Protein AF-A0A9D6H8L6-F1 (afdb_monomer_lite)

Structure (mmCIF, N/CA/C/O backbone):
data_AF-A0A9D6H8L6-F1
#
_entry.id   AF-A0A9D6H8L6-F1
#
loop_
_atom_site.group_PDB
_atom_site.id
_atom_site.type_symbol
_atom_site.label_atom_id
_atom_site.label_alt_id
_atom_site.label_comp_id
_atom_site.label_asym_id
_atom_site.label_entity_id
_atom_site.label_seq_id
_atom_site.pdbx_PDB_ins_code
_atom_site.Cartn_x
_atom_site.Cartn_y
_atom_site.Cartn_z
_atom_site.occupancy
_atom_site.B_iso_or_equiv
_atom_site.auth_seq_id
_atom_site.auth_comp_id
_atom_site.auth_asym_id
_atom_site.auth_atom_id
_atom_site.pdbx_PDB_model_num
ATOM 1 N N . MET A 1 1 ? 3.797 -43.162 -35.240 1.00 41.97 1 MET A N 1
ATOM 2 C CA . MET A 1 1 ? 2.919 -43.764 -34.212 1.00 41.97 1 MET A CA 1
ATOM 3 C C . MET A 1 1 ? 3.756 -44.063 -32.980 1.00 41.97 1 MET A C 1
ATOM 5 O O . MET A 1 1 ? 4.453 -45.064 -32.959 1.00 41.97 1 MET A O 1
ATOM 9 N N . ALA A 1 2 ? 3.733 -43.176 -31.989 1.00 33.72 2 ALA A N 1
ATOM 10 C CA . ALA A 1 2 ? 4.328 -43.404 -30.677 1.00 33.72 2 ALA A CA 1
ATOM 11 C C . ALA A 1 2 ? 3.378 -42.769 -29.656 1.00 33.72 2 ALA A C 1
ATOM 13 O O . ALA A 1 2 ? 3.064 -41.585 -29.758 1.00 33.72 2 ALA A O 1
ATOM 14 N N . ARG A 1 3 ? 2.822 -43.591 -28.762 1.00 32.91 3 ARG A N 1
ATOM 15 C CA . ARG A 1 3 ? 1.877 -43.162 -27.727 1.00 32.91 3 ARG A CA 1
ATOM 16 C C . ARG A 1 3 ? 2.671 -42.500 -26.601 1.00 32.91 3 ARG A C 1
ATOM 18 O O . ARG A 1 3 ? 3.432 -43.181 -25.924 1.00 32.91 3 ARG A O 1
ATOM 25 N N . LEU A 1 4 ? 2.484 -41.197 -26.409 1.00 27.09 4 LEU A N 1
ATOM 26 C CA . LEU A 1 4 ? 2.928 -40.488 -25.209 1.00 27.09 4 LEU A CA 1
ATOM 27 C C . LEU A 1 4 ? 1.827 -40.600 -24.152 1.00 27.09 4 LEU A C 1
ATOM 29 O O . LEU A 1 4 ? 0.695 -40.168 -24.360 1.00 27.09 4 LEU A O 1
ATOM 33 N N . SER A 1 5 ? 2.170 -41.253 -23.048 1.00 26.67 5 SER A N 1
ATOM 34 C CA . SER A 1 5 ? 1.346 -41.440 -21.861 1.00 26.67 5 SER A CA 1
ATOM 35 C C . SER A 1 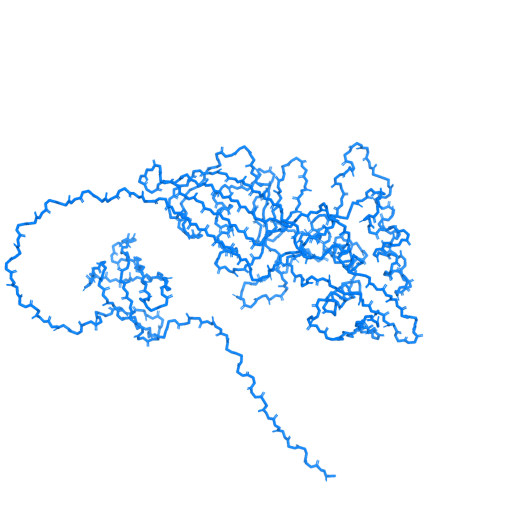5 ? 1.095 -40.107 -21.157 1.00 26.67 5 SER A C 1
ATOM 37 O O . SER A 1 5 ? 2.035 -39.431 -20.739 1.00 26.67 5 SER A O 1
ATOM 39 N N . SER A 1 6 ? -0.176 -39.750 -20.998 1.00 26.78 6 SER A N 1
ATOM 40 C CA . SER A 1 6 ? -0.624 -38.623 -20.186 1.00 26.78 6 SER A CA 1
ATOM 41 C C . SER A 1 6 ? -0.463 -38.947 -18.698 1.00 26.78 6 SER A C 1
ATOM 43 O O . SER A 1 6 ? -1.297 -39.633 -18.112 1.00 26.78 6 SER A O 1
ATOM 45 N N . SER A 1 7 ? 0.603 -38.443 -18.079 1.00 26.14 7 SER A N 1
ATOM 46 C CA . SER A 1 7 ? 0.721 -38.381 -16.621 1.00 26.14 7 SER A CA 1
ATOM 47 C C . SER A 1 7 ? -0.007 -37.133 -16.128 1.00 26.14 7 SER A C 1
ATOM 49 O O . SER A 1 7 ? 0.495 -36.016 -16.235 1.00 26.14 7 SER A O 1
ATOM 51 N N . LEU A 1 8 ? -1.225 -37.333 -15.630 1.00 23.91 8 LEU A N 1
ATOM 52 C CA . LEU A 1 8 ? -2.033 -36.317 -14.967 1.00 23.91 8 LEU A CA 1
ATOM 53 C C . LEU A 1 8 ? -1.442 -36.069 -13.567 1.00 23.91 8 LEU A C 1
ATOM 55 O O . LEU A 1 8 ? -1.693 -36.824 -12.631 1.00 23.91 8 LEU A O 1
ATOM 59 N N . LEU A 1 9 ? -0.609 -35.037 -13.435 1.00 22.80 9 LEU A N 1
ATOM 60 C CA . LEU A 1 9 ? -0.089 -34.582 -12.148 1.00 22.80 9 LEU A CA 1
ATOM 61 C C . LEU A 1 9 ? -1.145 -33.677 -11.495 1.00 22.80 9 LEU A C 1
ATOM 63 O O . LEU A 1 9 ? -1.268 -32.499 -11.822 1.00 22.80 9 LEU A O 1
ATOM 67 N N . VAL A 1 10 ? -1.953 -34.250 -10.602 1.00 23.59 10 VAL A N 1
ATOM 68 C CA . VAL A 1 10 ? -2.912 -33.503 -9.780 1.00 23.59 10 VAL A CA 1
ATOM 69 C C . VAL A 1 10 ? -2.133 -32.755 -8.699 1.00 23.59 10 VAL A C 1
ATOM 71 O O . VAL A 1 10 ? -1.741 -33.336 -7.689 1.00 23.59 10 VAL A O 1
ATOM 74 N N . PHE A 1 11 ? -1.902 -31.458 -8.902 1.00 25.47 11 PHE A N 1
ATOM 75 C CA . PHE A 1 11 ? -1.519 -30.561 -7.816 1.00 25.47 11 PHE A CA 1
ATOM 76 C C . PHE A 1 11 ? -2.735 -30.356 -6.909 1.00 25.47 11 PHE A C 1
ATOM 78 O O . PHE A 1 11 ? -3.663 -29.615 -7.232 1.00 25.47 11 PHE A O 1
ATOM 85 N N . ALA A 1 12 ? -2.729 -31.031 -5.761 1.00 24.94 12 ALA A N 1
ATOM 86 C CA . ALA A 1 12 ? -3.589 -30.699 -4.637 1.00 24.94 12 ALA A CA 1
ATOM 87 C C . ALA A 1 12 ? -3.125 -29.356 -4.050 1.00 24.94 12 ALA A C 1
ATOM 89 O O . ALA A 1 12 ? -2.296 -29.304 -3.143 1.00 24.94 12 ALA A O 1
ATOM 90 N N . LEU A 1 13 ? -3.635 -28.254 -4.602 1.00 25.36 13 LEU A N 1
ATOM 91 C CA . LEU A 1 13 ? -3.523 -26.939 -3.987 1.00 25.36 13 LEU A CA 1
ATOM 92 C C . LEU A 1 13 ? -4.527 -26.902 -2.829 1.00 25.36 13 LEU A C 1
ATOM 94 O O . LEU A 1 13 ? -5.724 -26.692 -3.023 1.00 25.36 13 LEU A O 1
ATOM 98 N N . ALA A 1 14 ? -4.041 -27.187 -1.623 1.00 27.81 14 ALA A N 1
ATOM 99 C CA . ALA A 1 14 ? -4.799 -27.019 -0.395 1.00 27.81 14 ALA A CA 1
ATOM 100 C C . ALA A 1 14 ? -5.072 -25.522 -0.188 1.00 27.81 14 ALA A C 1
ATOM 102 O O . ALA A 1 14 ? -4.278 -24.805 0.416 1.00 27.81 14 ALA A O 1
ATOM 103 N N . ALA A 1 15 ? -6.198 -25.042 -0.714 1.00 31.27 15 ALA A N 1
ATOM 104 C CA . ALA A 1 15 ? -6.785 -23.794 -0.269 1.00 31.27 15 ALA A CA 1
ATOM 105 C C . ALA A 1 15 ? -7.091 -23.960 1.222 1.00 31.27 15 ALA A C 1
ATOM 107 O O . ALA A 1 15 ? -7.987 -24.714 1.604 1.00 31.27 15 ALA A O 1
ATOM 108 N N . MET A 1 16 ? -6.309 -23.287 2.062 1.00 32.69 16 MET A N 1
ATOM 109 C CA . MET A 1 16 ? -6.483 -23.226 3.509 1.00 32.69 16 MET A CA 1
ATOM 110 C C . MET A 1 16 ? -7.705 -22.346 3.843 1.00 32.69 16 MET A C 1
ATOM 112 O O . MET A 1 16 ? -7.625 -21.373 4.583 1.00 32.69 16 MET A O 1
ATOM 116 N N . LEU A 1 17 ? -8.872 -22.681 3.285 1.00 38.78 17 LEU A N 1
ATOM 117 C CA . LEU A 1 17 ? -10.130 -22.384 3.945 1.00 38.78 17 LEU A CA 1
ATOM 118 C C . LEU A 1 17 ? -10.132 -23.260 5.197 1.00 38.78 17 LEU A C 1
ATOM 120 O O . LEU A 1 17 ? -10.387 -24.461 5.116 1.00 38.78 17 LEU A O 1
ATOM 124 N N . CYS A 1 18 ? -9.821 -22.666 6.348 1.00 40.69 18 CYS A N 1
ATOM 125 C CA . CYS A 1 18 ? -10.099 -23.246 7.658 1.00 40.69 18 CYS A CA 1
ATOM 126 C C . CYS A 1 18 ? -11.621 -23.359 7.836 1.00 40.69 18 CYS A C 1
ATOM 128 O O . CYS A 1 18 ? -12.241 -22.636 8.613 1.00 40.69 18 CYS A O 1
ATOM 130 N N . LEU A 1 19 ? -12.243 -24.246 7.061 1.00 48.47 19 LEU A N 1
ATOM 131 C CA . LEU A 1 19 ? -13.574 -24.752 7.310 1.00 48.47 19 LEU A CA 1
ATOM 132 C C . LEU A 1 19 ? -13.471 -25.472 8.648 1.00 48.47 19 LEU A C 1
ATOM 134 O O . LEU A 1 19 ? -12.801 -26.500 8.740 1.00 48.47 19 LEU A O 1
ATOM 138 N N . ALA A 1 20 ? -14.113 -24.922 9.679 1.00 54.50 20 ALA A N 1
ATOM 139 C CA . ALA A 1 20 ? -14.519 -25.723 10.824 1.00 54.50 20 ALA A CA 1
ATOM 140 C C . ALA A 1 20 ? -15.093 -27.033 10.269 1.00 54.50 20 ALA A C 1
ATOM 142 O O . ALA A 1 20 ? -16.041 -27.007 9.472 1.00 54.50 20 ALA A O 1
ATOM 143 N N . GLN A 1 21 ? -14.463 -28.162 10.589 1.00 60.53 21 GLN A N 1
ATOM 144 C CA . GLN A 1 21 ? -14.955 -29.439 10.099 1.00 60.53 21 GLN A CA 1
ATOM 145 C C . GLN A 1 21 ? -16.289 -29.681 10.803 1.00 60.53 21 GLN A C 1
ATOM 147 O O . GLN A 1 21 ? -16.409 -29.475 12.012 1.00 60.53 21 GLN A O 1
ATOM 152 N N . ALA A 1 22 ? -17.323 -30.054 10.046 1.00 63.03 22 ALA A N 1
ATOM 153 C CA . ALA A 1 22 ? -18.616 -30.382 10.634 1.00 63.03 22 ALA A CA 1
ATOM 154 C C . ALA A 1 22 ? -18.404 -31.419 11.751 1.00 63.03 22 ALA A C 1
ATOM 156 O O . ALA A 1 22 ? -17.839 -32.485 11.509 1.00 63.03 22 ALA A O 1
ATOM 157 N N . GLY A 1 23 ? -18.822 -31.086 12.975 1.00 72.81 23 GLY A N 1
ATOM 158 C CA . GLY A 1 23 ? -18.555 -31.901 14.156 1.00 72.81 23 GLY A CA 1
ATOM 159 C C . GLY A 1 23 ? -17.417 -31.410 15.056 1.00 72.81 23 GLY A C 1
ATOM 160 O O . GLY A 1 23 ? -17.170 -32.062 16.069 1.00 72.81 23 GLY A O 1
ATOM 161 N N . ASP A 1 24 ? -16.764 -30.285 14.775 1.00 88.38 24 ASP A N 1
ATOM 162 C CA . ASP A 1 24 ? -15.845 -29.665 15.733 1.00 88.38 24 ASP A CA 1
ATOM 163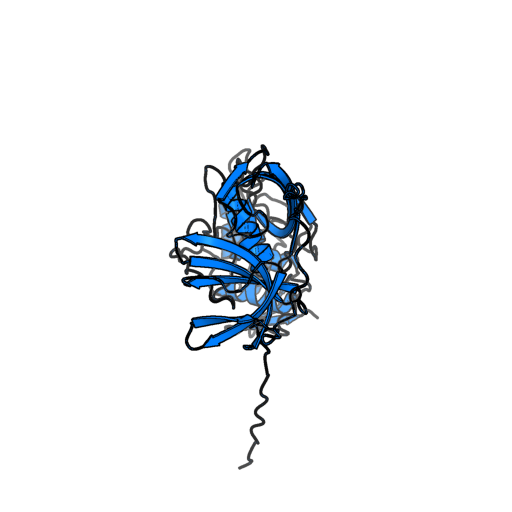 C C . ASP A 1 24 ? -16.562 -29.254 17.033 1.00 88.38 24 ASP A C 1
ATOM 165 O O . ASP A 1 24 ? -17.756 -28.933 17.057 1.00 88.38 24 ASP A O 1
ATOM 169 N N . VAL A 1 25 ? -15.813 -29.302 18.139 1.00 93.94 25 VAL A N 1
ATOM 170 C CA . VAL A 1 25 ? -16.281 -28.903 19.471 1.00 93.94 25 VAL A CA 1
ATOM 171 C C . VAL A 1 25 ? -15.689 -27.546 19.822 1.00 93.94 25 VAL A C 1
ATOM 173 O O . VAL A 1 25 ? -14.482 -27.339 19.714 1.00 93.94 25 VAL A O 1
ATOM 176 N N . PHE A 1 26 ? -16.540 -26.650 20.299 1.00 95.62 26 PHE A N 1
ATOM 177 C CA . PHE A 1 26 ? -16.224 -25.272 20.629 1.00 95.62 26 PHE A CA 1
ATOM 178 C C . PHE A 1 26 ? -16.607 -24.967 22.071 1.00 95.62 26 PHE A C 1
ATOM 180 O O . PHE A 1 26 ? -17.575 -25.514 22.590 1.00 95.62 26 PHE A O 1
ATOM 187 N N . SER A 1 27 ? -15.870 -24.059 22.702 1.00 95.69 27 SER A N 1
ATOM 188 C CA . SER A 1 27 ? -16.271 -23.437 23.961 1.00 95.69 27 SER A CA 1
ATOM 189 C C . SER A 1 27 ? -17.061 -22.162 23.670 1.00 95.69 27 SER A C 1
ATOM 191 O O . SER A 1 27 ? -16.602 -21.316 22.893 1.00 95.69 27 SER A O 1
ATOM 193 N N . VAL A 1 28 ? -18.227 -22.006 24.297 1.00 95.94 28 VAL A N 1
ATOM 194 C CA . VAL A 1 28 ? -19.056 -20.798 24.183 1.00 95.94 28 VAL A CA 1
ATOM 195 C C . VAL A 1 28 ? -18.382 -19.641 24.921 1.00 95.94 28 VAL A C 1
ATOM 197 O O . VAL A 1 28 ? -18.288 -19.659 26.146 1.00 95.94 28 VAL A O 1
ATOM 200 N N . GLN A 1 29 ? -17.930 -18.627 24.184 1.00 95.25 29 GLN A N 1
ATOM 201 C CA . GLN A 1 29 ? -17.214 -17.472 24.740 1.00 95.25 29 GLN A CA 1
ATOM 202 C C . GLN A 1 29 ? -18.157 -16.356 25.179 1.00 95.25 29 GLN A C 1
ATOM 204 O O . GLN A 1 29 ? -17.974 -15.759 26.236 1.00 95.25 29 GLN A O 1
ATOM 209 N N . SER A 1 30 ? -19.177 -16.067 24.373 1.00 90.81 30 SER A N 1
ATOM 210 C CA . SER A 1 30 ? -20.174 -15.050 24.696 1.00 90.81 30 SER A CA 1
ATOM 211 C C . SER A 1 30 ? -21.502 -15.356 24.024 1.00 90.81 30 SER A C 1
ATOM 213 O O . SER A 1 30 ? -21.548 -15.971 22.959 1.00 90.81 30 SER A O 1
ATOM 215 N N . ILE A 1 31 ? -22.579 -14.887 24.649 1.00 93.94 31 ILE A N 1
ATOM 216 C CA . ILE A 1 31 ? -23.939 -14.946 24.120 1.00 93.94 31 ILE A CA 1
ATOM 217 C C . ILE A 1 31 ? -24.502 -13.529 24.196 1.00 93.94 31 ILE A C 1
ATOM 219 O O . ILE A 1 31 ? -24.668 -12.983 25.287 1.00 93.94 31 ILE A O 1
ATOM 223 N N . THR A 1 32 ? -24.806 -12.939 23.047 1.00 90.31 32 THR A N 1
ATOM 224 C CA . THR A 1 32 ? -25.377 -11.595 22.952 1.00 90.31 32 THR A CA 1
ATOM 225 C C . THR A 1 32 ? -26.764 -11.691 22.340 1.00 90.31 32 THR A C 1
ATOM 227 O O . THR A 1 32 ? -26.923 -12.112 21.196 1.00 90.31 32 THR A O 1
ATOM 230 N N . LYS A 1 33 ? -27.797 -11.306 23.094 1.00 92.62 33 LYS A N 1
ATOM 231 C CA . LYS A 1 33 ? -29.161 -11.231 22.560 1.00 92.62 33 LYS A CA 1
ATOM 232 C C . LYS A 1 33 ? -29.244 -10.066 21.568 1.00 92.62 33 LYS A C 1
ATOM 234 O O . LYS A 1 33 ? -28.973 -8.930 21.942 1.00 92.62 33 LYS A O 1
ATOM 239 N N . ILE A 1 34 ? -29.620 -10.356 20.323 1.00 87.00 34 ILE A N 1
ATOM 240 C CA . ILE A 1 34 ? -29.828 -9.354 19.265 1.00 87.00 34 ILE A CA 1
ATOM 241 C C . ILE A 1 34 ? -31.278 -8.860 19.302 1.00 87.00 34 ILE A C 1
ATOM 243 O O . ILE A 1 34 ? -31.543 -7.666 19.236 1.00 87.00 34 ILE A O 1
ATOM 247 N N . SER A 1 35 ? -32.227 -9.793 19.389 1.00 89.31 35 SER A N 1
ATOM 248 C CA . SER A 1 35 ? -33.672 -9.541 19.490 1.00 89.31 35 SER A CA 1
ATOM 249 C C . SER A 1 35 ? -34.359 -10.753 20.128 1.00 89.31 35 SER A C 1
ATOM 251 O O . SER A 1 35 ? -33.690 -11.724 20.497 1.00 89.31 35 SER A O 1
ATOM 253 N N . ASP A 1 36 ? -35.677 -10.707 20.317 1.00 91.25 36 ASP A N 1
ATOM 254 C CA . ASP A 1 36 ? -36.418 -11.845 20.860 1.00 91.25 36 ASP A CA 1
ATOM 255 C C . ASP A 1 36 ? -36.246 -13.087 19.980 1.00 91.25 36 ASP A C 1
ATOM 257 O O . ASP A 1 36 ? -36.547 -13.092 18.789 1.00 91.25 36 ASP A O 1
ATOM 261 N N . GLY A 1 37 ? -35.680 -14.131 20.587 1.00 89.50 37 GLY A N 1
ATOM 262 C CA . GLY A 1 37 ? -35.361 -15.391 19.930 1.00 89.50 37 GLY A CA 1
ATOM 263 C C . GLY A 1 37 ? -34.151 -15.368 18.991 1.00 89.50 37 GLY A C 1
ATOM 264 O O . GLY A 1 37 ? -33.926 -16.355 18.295 1.00 89.50 37 GLY A O 1
ATOM 265 N N . ARG A 1 38 ? -33.353 -14.289 18.945 1.00 93.38 38 ARG A N 1
ATOM 266 C CA . ARG A 1 38 ? -32.157 -14.199 18.088 1.00 93.38 38 ARG A CA 1
ATOM 267 C C . ARG A 1 38 ? -30.914 -13.804 18.879 1.00 93.38 38 ARG A C 1
ATOM 269 O O . ARG A 1 38 ? -30.891 -12.758 19.527 1.00 93.38 38 ARG A O 1
ATOM 276 N N . TYR A 1 39 ? -29.862 -14.607 18.768 1.00 93.25 39 TYR A N 1
ATOM 277 C CA . TYR A 1 39 ? -28.627 -14.467 19.543 1.00 93.25 39 TYR A CA 1
ATOM 278 C C . TYR A 1 39 ? -27.404 -14.507 18.630 1.00 93.25 39 TYR A C 1
ATOM 280 O O . TYR A 1 39 ? -27.376 -15.308 17.700 1.00 93.25 39 TYR A O 1
ATOM 288 N N . ASP A 1 40 ? -26.395 -13.685 18.910 1.00 92.31 40 ASP A N 1
ATOM 289 C CA . ASP A 1 40 ? -25.035 -13.903 18.417 1.00 92.31 40 ASP A CA 1
ATOM 290 C C . ASP A 1 40 ? -24.258 -14.712 19.454 1.00 92.31 40 ASP A C 1
ATOM 292 O O . ASP A 1 40 ? -24.228 -14.355 20.636 1.00 92.31 40 ASP A O 1
ATOM 296 N N . VAL A 1 41 ? -23.658 -15.818 19.028 1.00 93.62 41 VAL A N 1
ATOM 297 C CA . VAL A 1 41 ? -22.874 -16.700 19.892 1.00 93.62 41 VAL A CA 1
ATOM 298 C C . VAL A 1 41 ? -21.448 -16.753 19.367 1.00 93.62 41 VAL A C 1
ATOM 300 O O . VAL A 1 41 ? -21.214 -17.258 18.268 1.00 93.62 41 VAL A O 1
ATOM 303 N N . LYS A 1 42 ? -20.488 -16.259 20.160 1.00 92.19 42 LYS A N 1
ATOM 304 C CA . LYS A 1 42 ? -19.058 -16.407 19.857 1.00 92.19 42 LYS A CA 1
ATOM 305 C C . LYS A 1 42 ? -18.584 -17.770 20.344 1.00 92.19 42 LYS A C 1
ATOM 307 O O . LYS A 1 42 ? -18.707 -18.098 21.526 1.00 92.19 42 LYS A O 1
ATOM 312 N N . LEU A 1 43 ? -18.020 -18.551 19.438 1.00 95.00 43 LEU A N 1
ATOM 313 C CA . LEU A 1 43 ? -17.507 -19.894 19.674 1.00 95.00 43 LEU A CA 1
ATOM 314 C C . LEU A 1 43 ? -15.994 -19.896 19.479 1.00 95.00 43 LEU A C 1
ATOM 316 O O . LEU A 1 43 ? -15.505 -19.333 18.503 1.00 95.00 43 LEU A O 1
ATOM 320 N N . GLN A 1 44 ? -15.251 -20.534 20.387 1.00 92.62 44 GLN A N 1
ATOM 321 C CA . GLN A 1 44 ? -13.809 -20.738 20.238 1.00 92.62 44 GLN A CA 1
ATOM 322 C C . GLN A 1 44 ? -13.482 -22.222 20.135 1.00 92.62 44 GLN A C 1
ATOM 324 O O . GLN A 1 44 ? -13.837 -23.008 21.016 1.00 92.62 44 GLN A O 1
ATOM 329 N N . ASN A 1 45 ? -12.749 -22.610 19.096 1.00 93.69 45 ASN A N 1
ATOM 330 C CA . ASN A 1 45 ? -12.195 -23.952 19.017 1.00 93.69 45 ASN A CA 1
ATOM 331 C C . ASN A 1 45 ? -11.030 -24.055 20.024 1.00 93.69 45 ASN A C 1
ATOM 333 O O . ASN A 1 45 ? -10.037 -23.331 19.892 1.00 93.69 45 ASN A O 1
ATOM 337 N N . PRO A 1 46 ? -11.097 -24.937 21.037 1.00 86.62 46 PRO A N 1
ATOM 338 C CA . PRO A 1 46 ? -10.094 -24.991 22.098 1.00 86.62 46 PRO A CA 1
ATOM 339 C C . PRO A 1 46 ? -8.715 -25.436 21.595 1.00 86.62 46 PRO A C 1
ATOM 341 O O . PRO A 1 46 ? -7.712 -25.074 22.221 1.00 86.62 46 PRO A O 1
ATOM 344 N N . LYS A 1 47 ? -8.663 -26.189 20.481 1.00 84.81 47 LYS A N 1
ATOM 345 C CA . LYS A 1 47 ? -7.429 -26.703 19.872 1.00 84.81 47 LYS A CA 1
ATOM 346 C C . LYS A 1 47 ? -6.725 -25.634 19.044 1.00 84.81 47 LYS A C 1
ATOM 348 O O . LYS A 1 47 ? -5.533 -25.426 19.220 1.00 84.81 47 LYS A O 1
ATOM 353 N N . THR A 1 48 ? -7.456 -24.953 18.163 1.00 83.81 48 THR A N 1
ATOM 354 C CA . THR A 1 48 ? -6.865 -23.997 17.208 1.00 83.81 48 THR A CA 1
ATOM 355 C C . THR A 1 48 ? -6.890 -22.553 17.699 1.00 83.81 48 THR A C 1
ATOM 357 O O . THR A 1 48 ? -6.292 -21.689 17.070 1.00 83.81 48 THR A O 1
ATOM 360 N N . LYS A 1 49 ? -7.602 -22.272 18.799 1.00 84.81 49 LYS A N 1
ATOM 361 C CA . LYS A 1 49 ? -7.899 -20.924 19.319 1.00 84.81 49 LYS A CA 1
ATOM 362 C C . LYS A 1 49 ? -8.704 -20.030 18.375 1.00 84.81 49 LYS A C 1
ATOM 364 O O . LYS A 1 49 ? -9.025 -18.909 18.762 1.00 84.81 49 LYS A O 1
ATOM 369 N N . TYR A 1 50 ? -9.090 -20.535 17.203 1.00 81.50 50 TYR A N 1
ATOM 370 C CA . TYR A 1 50 ? -9.975 -19.868 16.256 1.00 81.50 50 TYR A CA 1
ATOM 371 C C . TYR A 1 50 ? -11.294 -19.480 16.925 1.00 81.50 50 TYR A C 1
ATOM 373 O O . TYR A 1 50 ? -11.904 -20.313 17.601 1.00 81.50 50 TYR A O 1
ATOM 381 N N . VAL A 1 51 ? -11.722 -18.235 16.716 1.00 84.12 51 VAL A N 1
ATOM 382 C CA . VAL A 1 51 ? -12.989 -17.693 17.213 1.00 84.12 51 VAL A CA 1
ATOM 383 C C . VAL A 1 51 ? -13.852 -17.304 16.021 1.00 84.12 51 VAL A C 1
ATOM 385 O O . VAL A 1 51 ? -13.369 -16.667 15.088 1.00 84.12 51 VAL A O 1
ATOM 388 N N . HIS A 1 52 ? -15.134 -17.647 16.066 1.00 87.62 52 HIS A N 1
ATOM 389 C CA . HIS A 1 52 ? -16.122 -17.176 15.098 1.00 87.62 52 HIS A CA 1
ATOM 390 C C . HIS A 1 52 ? -17.474 -16.916 15.757 1.00 87.62 52 HIS A C 1
ATOM 392 O O . HIS A 1 52 ? -17.738 -17.392 16.861 1.00 87.62 52 HIS A O 1
ATOM 398 N N . SER A 1 53 ? -18.314 -16.144 15.070 1.00 90.81 53 SER A N 1
ATOM 399 C CA . SER A 1 53 ? -19.675 -15.824 15.497 1.00 90.81 53 SER A CA 1
ATOM 400 C C . SER A 1 53 ? -20.694 -16.642 14.714 1.00 90.81 53 SER A C 1
ATOM 402 O O . SER A 1 53 ? -20.571 -16.825 13.499 1.00 90.81 53 SER A O 1
ATOM 404 N N . VAL A 1 54 ? -21.731 -17.093 15.413 1.00 92.19 54 VAL A N 1
ATOM 405 C CA . VAL A 1 54 ? -22.888 -17.763 14.826 1.00 92.19 54 VAL A CA 1
ATOM 406 C C . VAL A 1 54 ? -24.155 -17.067 15.297 1.00 92.19 54 VAL A C 1
ATOM 408 O O . VAL A 1 54 ? -24.406 -16.956 16.496 1.00 92.19 54 VAL A O 1
ATOM 411 N N . THR A 1 55 ? -24.995 -16.645 14.354 1.00 93.50 55 THR A N 1
ATOM 412 C CA . THR A 1 55 ? -26.324 -16.132 14.684 1.00 93.50 55 THR A CA 1
ATOM 413 C C . THR A 1 55 ? -27.321 -17.281 14.790 1.00 93.50 55 THR A C 1
ATOM 415 O O . THR A 1 55 ? -27.591 -17.973 13.808 1.00 93.50 55 THR A O 1
ATOM 418 N N . LEU A 1 56 ? -27.896 -17.465 15.975 1.00 92.94 56 LEU A N 1
ATOM 419 C CA . LEU A 1 56 ? -28.899 -18.485 16.258 1.00 92.94 56 LEU A CA 1
ATOM 420 C C . LEU A 1 56 ? -30.289 -17.863 16.343 1.00 92.94 56 LEU A C 1
ATOM 422 O O . LEU A 1 56 ? -30.457 -16.786 16.915 1.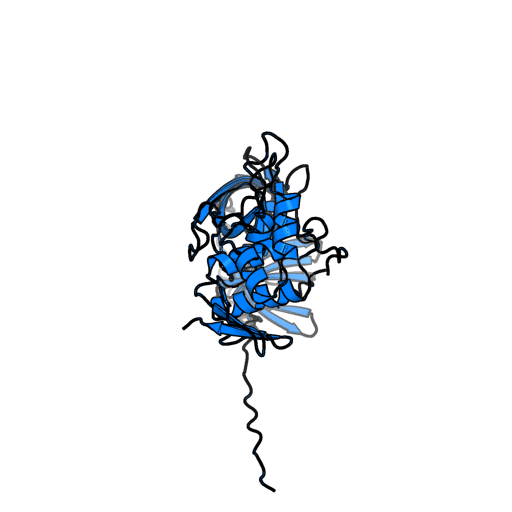00 92.94 56 LEU A O 1
ATOM 426 N N . VAL A 1 57 ? -31.281 -18.573 15.806 1.00 91.94 57 VAL A N 1
ATOM 427 C CA . VAL A 1 57 ? -32.706 -18.265 15.977 1.00 91.94 57 VAL A CA 1
ATOM 428 C C . VAL A 1 57 ? -33.340 -19.412 16.761 1.00 91.94 57 VAL A C 1
ATOM 430 O O . VAL A 1 57 ? -33.513 -20.505 16.221 1.00 91.94 57 VAL A O 1
ATOM 433 N N . VAL A 1 58 ? -33.617 -19.192 18.045 1.00 90.38 58 VAL A N 1
ATOM 434 C CA . VAL A 1 58 ? -34.106 -20.207 18.992 1.00 90.38 58 VAL A CA 1
ATOM 435 C C . VAL A 1 58 ? -35.083 -19.594 19.991 1.00 90.38 58 VAL A C 1
ATOM 437 O O . VAL A 1 58 ? -34.988 -18.413 20.303 1.00 90.38 58 VAL A O 1
ATOM 440 N N . VAL A 1 59 ? -35.996 -20.404 20.529 1.00 82.94 59 VAL A N 1
ATOM 441 C CA . VAL A 1 59 ? -36.888 -19.973 21.621 1.00 82.94 59 VAL A CA 1
ATOM 442 C C . VAL A 1 59 ? -36.111 -19.845 22.935 1.00 82.94 59 VAL A C 1
ATOM 444 O O . VAL A 1 59 ? -36.319 -18.899 23.687 1.00 82.94 59 VAL A O 1
ATOM 447 N N . GLU A 1 60 ? -35.172 -20.762 23.177 1.00 88.12 60 GLU A N 1
ATOM 448 C CA . GLU A 1 60 ? -34.343 -20.812 24.380 1.00 88.12 60 GLU A CA 1
ATOM 449 C C . GLU A 1 60 ? -32.973 -21.427 24.051 1.00 88.12 60 GLU A C 1
ATOM 451 O O . GLU A 1 60 ? -32.864 -22.301 23.185 1.00 88.12 60 GLU A O 1
ATOM 456 N N . LEU A 1 61 ? -31.916 -20.963 24.724 1.00 90.12 61 LEU A N 1
ATOM 457 C CA . LEU A 1 61 ? -30.575 -21.542 24.629 1.00 90.12 61 LEU A CA 1
ATOM 458 C C . LEU A 1 61 ? -30.392 -22.582 25.738 1.00 90.12 61 LEU A C 1
ATOM 460 O O . LEU A 1 61 ? -30.511 -22.261 26.914 1.00 90.12 61 LEU A O 1
ATOM 464 N N . LEU A 1 62 ? -30.047 -23.815 25.364 1.00 91.81 62 LEU A N 1
ATOM 465 C CA . LEU A 1 62 ? -29.835 -24.929 26.303 1.00 91.81 62 LEU A CA 1
ATOM 466 C C . LEU A 1 62 ? -28.384 -25.039 26.808 1.00 91.81 62 LEU A C 1
ATOM 468 O O . LEU A 1 62 ? -27.964 -26.089 27.288 1.00 91.81 62 LEU A O 1
ATOM 472 N N . PHE A 1 63 ? -27.598 -23.980 26.645 1.00 92.81 63 PHE A N 1
ATOM 473 C CA . PHE A 1 63 ? -26.199 -23.899 27.054 1.00 92.81 63 PHE A CA 1
ATOM 474 C C . PHE A 1 63 ? -25.877 -22.475 27.514 1.00 92.81 63 PHE A C 1
ATOM 476 O O . PHE A 1 63 ? -26.558 -21.514 27.149 1.00 92.81 63 PHE A O 1
ATOM 483 N N . LYS A 1 64 ? -24.818 -22.333 28.306 1.00 94.25 64 LYS A N 1
ATOM 484 C CA . LYS A 1 64 ? -24.315 -21.064 28.850 1.00 94.25 64 LYS A CA 1
ATOM 485 C C . LYS A 1 64 ? -22.874 -20.801 28.413 1.00 94.25 64 LYS A C 1
ATOM 487 O O . LYS A 1 64 ? -22.197 -21.667 27.865 1.00 94.25 64 LYS A O 1
ATOM 492 N N . VAL A 1 65 ? -22.396 -19.584 28.671 1.00 92.00 65 VAL A N 1
ATOM 493 C CA . VAL A 1 65 ? -20.976 -19.237 28.499 1.00 92.00 65 VAL A CA 1
ATOM 494 C C . VAL A 1 65 ? -20.107 -20.210 29.303 1.00 92.00 65 VAL A C 1
ATOM 496 O O . VAL A 1 65 ? -20.397 -20.491 30.466 1.00 92.00 65 VAL A O 1
ATOM 499 N N . GLY A 1 66 ? -19.057 -20.726 28.668 1.00 90.88 66 GLY A N 1
ATOM 500 C CA . GLY A 1 66 ? -18.166 -21.755 29.200 1.00 90.88 66 GLY A CA 1
ATOM 501 C C . GLY A 1 66 ? -18.531 -23.186 28.796 1.00 90.88 66 GLY A C 1
ATOM 502 O O . GLY A 1 66 ? -17.652 -24.047 28.821 1.00 90.88 66 GLY A O 1
ATOM 503 N N . ASP A 1 67 ? -19.771 -23.451 28.371 1.00 94.44 67 ASP A N 1
ATOM 504 C CA . ASP A 1 67 ? -20.163 -24.793 27.936 1.00 94.44 67 ASP A CA 1
ATOM 505 C C . ASP A 1 67 ? -19.442 -25.199 26.643 1.00 94.44 67 ASP A C 1
ATOM 507 O O . ASP A 1 67 ? -19.087 -24.368 25.800 1.00 94.44 67 ASP A O 1
ATOM 511 N N . MET A 1 68 ? -19.252 -26.509 26.481 1.00 95.44 68 MET A N 1
ATOM 512 C CA . MET A 1 68 ? -18.717 -27.100 25.259 1.00 95.44 68 MET A CA 1
ATOM 513 C C . MET A 1 68 ? -19.867 -27.531 24.353 1.00 95.44 68 MET A C 1
ATOM 515 O O . MET A 1 68 ? -20.706 -28.344 24.746 1.00 95.44 68 MET A O 1
ATOM 519 N N . VAL A 1 69 ? -19.884 -27.025 23.127 1.00 95.62 69 VAL A N 1
ATOM 520 C CA . VAL A 1 69 ? -20.910 -27.306 22.122 1.00 95.62 69 VAL A CA 1
ATOM 521 C C . VAL A 1 69 ? -20.277 -27.875 20.862 1.00 95.62 69 VAL A C 1
ATOM 523 O O . VAL A 1 69 ? -19.176 -27.501 20.475 1.00 95.62 69 VAL A O 1
ATOM 526 N N . ARG A 1 70 ? -20.972 -28.797 20.209 1.00 95.56 70 ARG A N 1
ATOM 527 C CA . ARG A 1 70 ? -20.634 -29.289 18.879 1.00 95.56 70 ARG A CA 1
ATOM 528 C C . ARG A 1 70 ? -21.436 -28.509 17.853 1.00 95.56 70 ARG A C 1
ATOM 530 O O . ARG A 1 70 ? -22.661 -28.443 17.964 1.00 95.56 70 ARG A O 1
ATOM 537 N N . GLU A 1 71 ? -20.752 -27.958 16.860 1.00 93.44 71 GLU A N 1
ATOM 538 C CA . GLU A 1 71 ? -21.400 -27.278 15.743 1.00 93.44 71 GLU A CA 1
ATOM 539 C C . GLU A 1 71 ? -21.652 -28.254 14.591 1.00 93.44 71 GLU A C 1
ATOM 541 O O . GLU A 1 71 ? -20.737 -28.917 14.096 1.00 93.44 71 GLU A O 1
ATOM 546 N N . THR A 1 72 ? -22.904 -28.328 14.138 1.00 92.56 72 THR A N 1
ATOM 547 C CA . THR A 1 72 ? -23.297 -29.100 12.953 1.00 92.56 72 THR A CA 1
ATOM 548 C C . THR A 1 72 ? -23.957 -28.181 11.933 1.00 92.56 72 THR A C 1
ATOM 550 O O . THR A 1 72 ? -24.868 -27.424 12.271 1.00 92.56 72 THR A O 1
ATOM 553 N N . ARG A 1 73 ? -23.519 -28.258 10.670 1.00 90.12 73 ARG A N 1
ATOM 554 C CA . ARG A 1 73 ? -24.087 -27.491 9.551 1.00 90.12 73 ARG A CA 1
ATOM 555 C C . ARG A 1 73 ? -24.776 -28.431 8.570 1.00 90.12 73 ARG A C 1
ATOM 557 O O . ARG A 1 73 ? -24.126 -29.306 8.013 1.00 90.12 73 ARG A O 1
ATOM 564 N N . THR A 1 74 ? -26.080 -28.268 8.354 1.00 84.44 74 THR A N 1
ATOM 565 C CA . THR A 1 74 ? -26.849 -29.061 7.374 1.00 84.44 74 THR A CA 1
ATOM 566 C C . THR A 1 74 ? -27.771 -28.137 6.586 1.00 84.44 74 THR A C 1
ATOM 568 O O . THR A 1 74 ? -28.607 -27.458 7.175 1.00 84.44 74 THR A O 1
ATOM 571 N N . GLY A 1 75 ? -27.603 -28.073 5.261 1.00 82.94 75 GLY A N 1
ATOM 572 C CA . GLY A 1 75 ? -28.458 -27.253 4.389 1.00 82.94 75 GLY A CA 1
ATOM 573 C C . GLY A 1 75 ? -28.461 -25.756 4.733 1.00 82.94 75 GLY A C 1
ATOM 574 O O . GLY A 1 75 ? -29.513 -25.129 4.720 1.00 82.94 75 GLY A O 1
ATOM 575 N N . GLY A 1 76 ? -27.310 -25.192 5.121 1.00 81.62 76 GLY A N 1
ATOM 576 C CA . GLY A 1 76 ? -27.189 -23.781 5.525 1.00 81.62 76 GLY A CA 1
ATOM 577 C C . GLY A 1 76 ? -27.689 -23.461 6.942 1.00 81.62 76 GLY A C 1
ATOM 578 O O . GLY A 1 76 ? -27.494 -22.345 7.415 1.00 81.62 76 GLY A O 1
ATOM 579 N N . LYS A 1 77 ? -28.279 -24.430 7.653 1.00 83.75 77 LYS A N 1
ATOM 580 C CA . LYS A 1 77 ? -28.674 -24.290 9.059 1.00 83.75 77 LYS A CA 1
ATOM 581 C C . LYS A 1 77 ? -27.527 -24.697 9.979 1.00 83.75 77 LYS A C 1
ATOM 583 O O . LYS A 1 77 ? -26.921 -25.749 9.771 1.00 83.75 77 LYS A O 1
ATOM 588 N N . VAL A 1 78 ? -27.273 -23.893 11.010 1.00 90.38 78 VAL A N 1
ATOM 589 C CA . VAL A 1 78 ? -26.325 -24.212 12.086 1.00 90.38 78 VAL A CA 1
ATOM 590 C C . VAL A 1 78 ? -27.090 -24.711 13.311 1.00 90.38 78 VAL A C 1
ATOM 592 O O . VAL A 1 78 ? -28.085 -24.109 13.713 1.00 90.38 78 VAL A O 1
ATOM 595 N N . VAL A 1 79 ? -26.638 -25.821 13.892 1.00 92.38 79 VAL A N 1
ATOM 596 C CA . VAL A 1 79 ? -27.177 -26.404 15.126 1.00 92.38 79 VAL A CA 1
ATOM 597 C C . VAL A 1 79 ? -26.033 -26.593 16.113 1.00 92.38 79 VAL A C 1
ATOM 599 O O . VAL A 1 79 ? -25.009 -27.180 15.760 1.00 92.38 79 VAL A O 1
ATOM 602 N N . LEU A 1 80 ? -26.219 -26.108 17.342 1.00 93.69 80 LEU A N 1
ATOM 603 C CA . LEU A 1 80 ? -25.290 -26.317 18.449 1.00 93.69 80 LEU A CA 1
ATOM 604 C C . LEU A 1 80 ? -25.889 -27.328 19.427 1.00 93.69 80 LEU A C 1
ATOM 606 O O . LEU A 1 80 ? -26.989 -27.123 19.936 1.00 93.69 80 LEU A O 1
ATOM 610 N N . THR A 1 81 ? -25.165 -28.410 19.694 1.00 93.94 81 THR A N 1
ATOM 611 C CA . THR A 1 81 ? -25.559 -29.437 20.673 1.00 93.94 81 THR A CA 1
ATOM 612 C C . THR A 1 81 ? -24.510 -29.536 21.776 1.00 93.94 81 THR A C 1
ATOM 614 O O . THR A 1 81 ? -23.326 -29.508 21.441 1.00 93.94 81 THR A O 1
ATOM 617 N N . PRO A 1 82 ? -24.873 -29.706 23.060 1.00 93.88 82 PRO A N 1
ATOM 618 C CA . PRO A 1 82 ? -23.895 -29.948 24.121 1.00 93.88 82 PRO A CA 1
ATOM 619 C C . PRO A 1 82 ? -22.954 -31.109 23.768 1.00 93.88 82 PRO A C 1
ATOM 621 O O . PRO A 1 82 ? -23.398 -32.169 23.327 1.00 93.88 82 PRO A O 1
ATOM 624 N N . ALA A 1 83 ? -21.646 -30.910 23.923 1.00 91.75 83 ALA A N 1
ATOM 625 C CA . ALA A 1 83 ? -20.640 -31.897 23.527 1.00 91.75 83 ALA A CA 1
ATOM 626 C C . ALA A 1 83 ? -20.532 -33.073 24.512 1.00 91.75 83 ALA A C 1
ATOM 628 O O . ALA A 1 83 ? -20.140 -34.172 24.119 1.00 91.75 83 ALA A O 1
ATOM 629 N N . ASN A 1 84 ? -20.915 -32.850 25.770 1.00 82.56 84 ASN A N 1
ATOM 630 C CA . ASN A 1 84 ? -20.963 -33.875 26.802 1.00 82.56 84 ASN A CA 1
ATOM 631 C C . ASN A 1 84 ? -22.389 -34.432 26.836 1.00 82.56 84 ASN A C 1
ATOM 633 O O . ASN A 1 84 ? -23.287 -33.783 27.370 1.00 82.56 84 ASN A O 1
ATOM 637 N N . GLY A 1 85 ? -22.607 -35.596 26.215 1.00 61.09 85 GLY A N 1
ATOM 638 C CA . GLY A 1 85 ? -23.896 -36.291 26.250 1.00 61.09 85 GLY A CA 1
ATOM 639 C C . GLY A 1 85 ? -24.420 -36.363 27.685 1.00 61.09 85 GLY A C 1
ATOM 640 O O . GLY A 1 85 ? -23.663 -36.710 28.587 1.00 61.09 85 GLY A O 1
ATOM 641 N N . GLY A 1 86 ? -25.674 -35.953 27.887 1.00 48.72 86 GLY A N 1
ATOM 642 C CA . GLY A 1 86 ? -26.275 -35.642 29.185 1.00 48.72 86 GLY A CA 1
ATOM 643 C C . GLY A 1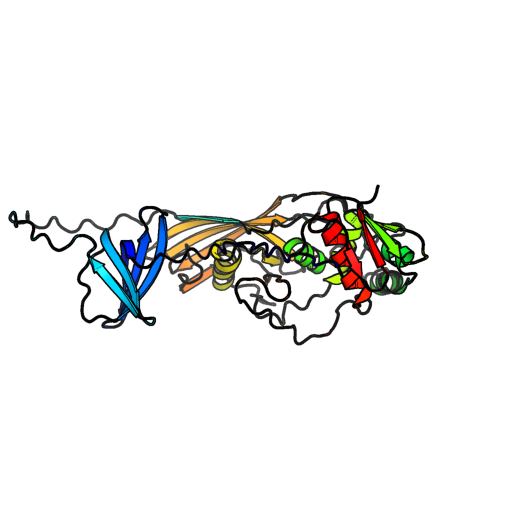 86 ? -26.128 -36.733 30.246 1.00 48.72 86 GLY A C 1
ATOM 644 O O . GLY A 1 86 ? -27.024 -37.548 30.445 1.00 48.72 86 GLY A O 1
ATOM 645 N N . GLY A 1 87 ? -25.019 -36.699 30.979 1.00 44.66 87 GLY A N 1
ATOM 646 C CA . GLY A 1 87 ? -24.878 -37.346 32.270 1.00 44.66 87 GLY A CA 1
ATOM 647 C C . GLY A 1 87 ? -25.502 -36.439 33.317 1.00 44.66 87 GLY A C 1
ATOM 648 O O . GLY A 1 87 ? -24.920 -35.420 33.679 1.00 44.66 87 GLY A O 1
ATOM 649 N N . SER A 1 88 ? -26.699 -36.805 33.769 1.00 47.34 88 SER A N 1
ATOM 650 C CA . SER A 1 88 ? -27.376 -36.231 34.931 1.00 47.34 88 SER A CA 1
ATOM 651 C C . SER A 1 88 ? -26.466 -36.341 36.160 1.00 47.34 88 SER A C 1
ATOM 653 O O . SER A 1 88 ? -26.484 -37.349 36.864 1.00 47.34 88 SER A O 1
ATOM 655 N N . SER A 1 89 ? -25.629 -35.332 36.409 1.00 47.31 89 SER A N 1
ATOM 656 C CA . SER A 1 89 ? -24.795 -35.272 37.606 1.00 47.31 89 SER A CA 1
ATOM 657 C C . SER A 1 89 ? -25.663 -34.905 38.806 1.00 47.31 89 SER A C 1
ATOM 659 O O . SER A 1 89 ? -26.279 -33.839 38.836 1.00 47.31 89 SER A O 1
ATOM 661 N N . SER A 1 90 ? -25.699 -35.817 39.774 1.00 41.81 90 SER A N 1
ATOM 662 C CA . SER A 1 90 ? -26.379 -35.728 41.064 1.00 41.81 90 SER A CA 1
ATOM 663 C C . SER A 1 90 ? -26.188 -34.378 41.758 1.00 41.81 90 SER A C 1
ATOM 665 O O . SER A 1 90 ? -25.063 -33.918 41.962 1.00 41.81 90 SER A O 1
ATOM 667 N N . SER A 1 91 ? -27.309 -33.780 42.151 1.00 39.19 91 SER A N 1
ATOM 668 C CA . SER A 1 91 ? -27.417 -32.491 42.824 1.00 39.19 91 SER A CA 1
ATOM 669 C C . SER A 1 91 ? -26.974 -32.569 44.287 1.00 39.19 91 SER A C 1
ATOM 671 O O . SER A 1 91 ? -27.745 -32.966 45.163 1.00 39.19 91 SER A O 1
ATOM 673 N N . THR A 1 92 ? -25.755 -32.123 44.567 1.00 42.00 92 THR A N 1
ATOM 674 C CA . THR A 1 92 ? -25.412 -31.587 45.889 1.00 42.00 92 THR A CA 1
ATOM 675 C C . THR A 1 92 ? -26.176 -30.267 46.068 1.00 42.00 92 THR A C 1
ATOM 677 O O . THR A 1 92 ? -26.178 -29.463 45.130 1.00 42.00 92 THR A O 1
ATOM 680 N N . PRO A 1 93 ? -26.842 -30.016 47.212 1.00 42.53 93 PRO A N 1
ATOM 681 C CA . PRO A 1 93 ? -27.576 -28.775 47.439 1.00 42.53 93 PRO A CA 1
ATOM 682 C C . PRO A 1 93 ? -26.653 -27.569 47.220 1.00 42.53 93 PRO A C 1
ATOM 684 O O . PRO A 1 93 ? -25.579 -27.521 47.827 1.00 42.53 93 PRO A O 1
ATOM 687 N N . PRO A 1 94 ? -27.020 -26.623 46.339 1.00 49.91 94 PRO A N 1
ATOM 688 C CA . PRO A 1 94 ? -26.164 -25.498 46.022 1.00 49.91 94 PRO A CA 1
ATOM 689 C C . PRO A 1 94 ? -25.995 -24.636 47.268 1.00 49.91 94 PRO A C 1
ATOM 691 O O . PRO A 1 94 ? -26.967 -24.204 47.890 1.00 49.91 94 PRO A O 1
ATOM 694 N N . SER A 1 95 ? -24.739 -24.395 47.629 1.00 56.16 95 SER A N 1
ATOM 695 C CA . SER A 1 95 ? -24.348 -23.375 48.592 1.00 56.16 95 SER A CA 1
ATOM 696 C C . SER A 1 95 ? -25.062 -22.068 48.246 1.00 56.16 95 SER A C 1
ATOM 698 O O . SER A 1 95 ? -25.180 -21.729 47.065 1.00 56.16 95 SER A O 1
ATOM 700 N N . ALA A 1 96 ? -25.539 -21.352 49.270 1.00 65.75 96 ALA A N 1
ATOM 701 C CA . ALA A 1 96 ? -26.238 -20.081 49.110 1.00 65.75 96 ALA A CA 1
ATOM 702 C C . ALA A 1 96 ? -25.525 -19.203 48.059 1.00 65.75 96 ALA A C 1
ATOM 704 O O . ALA A 1 96 ? -24.299 -19.060 48.147 1.00 65.75 96 ALA A O 1
ATOM 705 N N . PRO A 1 97 ? -26.248 -18.660 47.056 1.00 63.34 97 PRO A N 1
ATOM 706 C CA . PRO A 1 97 ? -25.637 -17.919 45.965 1.00 63.34 97 PRO A CA 1
ATOM 707 C C . PRO A 1 97 ? -24.780 -16.799 46.542 1.00 63.34 97 PRO A C 1
ATOM 709 O O . PRO A 1 97 ? -25.283 -15.871 47.178 1.00 63.34 97 PRO A O 1
ATOM 712 N N . LYS A 1 98 ? -23.465 -16.904 46.351 1.00 70.50 98 LYS A N 1
ATOM 713 C CA . LYS A 1 98 ? -22.551 -15.814 46.671 1.00 70.50 98 LYS A CA 1
ATOM 714 C C . LYS A 1 98 ? -23.033 -14.609 45.866 1.00 70.50 98 LYS A C 1
ATOM 716 O O . LYS A 1 98 ? -23.256 -14.751 44.663 1.00 70.50 98 LYS A O 1
ATOM 721 N N . ALA A 1 99 ? -23.244 -13.471 46.534 1.00 80.25 99 ALA A N 1
ATOM 722 C CA . ALA A 1 99 ? -23.666 -12.243 45.868 1.00 80.25 99 ALA A CA 1
ATOM 723 C C . ALA A 1 99 ? -22.816 -12.049 44.598 1.00 80.25 99 ALA A C 1
ATOM 725 O O . ALA A 1 99 ? -21.593 -12.230 44.690 1.00 80.25 99 ALA A O 1
ATOM 726 N N . PRO A 1 100 ? -23.427 -11.764 43.429 1.00 78.00 100 PRO A N 1
ATOM 727 C CA . PRO A 1 100 ? -22.689 -11.646 42.181 1.00 78.00 100 PRO A CA 1
ATOM 728 C C . PRO A 1 100 ? -21.538 -10.670 42.383 1.00 78.00 100 PRO A C 1
ATOM 730 O O . PRO A 1 100 ? -21.761 -9.506 42.720 1.00 78.00 100 PRO A O 1
ATOM 733 N N . GLN A 1 101 ? -20.300 -11.150 42.250 1.00 78.94 101 GLN A N 1
ATOM 734 C CA . GLN A 1 101 ? -19.171 -10.234 42.268 1.00 78.94 101 GLN A CA 1
ATOM 735 C C . GLN A 1 101 ? -19.324 -9.300 41.064 1.00 78.94 101 GLN A C 1
ATOM 737 O O . GLN A 1 101 ? -19.687 -9.777 39.982 1.00 78.94 101 GLN A O 1
ATOM 742 N N . PRO A 1 102 ? -19.086 -7.987 41.231 1.00 83.62 102 PRO A N 1
ATOM 743 C CA . PRO A 1 102 ? -19.070 -7.085 40.095 1.00 83.62 102 PRO A CA 1
ATOM 744 C C . PRO A 1 102 ? -18.078 -7.629 39.058 1.00 83.62 102 PRO A C 1
ATOM 746 O O . PRO A 1 102 ? -17.028 -8.159 39.445 1.00 83.62 102 PRO A O 1
ATOM 749 N N . PRO A 1 103 ? -18.412 -7.557 37.759 1.00 80.31 103 PRO A N 1
ATOM 750 C CA . PRO A 1 103 ? -17.515 -8.035 36.724 1.00 80.31 103 PRO A CA 1
ATOM 751 C C . PRO A 1 103 ? -16.162 -7.327 36.870 1.00 80.31 103 PRO A C 1
ATOM 753 O O . PRO A 1 103 ? -16.131 -6.138 37.213 1.00 80.31 103 PRO A O 1
ATOM 756 N N . PRO A 1 104 ? -15.043 -8.037 36.648 1.00 83.56 104 PRO A N 1
ATOM 757 C CA . PRO A 1 104 ? -13.734 -7.409 36.693 1.00 83.56 104 PRO A CA 1
ATOM 758 C C . PRO A 1 104 ? -13.700 -6.230 35.711 1.00 83.56 104 PRO A C 1
ATOM 760 O O . PRO A 1 104 ? -14.352 -6.290 34.661 1.00 83.56 104 PRO A O 1
ATOM 763 N N . PRO A 1 105 ? -12.959 -5.155 36.032 1.00 86.75 105 PRO A N 1
ATOM 764 C CA . PRO A 1 105 ? -12.817 -4.039 35.113 1.00 86.75 105 PRO A CA 1
ATOM 765 C C . PRO A 1 105 ? -12.274 -4.554 33.771 1.00 86.75 105 PRO A C 1
ATOM 767 O O . PRO A 1 105 ? -11.412 -5.448 33.771 1.00 86.75 105 PRO A O 1
ATOM 770 N N . PRO A 1 106 ? -12.755 -4.012 32.634 1.00 90.00 106 PRO A N 1
ATOM 771 C CA . PRO A 1 106 ? -12.207 -4.360 31.334 1.00 90.00 106 PRO A CA 1
ATOM 772 C C . PRO A 1 106 ? -10.688 -4.183 31.351 1.00 90.00 106 PRO A C 1
ATOM 774 O O . PRO A 1 106 ? -10.169 -3.260 31.981 1.00 90.00 106 PRO A O 1
ATOM 777 N N . GLN A 1 107 ? -9.974 -5.090 30.695 1.00 94.38 107 GLN A N 1
ATOM 778 C CA . GLN A 1 107 ? -8.524 -5.007 30.563 1.00 94.38 107 GLN A CA 1
ATOM 779 C C . GLN A 1 107 ? -8.166 -4.326 29.238 1.00 94.38 107 GLN A C 1
ATOM 781 O O . GLN A 1 107 ? -8.947 -4.426 28.287 1.00 94.38 107 GLN A O 1
ATOM 786 N N . PRO A 1 108 ? -7.009 -3.646 29.146 1.00 97.12 108 PRO A N 1
ATOM 787 C CA . PRO A 1 108 ? -6.504 -3.159 27.870 1.00 97.12 108 PRO A CA 1
ATOM 788 C C . PRO A 1 108 ? -6.399 -4.287 26.839 1.00 97.12 108 PRO A C 1
ATOM 790 O O . PRO A 1 108 ? -5.994 -5.404 27.164 1.00 97.12 108 PRO A O 1
ATOM 793 N N . ILE A 1 109 ? -6.747 -3.982 25.592 1.00 97.12 109 ILE A N 1
ATOM 794 C CA . ILE A 1 109 ? -6.609 -4.897 24.459 1.00 97.12 109 ILE A CA 1
ATOM 795 C C . ILE A 1 109 ? -5.391 -4.466 23.653 1.00 97.12 109 ILE A C 1
ATOM 797 O O . ILE A 1 109 ? -5.306 -3.310 23.246 1.00 97.12 109 ILE A O 1
ATOM 801 N N . THR A 1 110 ? -4.488 -5.402 23.374 1.00 97.69 110 THR A N 1
ATOM 802 C CA . THR A 1 110 ? -3.392 -5.202 22.423 1.00 97.69 110 THR A CA 1
ATOM 803 C C . THR A 1 110 ? -3.644 -6.062 21.194 1.00 97.69 110 THR A C 1
ATOM 805 O O . THR A 1 110 ? -3.873 -7.265 21.313 1.00 97.69 110 THR A O 1
ATOM 808 N N . LEU A 1 111 ? -3.588 -5.453 20.013 1.00 97.88 111 LEU A N 1
ATOM 809 C CA . LEU A 1 111 ? -3.778 -6.120 18.731 1.00 97.88 111 LEU A CA 1
ATOM 810 C C . LEU A 1 111 ? -2.662 -5.723 17.766 1.00 97.88 111 LEU A C 1
ATOM 812 O O . LEU A 1 111 ? -2.164 -4.600 17.792 1.00 97.88 111 LEU A O 1
ATOM 816 N N . SER A 1 112 ? -2.286 -6.641 16.886 1.00 98.38 112 SER A N 1
ATOM 817 C CA . SER A 1 112 ? -1.418 -6.343 15.751 1.00 98.38 112 SER A CA 1
ATOM 818 C C . SER A 1 112 ? -1.901 -7.086 14.511 1.00 98.38 112 SER A C 1
ATOM 820 O O . SER A 1 112 ? -2.615 -8.091 14.595 1.00 98.38 112 SER A O 1
ATOM 822 N N . GLY A 1 113 ? -1.529 -6.573 13.348 1.00 97.62 113 GLY A N 1
ATOM 823 C CA . GLY A 1 113 ? -1.816 -7.188 12.060 1.00 97.62 113 GLY A CA 1
ATOM 824 C C . GLY A 1 113 ? -0.673 -6.947 11.093 1.00 97.62 113 GLY A C 1
ATOM 825 O O . GLY A 1 113 ? 0.069 -5.977 11.229 1.00 97.62 113 GLY A O 1
ATOM 826 N N . GLN A 1 114 ? -0.532 -7.851 10.131 1.00 98.12 114 GLN A N 1
ATOM 827 C CA . GLN A 1 114 ? 0.497 -7.814 9.099 1.00 98.12 114 GLN A CA 1
ATOM 828 C C . GLN A 1 114 ? -0.102 -8.427 7.832 1.00 98.12 114 GLN A C 1
ATOM 830 O O . GLN A 1 114 ? -0.571 -9.565 7.878 1.00 98.12 114 GLN A O 1
ATOM 835 N N . ALA A 1 115 ? -0.070 -7.696 6.727 1.00 96.50 115 ALA A N 1
ATOM 836 C CA . ALA A 1 115 ? -0.455 -8.188 5.418 1.00 96.50 115 ALA A CA 1
ATOM 837 C C . ALA A 1 115 ? 0.480 -9.311 4.943 1.00 96.50 115 ALA A C 1
ATOM 839 O O . ALA A 1 115 ? 1.650 -9.367 5.333 1.00 96.50 115 ALA A O 1
ATOM 840 N N . ASP A 1 116 ? -0.037 -10.198 4.097 1.00 94.69 116 ASP A N 1
ATOM 841 C CA . ASP A 1 116 ? 0.733 -11.298 3.511 1.00 94.69 116 ASP A CA 1
ATOM 842 C C . ASP A 1 116 ? 1.747 -10.768 2.494 1.00 94.69 116 ASP A C 1
ATOM 844 O O . ASP A 1 116 ? 2.904 -11.197 2.473 1.00 94.69 116 ASP A O 1
ATOM 848 N N . HIS A 1 117 ? 1.337 -9.775 1.702 1.00 94.00 117 HIS A N 1
ATOM 849 C CA . HIS A 1 117 ? 2.247 -9.016 0.854 1.00 94.00 117 HIS A CA 1
ATOM 850 C C . HIS A 1 117 ? 2.948 -7.924 1.663 1.00 94.00 117 HIS A C 1
ATOM 852 O O . HIS A 1 117 ? 2.301 -7.055 2.253 1.00 94.00 117 HIS A O 1
ATOM 858 N N . ARG A 1 118 ? 4.284 -7.954 1.676 1.00 96.62 118 ARG A N 1
ATOM 859 C CA . ARG A 1 118 ? 5.098 -6.906 2.298 1.00 96.62 118 ARG A CA 1
ATOM 860 C C . ARG A 1 118 ? 5.362 -5.793 1.301 1.00 96.62 118 ARG A C 1
ATOM 862 O O . ARG A 1 118 ? 5.897 -6.043 0.222 1.00 96.62 118 ARG A O 1
ATOM 869 N N . VAL A 1 119 ? 5.059 -4.572 1.717 1.00 98.12 119 VAL A N 1
ATOM 870 C CA . VAL A 1 119 ? 5.369 -3.369 0.942 1.00 98.12 119 VAL A CA 1
ATOM 871 C C . VAL A 1 119 ? 6.881 -3.134 0.936 1.00 98.12 119 VAL A C 1
ATOM 873 O O . VAL A 1 119 ? 7.581 -3.468 1.898 1.00 98.12 119 VAL A O 1
ATOM 876 N N . TRP A 1 120 ? 7.393 -2.564 -0.147 1.00 98.69 120 TRP A N 1
ATOM 877 C CA . TRP A 1 120 ? 8.793 -2.175 -0.309 1.00 98.69 120 TRP A CA 1
ATOM 878 C C . TRP A 1 120 ? 8.951 -0.654 -0.371 1.00 98.69 120 TRP A C 1
ATOM 880 O O . TRP A 1 120 ? 8.048 0.066 -0.800 1.00 98.69 120 TRP A O 1
ATOM 890 N N . SER A 1 121 ? 10.111 -0.164 0.057 1.00 98.69 121 SER A N 1
ATOM 891 C CA . SER A 1 121 ? 10.470 1.252 -0.032 1.00 98.69 121 SER A CA 1
ATOM 892 C C . SER A 1 121 ? 11.027 1.590 -1.412 1.00 98.69 121 SER A C 1
ATOM 894 O O . SER A 1 121 ? 11.651 0.760 -2.087 1.00 98.69 121 SER A O 1
ATOM 896 N N . GLY A 1 122 ? 10.795 2.822 -1.834 1.00 97.94 122 GLY A N 1
ATOM 897 C CA . GLY A 1 122 ? 11.270 3.375 -3.092 1.00 97.94 122 GLY A CA 1
ATOM 898 C C . GLY A 1 122 ? 10.979 4.870 -3.130 1.00 97.94 122 GLY A C 1
ATOM 899 O O . GLY A 1 122 ? 10.096 5.317 -2.404 1.00 97.94 122 GLY A O 1
ATOM 900 N N . PRO A 1 123 ? 11.698 5.647 -3.947 1.00 97.12 123 PRO A N 1
ATOM 901 C CA . PRO A 1 123 ? 11.435 7.067 -4.048 1.00 97.12 123 PRO A CA 1
ATOM 902 C C . PRO A 1 123 ? 10.012 7.291 -4.548 1.00 97.12 123 PRO A C 1
ATOM 904 O O . PRO A 1 123 ? 9.467 6.512 -5.327 1.00 97.12 123 PRO A O 1
ATOM 907 N N . TRP A 1 124 ? 9.437 8.411 -4.151 1.00 95.69 124 TRP A N 1
ATOM 908 C CA . TRP A 1 124 ? 8.154 8.888 -4.649 1.00 95.69 124 TRP A CA 1
ATOM 909 C C . TRP A 1 124 ? 8.235 9.450 -6.080 1.00 95.69 124 TRP A C 1
ATOM 911 O O . TRP A 1 124 ? 7.229 9.906 -6.612 1.00 95.69 124 TRP A O 1
ATOM 921 N N . TRP A 1 125 ? 9.422 9.396 -6.701 1.00 96.19 125 TRP A N 1
ATOM 922 C CA . TRP A 1 125 ? 9.722 9.864 -8.056 1.00 96.19 125 TRP A CA 1
ATOM 923 C C . TRP A 1 125 ? 9.356 11.345 -8.238 1.00 96.19 125 TRP A C 1
ATOM 925 O O . TRP A 1 125 ? 8.335 11.657 -8.846 1.00 96.19 125 TRP A O 1
ATOM 935 N N . PRO A 1 126 ? 10.161 12.269 -7.685 1.00 93.88 126 PRO A N 1
ATOM 936 C CA . PRO A 1 126 ? 9.910 13.701 -7.813 1.00 93.88 126 PRO A CA 1
ATOM 937 C C . PRO A 1 126 ? 9.777 14.133 -9.273 1.00 93.88 126 PRO A C 1
ATOM 939 O O . PRO A 1 126 ? 10.601 13.776 -10.118 1.00 93.88 126 PRO A O 1
ATOM 942 N N . GLU A 1 127 ? 8.801 14.998 -9.533 1.00 90.50 127 GLU A N 1
ATOM 943 C CA . GLU A 1 127 ? 8.664 15.713 -10.801 1.00 90.50 127 GLU A CA 1
ATOM 944 C C . GLU A 1 127 ? 9.790 16.717 -10.998 1.00 90.50 127 GLU A C 1
ATOM 946 O O . GLU A 1 127 ? 10.137 17.034 -12.125 1.00 90.50 127 GLU A O 1
ATOM 951 N N . LYS A 1 128 ? 10.374 17.248 -9.922 1.00 86.25 128 LYS A N 1
ATOM 952 C CA . LYS A 1 128 ? 11.495 18.182 -10.021 1.00 86.25 128 LYS A CA 1
ATOM 953 C C . LYS A 1 128 ? 12.796 17.445 -10.393 1.00 86.25 128 LYS A C 1
ATOM 955 O O . LYS A 1 128 ? 13.071 16.391 -9.811 1.00 86.25 128 LYS A O 1
ATOM 960 N N . PRO A 1 129 ? 13.672 18.070 -11.213 1.00 85.69 129 PRO A N 1
ATOM 961 C CA . PRO A 1 129 ? 15.059 17.650 -11.406 1.00 85.69 129 PRO A CA 1
ATOM 962 C C . PRO A 1 129 ? 15.753 17.160 -10.132 1.00 85.69 129 PRO A C 1
ATOM 964 O O . PRO A 1 129 ? 16.046 17.938 -9.223 1.00 85.69 129 PRO A O 1
ATOM 967 N N . SER A 1 130 ? 16.019 15.853 -10.095 1.00 87.50 130 SER A N 1
ATOM 968 C CA . SER A 1 130 ? 16.730 15.143 -9.028 1.00 87.50 130 SER A CA 1
ATOM 969 C C . SER A 1 130 ? 17.399 13.870 -9.572 1.00 87.50 130 SER A C 1
ATOM 971 O O . SER A 1 130 ? 17.231 13.521 -10.743 1.00 87.50 130 SER A O 1
ATOM 973 N N . SER A 1 131 ? 18.145 13.155 -8.727 1.00 86.75 131 SER A N 1
ATOM 974 C CA . SER A 1 131 ? 18.743 11.857 -9.072 1.00 86.75 131 SER A CA 1
ATOM 975 C C . SER A 1 131 ? 17.726 10.715 -9.194 1.00 86.75 131 SER A C 1
ATOM 977 O O . SER A 1 131 ? 18.060 9.679 -9.762 1.00 86.75 131 SER A O 1
ATOM 979 N N . THR A 1 132 ? 16.502 10.887 -8.686 1.00 92.00 132 THR A N 1
ATOM 980 C CA . THR A 1 132 ? 15.461 9.848 -8.622 1.00 92.00 132 THR A CA 1
ATOM 981 C C . THR A 1 132 ? 14.226 10.187 -9.455 1.00 92.00 132 THR A C 1
ATOM 983 O O . THR A 1 132 ? 13.188 9.564 -9.279 1.00 92.00 132 THR A O 1
ATOM 986 N N . GLN A 1 133 ? 14.296 11.160 -10.365 1.00 92.81 133 GLN A N 1
ATOM 987 C CA . GLN A 1 133 ? 13.183 11.458 -11.274 1.00 92.81 133 GLN A CA 1
ATOM 988 C C . GLN A 1 133 ? 13.048 10.403 -12.388 1.00 92.81 133 GLN A C 1
ATOM 990 O O . GLN A 1 133 ? 14.044 9.834 -12.846 1.00 92.81 133 GLN A O 1
ATOM 995 N N . LEU A 1 134 ? 11.832 10.202 -12.908 1.00 95.31 134 LEU A N 1
ATOM 996 C CA . LEU A 1 134 ? 11.559 9.208 -13.959 1.00 95.31 134 LEU A CA 1
ATOM 997 C C . LEU A 1 134 ? 12.264 9.497 -15.295 1.00 95.31 134 LEU A C 1
ATOM 999 O O . LEU A 1 134 ? 12.655 8.575 -16.014 1.00 95.31 134 LEU A O 1
ATOM 1003 N N . TYR A 1 135 ? 12.415 10.778 -15.635 1.00 93.56 135 TYR A N 1
ATOM 1004 C CA . TYR A 1 135 ? 12.769 11.248 -16.979 1.00 93.56 135 TYR A CA 1
ATOM 1005 C C . TYR A 1 135 ? 14.204 11.803 -17.102 1.00 93.56 135 TYR A C 1
ATOM 1007 O O . TYR A 1 135 ? 14.554 12.495 -18.072 1.00 93.56 135 TYR A O 1
ATOM 1015 N N . GLY A 1 136 ? 15.055 11.497 -16.116 1.00 92.19 136 GLY A N 1
ATOM 1016 C CA . GLY A 1 136 ? 16.485 11.806 -16.151 1.00 92.19 136 GLY A CA 1
ATOM 1017 C C . GLY A 1 136 ? 17.208 11.093 -17.299 1.00 92.19 136 GLY A C 1
ATOM 1018 O O . GLY A 1 136 ? 16.717 10.106 -17.837 1.00 92.19 136 GLY A O 1
ATOM 1019 N N . ALA A 1 137 ? 18.401 11.573 -17.663 1.00 92.12 137 ALA A N 1
ATOM 1020 C CA . ALA A 1 137 ? 19.205 11.011 -18.761 1.00 92.12 137 ALA A CA 1
ATOM 1021 C C . ALA A 1 137 ? 19.635 9.545 -18.548 1.00 92.12 137 ALA A C 1
ATOM 1023 O O . ALA A 1 137 ? 20.071 8.881 -19.480 1.00 92.12 137 ALA A O 1
ATOM 1024 N N . SER A 1 138 ? 19.526 9.043 -17.321 1.00 92.50 138 SER A N 1
ATOM 1025 C CA . SER A 1 138 ? 19.732 7.640 -16.957 1.00 92.50 138 SER A CA 1
ATOM 1026 C C . SER A 1 138 ? 18.536 7.083 -16.178 1.00 92.50 138 SER A C 1
ATOM 1028 O O . SER A 1 138 ? 18.706 6.174 -15.374 1.00 92.50 138 SER A O 1
ATOM 1030 N N . GLY A 1 139 ? 17.361 7.698 -16.338 1.00 95.31 139 GLY A N 1
ATOM 1031 C CA . GLY A 1 139 ? 16.157 7.348 -15.597 1.00 95.31 139 GLY A CA 1
ATOM 1032 C C . GLY A 1 139 ? 15.376 6.178 -16.211 1.00 95.31 139 GLY A C 1
ATOM 1033 O O . GLY A 1 139 ? 15.628 5.791 -17.360 1.00 95.31 139 GLY A O 1
ATOM 1034 N N . PRO A 1 140 ? 14.364 5.679 -15.481 1.00 97.31 140 PRO A N 1
ATOM 1035 C CA . PRO A 1 140 ? 13.484 4.596 -15.916 1.00 97.31 140 PRO A CA 1
ATOM 1036 C C . PRO A 1 140 ? 12.937 4.760 -17.344 1.00 97.31 140 PRO A C 1
ATOM 1038 O O . PRO A 1 140 ? 12.957 3.820 -18.143 1.00 97.31 140 PRO A O 1
ATOM 1041 N N . LEU A 1 141 ? 12.484 5.966 -17.704 1.00 96.94 141 LEU A N 1
ATOM 1042 C CA . LEU A 1 141 ? 11.852 6.216 -19.005 1.00 96.94 141 LEU A CA 1
ATOM 1043 C C . LEU A 1 141 ? 12.847 6.322 -20.160 1.00 96.94 141 LEU A C 1
ATOM 1045 O O . LEU A 1 141 ? 12.493 6.025 -21.299 1.00 96.94 141 LEU A O 1
ATOM 1049 N N . GLU A 1 142 ? 14.102 6.675 -19.884 1.00 96.25 142 GLU A N 1
ATOM 1050 C CA . GLU A 1 142 ? 15.170 6.593 -20.882 1.00 96.25 142 GLU A CA 1
ATOM 1051 C C . GLU A 1 142 ? 15.491 5.122 -21.196 1.00 96.25 142 GLU A C 1
ATOM 1053 O O . GLU A 1 142 ? 15.649 4.744 -22.358 1.00 96.25 142 GLU A O 1
ATOM 1058 N N . ALA A 1 143 ? 15.549 4.253 -20.177 1.00 95.75 143 ALA A N 1
ATOM 1059 C CA . ALA A 1 143 ? 15.715 2.813 -20.383 1.00 95.75 143 ALA A CA 1
ATOM 1060 C C . ALA A 1 143 ? 14.549 2.220 -21.196 1.00 95.75 143 ALA A C 1
ATOM 1062 O O . ALA A 1 143 ? 14.786 1.478 -22.152 1.00 95.75 143 ALA A O 1
ATOM 1063 N N . TYR A 1 144 ? 13.310 2.618 -20.887 1.00 95.38 144 TYR A N 1
ATOM 1064 C CA . TYR A 1 144 ? 12.131 2.244 -21.670 1.00 95.38 144 TYR A CA 1
ATOM 1065 C C . TYR A 1 144 ? 12.227 2.702 -23.131 1.00 95.38 144 TYR A C 1
ATOM 1067 O O . TYR A 1 144 ? 12.013 1.896 -24.040 1.00 95.38 144 TYR A O 1
ATOM 1075 N N . GLY A 1 145 ? 12.588 3.966 -23.370 1.00 93.88 145 GLY A N 1
ATOM 1076 C CA . GLY A 1 145 ? 12.703 4.524 -24.718 1.00 93.88 145 GLY A CA 1
ATOM 1077 C C . GLY A 1 145 ? 13.782 3.840 -25.556 1.00 93.88 145 GLY A C 1
ATOM 1078 O O . GLY A 1 145 ? 13.550 3.525 -26.722 1.00 93.88 145 GLY A O 1
ATOM 1079 N N . ARG A 1 146 ? 14.932 3.498 -24.955 1.00 92.50 146 ARG A N 1
ATOM 1080 C CA . ARG A 1 146 ? 15.978 2.701 -25.625 1.00 92.50 146 ARG A CA 1
ATOM 1081 C C . ARG A 1 146 ? 15.496 1.307 -26.022 1.00 92.50 146 ARG A C 1
ATOM 1083 O O . ARG A 1 146 ? 15.933 0.782 -27.042 1.00 92.50 146 ARG A O 1
ATOM 1090 N N . TRP A 1 147 ? 14.620 0.702 -25.224 1.00 89.88 147 TRP A N 1
ATOM 1091 C CA . TRP A 1 147 ? 14.116 -0.646 -25.476 1.00 89.88 147 TRP A CA 1
ATOM 1092 C C . TRP A 1 147 ? 12.998 -0.683 -26.526 1.00 89.88 147 TRP A C 1
ATOM 1094 O O . TRP A 1 147 ? 13.006 -1.529 -27.424 1.00 89.88 147 TRP A O 1
ATOM 1104 N N . THR A 1 148 ? 12.043 0.242 -26.444 1.00 88.12 148 THR A N 1
ATOM 1105 C CA . THR A 1 148 ? 10.906 0.309 -27.376 1.00 88.12 148 THR A CA 1
ATOM 1106 C C . THR A 1 148 ? 11.249 1.002 -28.694 1.00 88.12 148 THR A C 1
ATOM 1108 O O . THR A 1 148 ? 10.657 0.677 -29.726 1.00 88.12 148 THR A O 1
ATOM 1111 N N . GLY A 1 149 ? 12.203 1.937 -28.670 1.00 88.38 149 GLY A N 1
ATOM 1112 C CA . GLY A 1 149 ? 12.366 2.960 -29.702 1.00 88.38 149 GLY A CA 1
ATOM 1113 C C . GLY A 1 149 ? 11.331 4.089 -29.595 1.00 88.38 149 GLY A C 1
ATOM 1114 O O . GLY A 1 149 ? 11.317 4.969 -30.451 1.00 88.38 149 GLY A O 1
ATOM 1115 N N . ASP A 1 150 ? 10.471 4.067 -28.571 1.00 86.75 150 ASP A N 1
ATOM 1116 C CA . ASP A 1 150 ? 9.440 5.068 -28.321 1.00 86.75 150 ASP A CA 1
ATOM 1117 C C . ASP A 1 150 ? 9.891 6.052 -27.234 1.00 86.75 150 ASP A C 1
ATOM 1119 O O . ASP A 1 150 ? 9.925 5.745 -26.042 1.00 86.75 150 ASP A O 1
ATOM 1123 N N . GLY A 1 151 ? 10.238 7.267 -27.656 1.00 89.12 151 GLY A N 1
ATOM 1124 C CA . GLY A 1 151 ? 10.593 8.361 -26.754 1.00 89.12 151 GLY A CA 1
ATOM 1125 C C . GLY A 1 151 ? 9.390 9.103 -26.163 1.00 89.12 151 GLY A C 1
ATOM 1126 O O . GLY A 1 151 ? 9.599 10.018 -25.367 1.00 89.12 151 GLY A O 1
ATOM 1127 N N . ASN A 1 152 ? 8.154 8.760 -26.542 1.00 91.06 152 ASN A N 1
ATOM 1128 C CA . ASN A 1 152 ? 6.960 9.512 -26.162 1.00 91.06 152 ASN A CA 1
ATOM 1129 C C . ASN A 1 152 ? 6.743 9.583 -24.637 1.00 91.06 152 ASN A C 1
ATOM 1131 O O . ASN A 1 152 ? 6.565 10.699 -24.150 1.00 91.06 152 ASN A O 1
ATOM 1135 N N . PRO A 1 153 ? 6.849 8.491 -23.845 1.00 93.19 153 PRO A N 1
ATOM 1136 C CA . PRO A 1 153 ? 6.735 8.582 -22.383 1.00 93.19 153 PRO A CA 1
ATOM 1137 C C . PRO A 1 153 ? 7.718 9.576 -21.757 1.00 93.19 153 PRO A C 1
ATOM 1139 O O . PRO A 1 153 ? 7.341 10.439 -20.968 1.00 93.19 153 PRO A O 1
ATOM 1142 N N . LEU A 1 154 ? 8.985 9.500 -22.170 1.00 94.00 154 LEU A N 1
ATOM 1143 C CA . LEU A 1 154 ? 10.050 10.372 -21.684 1.00 94.00 154 LEU A CA 1
ATOM 1144 C C . LEU A 1 154 ? 9.797 11.843 -22.042 1.00 94.00 154 LEU A C 1
ATOM 1146 O O . LEU A 1 154 ? 9.997 12.734 -21.216 1.00 94.00 154 LEU A O 1
ATOM 1150 N N . GLN A 1 155 ? 9.402 12.104 -23.290 1.00 93.38 155 GLN A N 1
ATOM 1151 C CA . GLN A 1 155 ? 9.113 13.454 -23.767 1.00 93.38 155 GLN A CA 1
ATOM 1152 C C . GLN A 1 155 ? 7.889 14.036 -23.071 1.00 93.38 155 GLN A C 1
ATOM 1154 O O . GLN A 1 155 ? 7.932 15.194 -22.663 1.00 93.38 155 GLN A O 1
ATOM 1159 N N . TRP A 1 156 ? 6.831 13.243 -22.898 1.00 92.50 156 TRP A N 1
ATOM 1160 C CA . TRP A 1 156 ? 5.633 13.672 -22.192 1.00 92.50 156 TRP A CA 1
ATOM 1161 C C . TRP A 1 156 ? 5.961 14.077 -20.755 1.00 92.50 156 TRP A C 1
ATOM 1163 O O . TRP A 1 156 ? 5.594 15.178 -20.351 1.00 92.50 156 TRP A O 1
ATOM 1173 N N . GLU A 1 157 ? 6.707 13.253 -20.013 1.00 91.94 157 GLU A N 1
ATOM 1174 C CA . GLU A 1 157 ? 7.094 13.575 -18.632 1.00 91.94 157 GLU A CA 1
ATOM 1175 C C . GLU A 1 157 ? 7.903 14.872 -18.565 1.00 91.94 157 GLU A C 1
ATOM 1177 O O . GLU A 1 157 ? 7.587 15.779 -17.798 1.00 91.94 157 GLU A O 1
ATOM 1182 N N . ARG A 1 158 ? 8.893 15.031 -19.452 1.00 91.31 158 ARG A N 1
ATOM 1183 C CA . ARG A 1 158 ? 9.661 16.279 -19.545 1.00 91.31 158 ARG A CA 1
ATOM 1184 C C . ARG A 1 158 ? 8.758 17.472 -19.845 1.00 91.31 158 ARG A C 1
ATOM 1186 O O . ARG A 1 158 ? 8.895 18.500 -19.196 1.00 91.31 158 ARG A O 1
ATOM 1193 N N . LEU A 1 159 ? 7.844 17.376 -20.804 1.00 89.50 159 LEU A N 1
ATOM 1194 C CA . LEU A 1 159 ? 7.000 18.507 -21.201 1.00 89.50 159 LEU A CA 1
ATOM 1195 C C . LEU A 1 159 ? 6.016 18.927 -20.102 1.00 89.50 159 LEU A C 1
ATOM 1197 O O . LEU A 1 159 ? 5.768 20.121 -19.954 1.00 89.50 159 LEU A O 1
ATOM 1201 N N . ASN A 1 160 ? 5.491 17.977 -19.328 1.00 86.19 160 ASN A N 1
ATOM 1202 C CA . ASN A 1 160 ? 4.481 18.252 -18.304 1.00 86.19 160 ASN A CA 1
ATOM 1203 C C . ASN A 1 160 ? 5.080 18.558 -16.921 1.00 86.19 160 ASN A C 1
ATOM 1205 O O . ASN A 1 160 ? 4.423 19.231 -16.130 1.00 86.19 160 ASN A O 1
ATOM 1209 N N . HIS A 1 161 ? 6.326 18.145 -16.648 1.00 85.75 161 HIS A N 1
ATOM 1210 C CA . HIS A 1 161 ? 6.919 18.236 -15.305 1.00 85.75 161 HIS A CA 1
ATOM 1211 C C . HIS A 1 161 ? 8.263 18.986 -15.225 1.00 85.75 161 HIS A C 1
ATOM 1213 O O . HIS A 1 161 ? 8.692 19.355 -14.134 1.00 85.75 161 HIS A O 1
ATOM 1219 N N . SER A 1 162 ? 8.921 19.311 -16.350 1.00 73.75 162 SER A N 1
ATOM 1220 C CA . SER A 1 162 ? 10.211 20.041 -16.325 1.00 73.75 162 SER A CA 1
ATOM 1221 C C . SER A 1 162 ? 10.108 21.503 -15.887 1.00 73.75 162 SER A C 1
ATOM 1223 O O . SER A 1 162 ? 11.118 22.101 -15.513 1.00 73.75 162 SER A O 1
ATOM 1225 N N . THR A 1 163 ? 8.906 22.086 -15.922 1.00 68.44 163 THR A N 1
ATOM 1226 C CA . THR A 1 163 ? 8.660 23.482 -15.532 1.00 68.44 163 THR A CA 1
ATOM 1227 C C . THR A 1 163 ? 7.580 23.534 -14.453 1.00 68.44 163 THR A C 1
ATOM 1229 O O . THR A 1 163 ? 6.427 23.846 -14.753 1.00 68.44 163 THR A O 1
ATOM 1232 N N . PRO A 1 164 ? 7.906 23.210 -13.191 1.00 56.88 164 PRO A N 1
ATOM 1233 C CA . PRO A 1 164 ? 6.898 23.214 -12.150 1.00 56.88 164 PRO A CA 1
ATOM 1234 C C . PRO A 1 164 ? 6.389 24.646 -11.910 1.00 56.88 164 PRO A C 1
ATOM 1236 O O . PRO A 1 164 ? 7.212 25.556 -11.738 1.00 56.88 164 PRO A O 1
ATOM 1239 N N . PRO A 1 165 ? 5.068 24.892 -11.864 1.00 53.22 165 PRO A N 1
ATOM 1240 C CA . PRO A 1 165 ? 4.550 26.173 -11.406 1.00 53.22 165 PRO A CA 1
ATOM 1241 C C . PRO A 1 165 ? 4.998 26.434 -9.952 1.00 53.22 165 PRO A C 1
ATOM 1243 O O . PRO A 1 165 ? 5.195 25.517 -9.157 1.00 53.22 165 PRO A O 1
ATOM 1246 N N . ALA A 1 166 ? 5.238 27.709 -9.643 1.00 59.31 166 ALA A N 1
ATOM 1247 C CA . ALA A 1 166 ? 6.014 28.219 -8.508 1.00 59.31 166 ALA A CA 1
ATOM 1248 C C . ALA A 1 166 ? 5.757 27.598 -7.110 1.00 59.31 166 ALA A C 1
ATOM 1250 O O . ALA A 1 166 ? 4.649 27.190 -6.778 1.00 59.31 166 ALA A O 1
ATOM 1251 N N . ALA A 1 167 ? 6.805 27.658 -6.269 1.00 54.09 167 ALA A N 1
ATOM 1252 C CA . ALA A 1 167 ? 6.880 27.484 -4.802 1.00 54.09 167 ALA A CA 1
ATOM 1253 C C . ALA A 1 167 ? 6.380 26.163 -4.169 1.00 54.09 167 ALA A C 1
ATOM 1255 O O . ALA A 1 167 ? 6.950 25.741 -3.165 1.00 54.09 167 ALA A O 1
ATOM 1256 N N . ASN A 1 168 ? 5.418 25.462 -4.771 1.00 54.88 168 ASN A N 1
ATOM 1257 C CA . ASN A 1 168 ? 4.799 24.244 -4.229 1.00 54.88 168 ASN A CA 1
ATOM 1258 C C . ASN A 1 168 ? 5.273 22.955 -4.932 1.00 54.88 168 ASN A C 1
ATOM 1260 O O . ASN A 1 168 ? 4.792 21.874 -4.632 1.00 54.88 168 ASN A O 1
ATOM 1264 N N . ALA A 1 169 ? 6.245 23.052 -5.837 1.00 62.34 169 ALA A N 1
ATOM 1265 C CA . ALA A 1 169 ? 6.744 21.954 -6.668 1.00 62.34 169 ALA A CA 1
ATOM 1266 C C . ALA A 1 169 ? 7.599 20.892 -5.953 1.00 62.34 169 ALA A C 1
ATOM 1268 O O . ALA A 1 169 ? 7.969 19.886 -6.546 1.00 62.34 169 ALA A O 1
ATOM 1269 N N . ALA A 1 170 ? 8.016 21.131 -4.708 1.00 81.62 170 ALA A N 1
ATOM 1270 C CA . ALA A 1 170 ? 8.993 20.253 -4.060 1.00 81.62 170 ALA A CA 1
ATOM 1271 C C . ALA A 1 170 ? 8.419 18.882 -3.655 1.00 81.62 170 ALA A C 1
ATOM 1273 O O . ALA A 1 170 ? 9.197 17.972 -3.391 1.00 81.62 170 ALA A O 1
ATOM 1274 N N . TRP A 1 171 ? 7.089 18.751 -3.598 1.00 86.75 171 TRP A N 1
ATOM 1275 C CA . TRP A 1 171 ? 6.381 17.533 -3.195 1.00 86.75 171 TRP A CA 1
ATOM 1276 C C . TRP A 1 171 ? 5.598 16.868 -4.343 1.00 86.75 171 TRP A C 1
ATOM 1278 O O . TRP A 1 171 ? 4.960 15.851 -4.097 1.00 86.75 171 TRP A O 1
ATOM 1288 N N . THR A 1 172 ? 5.624 17.413 -5.572 1.00 89.25 172 THR A N 1
ATOM 1289 C CA . THR A 1 172 ? 4.885 16.863 -6.732 1.00 89.25 172 THR A CA 1
ATOM 1290 C C . THR A 1 172 ? 5.675 15.779 -7.464 1.00 89.25 172 THR A C 1
ATOM 1292 O O . THR A 1 172 ? 6.894 15.889 -7.622 1.00 89.25 172 THR A O 1
ATOM 1295 N N . GLY A 1 173 ? 5.012 14.659 -7.764 1.00 93.00 173 GLY A N 1
ATOM 1296 C CA . GLY A 1 173 ? 5.631 13.364 -8.071 1.00 93.00 173 GLY A CA 1
ATOM 1297 C C . GLY A 1 173 ? 4.628 12.222 -8.010 1.00 93.00 173 GLY A C 1
ATOM 1298 O O . GLY A 1 173 ? 3.434 12.428 -7.805 1.00 93.00 173 GLY A O 1
ATOM 1299 N N . HIS A 1 174 ? 5.131 11.004 -8.156 1.00 94.50 174 HIS A N 1
ATOM 1300 C CA . HIS A 1 174 ? 4.336 9.791 -8.357 1.00 94.50 174 HIS A CA 1
ATOM 1301 C C . HIS A 1 174 ? 4.209 8.959 -7.068 1.00 94.50 174 HIS A C 1
ATOM 1303 O O . HIS A 1 174 ? 4.354 7.731 -7.087 1.00 94.50 174 HIS A O 1
ATOM 1309 N N . CYS A 1 175 ? 3.969 9.608 -5.919 1.00 95.19 175 CYS A N 1
ATOM 1310 C CA . CYS A 1 175 ? 3.853 8.927 -4.619 1.00 95.19 175 CYS A CA 1
ATOM 1311 C C . CYS A 1 175 ? 2.667 7.945 -4.574 1.00 95.19 175 CYS A C 1
ATOM 1313 O O . CYS A 1 175 ? 2.731 6.900 -3.923 1.00 95.19 175 CYS A O 1
ATOM 1315 N N . ASP A 1 176 ? 1.593 8.251 -5.301 1.00 92.69 176 ASP A N 1
ATOM 1316 C CA . ASP A 1 176 ? 0.434 7.387 -5.512 1.00 92.69 176 ASP A CA 1
ATOM 1317 C C . ASP A 1 176 ? 0.801 6.136 -6.321 1.00 92.69 176 ASP A C 1
ATOM 1319 O O . ASP A 1 176 ? 0.552 5.017 -5.866 1.00 92.69 176 ASP A O 1
ATOM 1323 N N . GLY A 1 177 ? 1.472 6.312 -7.461 1.00 93.81 177 GLY A N 1
ATOM 1324 C CA . GLY A 1 177 ? 1.928 5.223 -8.314 1.00 93.81 177 GLY A CA 1
ATOM 1325 C C . GLY A 1 177 ? 2.929 4.314 -7.605 1.00 93.81 177 GLY A C 1
ATOM 1326 O O . GLY A 1 177 ? 2.808 3.087 -7.671 1.00 93.81 177 GLY A O 1
ATOM 1327 N N . PHE A 1 178 ? 3.874 4.896 -6.859 1.00 97.00 178 PHE A N 1
ATOM 1328 C CA . PHE A 1 178 ? 4.781 4.162 -5.973 1.00 97.00 178 PHE A CA 1
ATOM 1329 C C . PHE A 1 178 ? 4.004 3.336 -4.940 1.00 97.00 178 PHE A C 1
ATOM 1331 O O . PHE A 1 178 ? 4.223 2.128 -4.834 1.00 97.00 178 PHE A O 1
ATOM 1338 N N . SER A 1 179 ? 3.074 3.956 -4.212 1.00 96.44 179 SER A N 1
ATOM 1339 C CA . SER A 1 179 ? 2.320 3.290 -3.145 1.00 96.44 179 SER A CA 1
ATOM 1340 C C . SER A 1 179 ? 1.492 2.116 -3.655 1.00 96.44 179 SER A C 1
ATOM 1342 O O . SER A 1 179 ? 1.483 1.045 -3.041 1.00 96.44 179 SER A O 1
ATOM 1344 N N . VAL A 1 180 ? 0.819 2.287 -4.797 1.00 94.25 180 VAL A N 1
ATOM 1345 C CA . VAL A 1 180 ? 0.066 1.206 -5.443 1.00 94.25 180 VAL A CA 1
ATOM 1346 C C . VAL A 1 180 ? 1.014 0.089 -5.854 1.00 94.25 180 VAL A C 1
ATOM 1348 O O . VAL A 1 180 ? 0.810 -1.058 -5.462 1.00 94.25 180 VAL A O 1
ATOM 1351 N N . SER A 1 181 ? 2.088 0.425 -6.566 1.00 95.56 181 SER A N 1
ATOM 1352 C CA . SER A 1 181 ? 3.060 -0.552 -7.061 1.00 95.56 181 SER A CA 1
ATOM 1353 C C . SER A 1 181 ? 3.688 -1.371 -5.935 1.00 95.56 181 SER A C 1
ATOM 1355 O O . SER A 1 181 ? 3.789 -2.594 -6.031 1.00 95.56 181 SER A O 1
ATOM 1357 N N . SER A 1 182 ? 4.055 -0.705 -4.841 1.00 97.88 182 SER A N 1
ATOM 1358 C CA . SER A 1 182 ? 4.622 -1.326 -3.645 1.00 97.88 182 SER A CA 1
ATOM 1359 C C . SER A 1 182 ? 3.672 -2.308 -2.972 1.00 97.88 182 SER A C 1
ATOM 1361 O O . SER A 1 182 ? 4.087 -3.354 -2.468 1.00 97.88 182 SER A O 1
ATOM 1363 N N . SER A 1 183 ? 2.379 -2.009 -3.032 1.00 96.12 183 SER A N 1
ATOM 1364 C CA . SER A 1 183 ? 1.333 -2.817 -2.419 1.00 96.12 183 SER A CA 1
ATOM 1365 C C . SER A 1 183 ? 0.908 -4.021 -3.258 1.00 96.12 183 SER A C 1
ATOM 1367 O O . SER A 1 183 ? 0.313 -4.939 -2.703 1.00 96.12 183 SER A O 1
ATOM 1369 N N . VAL A 1 184 ? 1.177 -4.032 -4.569 1.00 93.19 184 VAL A N 1
ATOM 1370 C CA . VAL A 1 184 ? 0.643 -5.071 -5.469 1.00 93.19 184 VAL A CA 1
ATOM 1371 C C . VAL A 1 184 ? 1.695 -5.920 -6.176 1.00 93.19 184 VAL A C 1
ATOM 1373 O O . VAL A 1 184 ? 1.395 -7.052 -6.548 1.00 93.19 184 VAL A O 1
ATOM 1376 N N . TYR A 1 185 ? 2.920 -5.422 -6.363 1.00 95.69 185 TYR A N 1
ATOM 1377 C CA . TYR A 1 185 ? 3.990 -6.191 -7.000 1.00 95.69 185 TYR A CA 1
ATOM 1378 C C . TYR A 1 185 ? 5.024 -6.655 -5.985 1.00 95.69 185 TYR A C 1
ATOM 1380 O O . TYR A 1 185 ? 5.443 -5.901 -5.101 1.00 95.69 185 TYR A O 1
ATOM 1388 N N . GLY A 1 186 ? 5.508 -7.886 -6.179 1.00 96.88 186 GLY A N 1
ATOM 1389 C CA . GLY A 1 186 ? 6.735 -8.353 -5.545 1.00 96.88 186 GLY A CA 1
ATOM 1390 C C . GLY A 1 186 ? 7.887 -7.392 -5.836 1.00 96.88 186 GLY A C 1
ATOM 1391 O O . GLY A 1 186 ? 8.020 -6.884 -6.948 1.00 96.88 186 GLY A O 1
ATOM 1392 N N . GLU A 1 187 ? 8.716 -7.136 -4.829 1.00 98.50 187 GLU A N 1
ATOM 1393 C CA . GLU A 1 187 ? 9.811 -6.182 -4.956 1.00 98.50 187 GLU A CA 1
ATOM 1394 C C . GLU A 1 187 ? 10.792 -6.575 -6.080 1.00 98.50 187 GLU A C 1
ATOM 1396 O O . GLU A 1 187 ? 11.316 -7.694 -6.058 1.00 98.50 187 GLU A O 1
ATOM 1401 N N . PRO A 1 188 ? 11.116 -5.663 -7.015 1.00 98.56 188 PRO A N 1
ATOM 1402 C CA . PRO A 1 188 ? 12.233 -5.847 -7.938 1.00 98.56 188 PRO A CA 1
ATOM 1403 C C . PRO A 1 188 ? 13.564 -5.952 -7.175 1.00 98.56 188 PRO A C 1
ATOM 1405 O O . PRO A 1 188 ? 13.945 -5.026 -6.460 1.00 98.56 188 PRO A O 1
ATOM 1408 N N . ARG A 1 189 ? 14.280 -7.077 -7.313 1.00 98.19 189 ARG A N 1
ATOM 1409 C CA . ARG A 1 189 ? 15.492 -7.391 -6.517 1.00 98.19 189 ARG A CA 1
ATOM 1410 C C . ARG A 1 189 ? 16.758 -7.609 -7.330 1.00 98.19 189 ARG A C 1
ATOM 1412 O O . ARG A 1 189 ? 17.854 -7.676 -6.777 1.00 98.19 189 ARG A O 1
ATOM 1419 N N . ARG A 1 190 ? 16.640 -7.728 -8.646 1.00 98.06 190 ARG A N 1
ATOM 1420 C CA . ARG A 1 190 ? 17.789 -7.929 -9.535 1.00 98.06 190 ARG A CA 1
ATOM 1421 C C . ARG A 1 190 ? 17.602 -7.203 -10.850 1.00 98.06 190 ARG A C 1
ATOM 1423 O O . ARG A 1 190 ? 16.473 -6.952 -11.271 1.00 98.06 190 ARG A O 1
ATOM 1430 N N . ALA A 1 191 ? 18.715 -6.896 -11.500 1.00 98.38 191 ALA A N 1
ATOM 1431 C CA . ALA A 1 191 ? 18.668 -6.398 -12.859 1.00 98.38 191 ALA A CA 1
ATOM 1432 C C . ALA A 1 191 ? 18.082 -7.463 -13.802 1.00 98.38 191 ALA A C 1
ATOM 1434 O O . ALA A 1 191 ? 18.277 -8.669 -13.610 1.00 98.38 191 ALA A O 1
ATOM 1435 N N . VAL A 1 192 ? 17.357 -7.013 -14.819 1.00 98.25 192 VAL A N 1
ATOM 1436 C CA . VAL A 1 192 ? 16.780 -7.871 -15.860 1.00 98.25 192 VAL A CA 1
ATOM 1437 C C . VAL A 1 192 ? 17.129 -7.321 -17.233 1.00 98.25 192 VAL A C 1
ATOM 1439 O O . VAL A 1 192 ? 17.248 -6.114 -17.426 1.00 98.25 192 VAL A O 1
ATOM 1442 N N . ALA A 1 193 ? 17.291 -8.217 -18.193 1.00 97.56 193 ALA A N 1
ATOM 1443 C CA . ALA A 1 193 ? 17.532 -7.892 -19.584 1.00 97.56 193 ALA A CA 1
ATOM 1444 C C . ALA A 1 193 ? 16.225 -8.051 -20.367 1.00 97.56 193 ALA A C 1
ATOM 1446 O O . ALA A 1 193 ? 15.631 -9.131 -20.381 1.00 97.56 193 ALA A O 1
ATOM 1447 N N . ALA A 1 194 ? 15.784 -6.986 -21.033 1.00 96.25 194 ALA A N 1
ATOM 1448 C CA . ALA A 1 194 ? 14.664 -7.026 -21.961 1.00 96.25 194 ALA A CA 1
ATOM 1449 C C . ALA A 1 194 ? 15.189 -7.002 -23.400 1.00 96.25 194 ALA A C 1
ATOM 1451 O O . ALA A 1 194 ? 15.910 -6.093 -23.809 1.00 96.25 194 ALA A O 1
ATOM 1452 N N . THR A 1 195 ? 14.805 -8.005 -24.182 1.00 94.94 195 THR A N 1
ATOM 1453 C CA . THR A 1 195 ? 15.220 -8.200 -25.573 1.00 94.94 195 THR A CA 1
ATOM 1454 C C . THR A 1 195 ? 14.004 -8.145 -26.487 1.00 94.94 195 THR A C 1
ATOM 1456 O O . THR A 1 195 ? 12.989 -8.800 -26.238 1.00 94.94 195 THR A O 1
ATOM 1459 N N . ARG A 1 196 ? 14.105 -7.374 -27.570 1.00 89.31 196 ARG A N 1
ATOM 1460 C CA . ARG A 1 196 ? 13.142 -7.395 -28.677 1.00 89.31 196 ARG A CA 1
ATOM 1461 C C . ARG A 1 196 ? 13.603 -8.404 -29.725 1.00 89.31 196 ARG A C 1
ATOM 1463 O O . ARG A 1 196 ? 14.798 -8.505 -29.989 1.00 89.31 196 ARG A O 1
ATOM 1470 N N . THR A 1 197 ? 12.678 -9.125 -30.355 1.00 82.81 197 THR A N 1
ATOM 1471 C CA . THR A 1 197 ? 13.012 -10.032 -31.468 1.00 82.81 197 THR A CA 1
ATOM 1472 C C . THR A 1 197 ? 13.791 -9.278 -32.554 1.00 82.81 197 THR A C 1
ATOM 1474 O O . THR A 1 197 ? 13.281 -8.314 -33.120 1.00 82.81 197 THR A O 1
ATOM 1477 N N . GLY A 1 198 ? 15.037 -9.698 -32.810 1.00 80.94 198 GLY A N 1
ATOM 1478 C CA . GLY A 1 198 ? 15.942 -9.066 -33.781 1.00 80.94 198 GLY A CA 1
ATOM 1479 C C . GLY A 1 198 ? 16.554 -7.723 -33.350 1.00 80.94 198 GLY A C 1
ATOM 1480 O O . GLY A 1 198 ? 17.197 -7.074 -34.169 1.00 80.94 198 GLY A O 1
ATOM 1481 N N . GLY A 1 199 ? 16.350 -7.291 -32.101 1.00 84.00 199 GLY A N 1
ATOM 1482 C CA . GLY A 1 199 ? 16.837 -6.018 -31.565 1.00 84.00 199 GLY A CA 1
ATOM 1483 C C . GLY A 1 199 ? 17.918 -6.165 -30.490 1.00 84.00 199 GLY A C 1
ATOM 1484 O O . GLY A 1 199 ? 18.282 -7.268 -30.084 1.00 84.00 199 GLY A O 1
ATOM 1485 N N . ALA A 1 200 ? 18.419 -5.021 -30.017 1.00 85.69 200 ALA A N 1
ATOM 1486 C CA . ALA A 1 200 ? 19.358 -4.963 -28.903 1.00 85.69 200 ALA A CA 1
ATOM 1487 C C . ALA A 1 200 ? 18.676 -5.309 -27.568 1.00 85.69 200 ALA A C 1
ATOM 1489 O O . ALA A 1 200 ? 17.482 -5.068 -27.374 1.00 85.69 200 ALA A O 1
ATOM 1490 N N . SER A 1 201 ? 19.458 -5.860 -26.640 1.00 94.12 201 SER A N 1
ATOM 1491 C CA . SER A 1 201 ? 19.033 -6.085 -25.259 1.00 94.12 201 SER A CA 1
ATOM 1492 C C . SER A 1 201 ? 19.281 -4.829 -24.425 1.00 94.12 201 SER A C 1
ATOM 1494 O O . SER A 1 201 ? 20.372 -4.261 -24.476 1.00 94.12 201 SER A O 1
ATOM 1496 N N . VAL A 1 202 ? 18.299 -4.424 -23.621 1.00 95.94 202 VAL A N 1
ATOM 1497 C CA . VAL A 1 202 ? 18.418 -3.320 -22.656 1.00 95.94 202 VAL A CA 1
ATOM 1498 C C . VAL A 1 202 ? 18.352 -3.885 -21.241 1.00 95.94 202 VAL A C 1
ATOM 1500 O O . VAL A 1 202 ? 17.475 -4.691 -20.936 1.00 95.94 202 VAL A O 1
ATOM 1503 N N . SER A 1 203 ? 19.293 -3.481 -20.387 1.00 97.19 203 SER A N 1
ATOM 1504 C CA . SER A 1 203 ? 19.298 -3.847 -18.967 1.00 97.19 203 SER A CA 1
ATOM 1505 C C . SER A 1 203 ? 18.499 -2.830 -18.156 1.00 97.19 203 SER A C 1
ATOM 1507 O O . SER A 1 203 ? 18.690 -1.625 -18.327 1.00 97.19 203 SER A O 1
ATOM 1509 N N . PHE A 1 204 ? 17.632 -3.324 -17.278 1.00 98.12 204 PHE A N 1
ATOM 1510 C CA . PHE A 1 204 ? 16.844 -2.549 -16.327 1.00 98.12 204 PHE A CA 1
ATOM 1511 C C . PHE A 1 204 ? 17.303 -2.901 -14.915 1.00 98.12 204 PHE A C 1
ATOM 1513 O O . PHE A 1 204 ? 17.261 -4.067 -14.515 1.00 98.12 204 PHE A O 1
ATOM 1520 N N . SER A 1 205 ? 17.742 -1.902 -14.156 1.00 98.12 205 SER A N 1
ATOM 1521 C CA . SER A 1 205 ? 18.045 -2.044 -12.733 1.00 98.12 205 SER A CA 1
ATOM 1522 C C . SER A 1 205 ? 16.757 -2.167 -11.904 1.00 98.12 205 SER A C 1
ATOM 1524 O O . SER A 1 205 ? 15.688 -1.773 -12.372 1.00 98.12 205 SER A O 1
ATOM 1526 N N . PRO A 1 206 ? 16.820 -2.643 -10.645 1.00 98.44 206 PRO A N 1
ATOM 1527 C CA . PRO A 1 206 ? 15.669 -2.599 -9.741 1.00 98.44 206 PRO A CA 1
ATOM 1528 C C . PRO A 1 206 ? 15.012 -1.214 -9.642 1.00 98.44 206 PRO A C 1
ATOM 1530 O O . PRO A 1 206 ? 13.786 -1.127 -9.615 1.00 98.44 206 PRO A O 1
ATOM 1533 N N . GLY A 1 207 ? 15.811 -0.140 -9.651 1.00 98.31 207 GLY A N 1
ATOM 1534 C CA . GLY A 1 207 ? 15.302 1.231 -9.626 1.00 98.31 207 GLY A CA 1
ATOM 1535 C C . GLY A 1 207 ? 14.542 1.612 -10.893 1.00 98.31 207 GLY A C 1
ATOM 1536 O O . GLY A 1 207 ? 13.464 2.192 -10.792 1.00 98.31 207 GLY A O 1
ATOM 1537 N N . ASP A 1 208 ? 15.029 1.209 -12.071 1.00 98.44 208 ASP A N 1
ATOM 1538 C CA . ASP A 1 208 ? 14.307 1.435 -13.330 1.00 98.44 208 ASP A CA 1
ATOM 1539 C C . ASP A 1 208 ? 12.928 0.771 -13.292 1.00 98.44 208 ASP A C 1
ATOM 1541 O O . ASP A 1 208 ? 11.919 1.380 -13.631 1.00 98.44 208 ASP A O 1
ATOM 1545 N N . ILE A 1 209 ? 12.866 -0.470 -12.810 1.00 98.56 209 ILE A N 1
ATOM 1546 C CA . ILE A 1 209 ? 11.622 -1.245 -12.753 1.00 98.56 209 ILE A CA 1
ATOM 1547 C C . ILE A 1 209 ? 10.643 -0.621 -11.753 1.00 98.56 209 ILE A C 1
ATOM 1549 O O . ILE A 1 209 ? 9.474 -0.438 -12.088 1.00 98.56 209 ILE A O 1
ATOM 1553 N N . LYS A 1 210 ? 11.109 -0.244 -10.551 1.00 98.56 210 LYS A N 1
ATOM 1554 C CA . LYS A 1 210 ? 10.285 0.462 -9.553 1.00 98.56 210 LYS A CA 1
ATOM 1555 C C . LYS A 1 210 ? 9.726 1.777 -10.116 1.00 98.56 210 LYS A C 1
ATOM 1557 O O . LYS A 1 210 ? 8.554 2.072 -9.891 1.00 98.56 210 LYS A O 1
ATOM 1562 N N . GLY A 1 211 ? 10.523 2.523 -10.883 1.00 98.00 211 GLY A N 1
ATOM 1563 C CA . GLY A 1 211 ? 10.094 3.770 -11.519 1.00 98.00 211 GLY A CA 1
ATOM 1564 C C . GLY A 1 211 ? 9.074 3.568 -12.636 1.00 98.00 211 GLY A C 1
ATOM 1565 O O . GLY A 1 211 ? 8.077 4.281 -12.684 1.00 98.00 211 GLY A O 1
ATOM 1566 N N . LEU A 1 212 ? 9.257 2.559 -13.493 1.00 97.62 212 LEU A N 1
ATOM 1567 C CA . LEU A 1 212 ? 8.272 2.224 -14.530 1.00 97.62 212 LEU A CA 1
ATOM 1568 C C . LEU A 1 212 ? 6.937 1.766 -13.935 1.00 97.62 212 LEU A C 1
ATOM 1570 O O . LEU A 1 212 ? 5.886 2.156 -14.435 1.00 97.62 212 LEU A O 1
ATOM 1574 N N . LEU A 1 213 ? 6.962 0.980 -12.855 1.00 96.50 213 LEU A N 1
ATOM 1575 C CA . LEU A 1 213 ? 5.744 0.608 -12.135 1.00 96.50 213 LEU A CA 1
ATOM 1576 C C . LEU A 1 213 ? 5.051 1.842 -11.544 1.00 96.50 213 LEU A C 1
ATOM 1578 O O . LEU A 1 213 ? 3.846 2.004 -11.724 1.00 96.50 213 LEU A O 1
ATOM 1582 N N . ALA A 1 214 ? 5.803 2.743 -10.904 1.00 96.31 214 ALA A N 1
ATOM 1583 C CA . ALA A 1 214 ? 5.232 3.973 -10.366 1.00 96.31 214 ALA A CA 1
ATOM 1584 C C . ALA A 1 214 ? 4.585 4.831 -11.463 1.00 96.31 214 ALA A C 1
ATOM 1586 O O . ALA A 1 214 ? 3.447 5.252 -11.296 1.00 96.31 214 ALA A O 1
ATOM 1587 N N . ALA A 1 215 ? 5.245 5.003 -12.610 1.00 94.94 215 ALA A N 1
ATOM 1588 C CA . ALA A 1 215 ? 4.686 5.708 -13.765 1.00 94.94 215 ALA A CA 1
ATOM 1589 C C . ALA A 1 215 ? 3.405 5.042 -14.302 1.00 94.94 215 ALA A C 1
ATOM 1591 O O . ALA A 1 215 ? 2.438 5.718 -14.642 1.00 94.94 215 ALA A O 1
ATOM 1592 N N . ASN A 1 216 ? 3.373 3.704 -14.344 1.00 92.62 216 ASN A N 1
ATOM 1593 C CA . ASN A 1 216 ? 2.213 2.937 -14.807 1.00 92.62 216 ASN A CA 1
ATOM 1594 C C . ASN A 1 216 ? 0.965 3.181 -13.944 1.00 92.62 216 ASN A C 1
ATOM 1596 O O . ASN A 1 216 ? -0.152 3.189 -14.455 1.00 92.62 216 ASN A O 1
ATOM 1600 N N . TRP A 1 217 ? 1.161 3.350 -12.635 1.00 90.31 217 TRP A N 1
ATOM 1601 C CA . TRP A 1 217 ? 0.084 3.522 -11.658 1.00 90.31 217 TRP A CA 1
ATOM 1602 C C . TRP A 1 217 ? -0.134 4.970 -11.223 1.00 90.31 217 TRP A C 1
ATOM 1604 O O . TRP A 1 217 ? -1.030 5.234 -10.423 1.00 90.31 217 TRP A O 1
ATOM 1614 N N . ALA A 1 218 ? 0.659 5.910 -11.723 1.00 88.12 218 ALA A N 1
ATOM 1615 C CA . ALA A 1 218 ? 0.510 7.308 -11.374 1.00 88.12 218 ALA A CA 1
ATOM 1616 C C . ALA A 1 218 ? -0.785 7.894 -11.948 1.00 88.12 218 ALA A C 1
ATOM 1618 O O . ALA A 1 218 ? -1.226 7.570 -13.055 1.00 88.12 218 ALA A O 1
ATOM 1619 N N . GLY A 1 219 ? -1.420 8.731 -11.135 1.00 78.56 219 GLY A N 1
ATOM 1620 C CA . GLY A 1 219 ? -2.737 9.299 -11.359 1.00 78.56 219 GLY A CA 1
ATOM 1621 C C . GLY A 1 219 ? -3.897 8.338 -11.103 1.00 78.56 219 GLY A C 1
ATOM 1622 O O . GLY A 1 219 ? -5.027 8.739 -11.347 1.00 78.56 219 GLY A O 1
ATOM 1623 N N . PHE A 1 220 ? -3.659 7.111 -10.617 1.00 73.38 220 PHE A N 1
ATOM 1624 C CA . PHE A 1 220 ? -4.697 6.102 -10.371 1.00 73.38 220 PHE A CA 1
ATOM 1625 C C . PHE A 1 220 ? -5.931 6.683 -9.655 1.00 73.38 220 PHE A C 1
ATOM 1627 O O . PHE A 1 220 ? -5.843 7.138 -8.511 1.00 73.38 220 PHE A O 1
ATOM 1634 N N . ASP A 1 221 ? -7.097 6.632 -10.313 1.00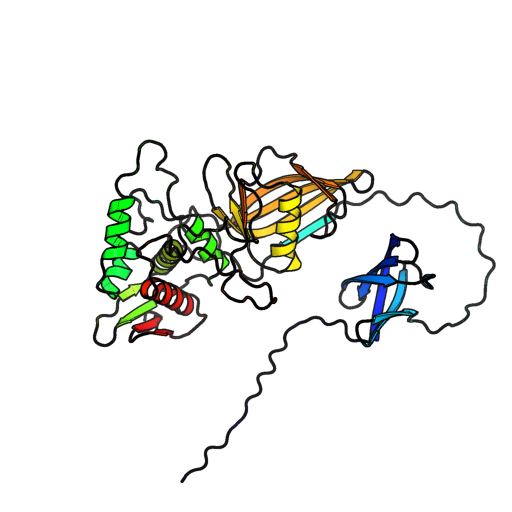 69.31 221 ASP A N 1
ATOM 1635 C CA . ASP A 1 221 ? -8.377 7.064 -9.743 1.00 69.31 221 ASP A CA 1
ATOM 1636 C C . ASP A 1 221 ? -8.852 6.104 -8.644 1.00 69.31 221 ASP A C 1
ATOM 1638 O O . ASP A 1 221 ? -9.653 5.185 -8.843 1.00 69.31 221 ASP A O 1
ATOM 1642 N N . TRP A 1 222 ? -8.352 6.347 -7.437 1.00 66.81 222 TRP A N 1
ATOM 1643 C CA . TRP A 1 222 ? -8.808 5.683 -6.225 1.00 66.81 222 TRP A CA 1
ATOM 1644 C C . TRP A 1 222 ? -10.153 6.236 -5.730 1.00 66.81 222 TRP A C 1
ATOM 1646 O O . TRP A 1 222 ? -10.853 5.527 -5.003 1.00 66.81 222 TRP A O 1
ATOM 1656 N N . GLN A 1 223 ? -10.546 7.456 -6.125 1.00 55.00 223 GLN A N 1
ATOM 1657 C CA . GLN A 1 223 ? -11.778 8.114 -5.665 1.00 55.00 223 GLN A CA 1
ATOM 1658 C C . GLN A 1 223 ? -13.031 7.430 -6.223 1.00 55.00 223 GLN A C 1
ATOM 1660 O O . GLN A 1 223 ? -14.060 7.375 -5.549 1.00 55.00 223 GLN A O 1
ATOM 1665 N N . GLY A 1 224 ? -12.935 6.825 -7.409 1.00 49.34 224 GLY A N 1
ATOM 1666 C CA . GLY A 1 224 ? -13.972 5.953 -7.965 1.00 49.34 224 GLY A CA 1
ATOM 1667 C C . GLY A 1 224 ? -14.020 4.544 -7.355 1.00 49.34 224 GLY A C 1
ATOM 1668 O O . GLY A 1 224 ? -14.961 3.784 -7.619 1.00 49.34 224 GLY A O 1
ATOM 1669 N N . SER A 1 225 ? -13.027 4.154 -6.548 1.00 56.38 225 SER A N 1
ATOM 1670 C CA . SER A 1 225 ? -12.974 2.816 -5.963 1.00 56.38 225 SER A CA 1
ATOM 1671 C C . SER A 1 225 ? -13.891 2.727 -4.736 1.00 56.38 225 SER A C 1
ATOM 1673 O O . SER A 1 225 ? -13.817 3.532 -3.814 1.00 56.38 225 SER A O 1
ATOM 1675 N N . GLN A 1 226 ? -14.723 1.682 -4.646 1.00 54.25 226 GLN A N 1
ATOM 1676 C CA . GLN A 1 226 ? -15.505 1.362 -3.430 1.00 54.25 226 GLN A CA 1
ATOM 1677 C C . GLN A 1 226 ? -14.629 0.965 -2.222 1.00 54.25 226 GLN A C 1
ATOM 1679 O O . GLN A 1 226 ? -15.114 0.421 -1.233 1.00 54.25 226 GLN A O 1
ATOM 1684 N N . ARG A 1 227 ? -13.316 1.152 -2.342 1.00 66.81 227 ARG A N 1
ATOM 1685 C CA . ARG A 1 227 ? -12.268 0.663 -1.451 1.00 66.81 227 ARG A CA 1
ATOM 1686 C C . ARG A 1 227 ? -11.430 1.812 -0.928 1.00 66.81 227 ARG A C 1
ATOM 1688 O O . ARG A 1 227 ? -10.311 1.582 -0.491 1.00 66.81 227 ARG A O 1
ATOM 1695 N N . ALA A 1 228 ? -11.968 3.019 -0.997 1.00 73.81 228 ALA A N 1
ATOM 1696 C CA . ALA A 1 228 ? -11.407 4.195 -0.382 1.00 73.81 228 ALA A CA 1
ATOM 1697 C C . ALA A 1 228 ? -12.329 4.669 0.742 1.00 73.81 228 ALA A C 1
ATOM 1699 O O . ALA A 1 228 ? -13.549 4.506 0.681 1.00 73.81 228 ALA A O 1
ATOM 1700 N N . ALA A 1 229 ? -11.735 5.266 1.765 1.00 73.38 229 ALA A N 1
ATOM 1701 C CA . ALA A 1 229 ? -12.451 6.018 2.778 1.00 73.38 229 ALA A CA 1
ATOM 1702 C C . ALA A 1 229 ? -11.781 7.378 2.971 1.00 73.38 229 ALA A C 1
ATOM 1704 O O . ALA A 1 229 ? -10.556 7.501 2.895 1.00 73.38 229 ALA A O 1
ATOM 1705 N N . GLY A 1 230 ? -12.594 8.395 3.250 1.00 77.31 230 GLY A N 1
ATOM 1706 C CA . GLY A 1 230 ? -12.150 9.783 3.345 1.00 77.31 230 GLY A CA 1
ATOM 1707 C C . GLY A 1 230 ? -12.389 10.587 2.068 1.00 77.31 230 GLY A C 1
ATOM 1708 O O . GLY A 1 230 ? -13.095 10.165 1.157 1.00 77.31 230 GLY A O 1
ATOM 1709 N N . GLY A 1 231 ? -11.852 11.802 2.052 1.00 76.44 231 GLY A N 1
ATOM 1710 C CA . GLY A 1 231 ? -12.119 12.833 1.053 1.00 76.44 231 GLY A CA 1
ATOM 1711 C C . GLY A 1 231 ? -11.624 14.189 1.565 1.00 76.44 231 GLY A C 1
ATOM 1712 O O . GLY A 1 231 ? -10.812 14.217 2.491 1.00 76.44 231 GLY A O 1
ATOM 1713 N N . PRO A 1 232 ? -12.134 15.324 1.056 1.00 73.38 232 PRO A N 1
ATOM 1714 C CA . PRO A 1 232 ? -11.682 16.652 1.489 1.00 73.38 232 PRO A CA 1
ATOM 1715 C C . PRO A 1 232 ? -11.770 16.895 3.008 1.00 73.38 232 PRO A C 1
ATOM 1717 O O . PRO A 1 232 ? -10.992 17.663 3.564 1.00 73.38 232 PRO A O 1
ATOM 1720 N N . ALA A 1 233 ? -12.695 16.222 3.705 1.00 80.69 233 ALA A N 1
ATOM 1721 C CA . ALA A 1 233 ? -12.865 16.329 5.158 1.00 80.69 233 ALA A CA 1
ATOM 1722 C C . ALA A 1 233 ? -11.893 15.449 5.986 1.00 80.69 233 ALA A C 1
ATOM 1724 O O . ALA A 1 233 ? -11.808 15.589 7.217 1.00 80.69 233 ALA A O 1
ATOM 1725 N N . GLY A 1 234 ? -11.139 14.563 5.330 1.00 87.12 234 GLY A N 1
ATOM 1726 C CA . GLY A 1 234 ? -10.380 13.484 5.959 1.00 87.12 234 GLY A CA 1
ATOM 1727 C C . GLY A 1 234 ? -11.196 12.199 6.125 1.00 87.12 234 GLY A C 1
ATOM 1728 O O . GLY A 1 234 ? -12.417 12.190 5.958 1.00 87.12 234 GLY A O 1
ATOM 1729 N N . VAL A 1 235 ? -10.527 11.110 6.497 1.00 91.69 235 VAL A N 1
ATOM 1730 C CA . VAL A 1 235 ? -11.192 9.860 6.897 1.00 91.69 235 VAL A CA 1
ATOM 1731 C C . VAL A 1 235 ? -11.712 9.970 8.335 1.00 91.69 235 VAL A C 1
ATOM 1733 O O . VAL A 1 235 ? -11.058 10.560 9.200 1.00 91.69 235 VAL A O 1
ATOM 1736 N N . SER A 1 236 ? -12.906 9.440 8.612 1.00 95.00 236 SER A N 1
ATOM 1737 C CA . SER A 1 236 ? -13.429 9.371 9.982 1.00 95.00 236 SER A CA 1
ATOM 1738 C C . SER A 1 236 ? -12.640 8.341 10.807 1.00 95.00 236 SER A C 1
ATOM 1740 O O . SER A 1 236 ? -12.084 7.395 10.249 1.00 95.00 236 SER A O 1
ATOM 1742 N N . ALA A 1 237 ? -12.580 8.492 12.135 1.00 97.44 237 ALA A N 1
ATOM 1743 C CA . ALA A 1 237 ? -11.911 7.500 12.989 1.00 97.44 237 ALA A CA 1
ATOM 1744 C C . ALA A 1 237 ? -12.611 6.135 12.910 1.00 97.44 237 ALA A C 1
ATOM 1746 O O . ALA A 1 237 ? -11.963 5.091 12.971 1.00 97.44 237 ALA A O 1
ATOM 1747 N N . TYR A 1 238 ? -13.933 6.162 12.721 1.00 96.38 238 TYR A N 1
ATOM 1748 C CA . TYR A 1 238 ? -14.759 4.980 12.517 1.00 96.38 238 TYR A CA 1
ATOM 1749 C C . TYR A 1 238 ? -14.335 4.215 11.262 1.00 96.38 238 TYR A C 1
ATOM 1751 O O . TYR A 1 238 ? -13.999 3.033 11.350 1.00 96.38 238 TYR A O 1
ATOM 1759 N N . ASP A 1 239 ? -14.284 4.892 10.114 1.00 94.94 239 ASP A N 1
ATOM 1760 C CA . ASP A 1 239 ? -13.888 4.257 8.857 1.00 94.94 239 ASP A CA 1
ATOM 1761 C C . ASP A 1 239 ? -12.432 3.809 8.912 1.00 94.94 239 ASP A C 1
ATOM 1763 O O . ASP A 1 239 ? -12.135 2.688 8.518 1.00 94.94 239 ASP A O 1
ATOM 1767 N N . PHE A 1 240 ? -11.535 4.627 9.470 1.00 97.00 240 PHE A N 1
ATOM 1768 C CA . PHE A 1 240 ? -10.126 4.271 9.619 1.00 97.00 240 PHE A CA 1
ATOM 1769 C C . PHE A 1 240 ? -9.930 2.973 10.406 1.00 97.00 240 PHE A C 1
ATOM 1771 O O . PHE A 1 240 ? -9.275 2.054 9.913 1.00 97.00 240 PHE A O 1
ATOM 1778 N N . HIS A 1 241 ? -10.520 2.869 11.602 1.00 98.06 241 HIS A N 1
ATOM 1779 C CA . HIS A 1 241 ? -10.389 1.679 12.441 1.00 98.06 241 HIS A CA 1
ATOM 1780 C C . HIS A 1 241 ? -10.891 0.434 11.708 1.00 98.06 241 HIS A C 1
ATOM 1782 O O . HIS A 1 241 ? -10.186 -0.573 11.615 1.00 98.06 241 HIS A O 1
ATOM 1788 N N . ARG A 1 242 ? -12.101 0.514 11.142 1.00 95.94 242 ARG A N 1
ATOM 1789 C CA . ARG A 1 242 ? -12.709 -0.608 10.423 1.00 95.94 242 ARG A CA 1
ATOM 1790 C C . ARG A 1 242 ? -11.881 -1.016 9.216 1.00 95.94 242 ARG A C 1
ATOM 1792 O O . ARG A 1 242 ? -11.709 -2.206 8.988 1.00 95.94 242 ARG A O 1
ATOM 1799 N N . PHE A 1 243 ? -11.351 -0.053 8.472 1.00 95.75 243 PHE A N 1
ATOM 1800 C CA . PHE A 1 243 ? -10.569 -0.296 7.267 1.00 95.75 243 PHE A CA 1
ATOM 1801 C C . PHE A 1 243 ? -9.235 -0.979 7.580 1.00 95.75 243 PHE A C 1
ATOM 1803 O O . PHE A 1 243 ? -8.896 -1.967 6.933 1.00 95.75 243 PHE A O 1
ATOM 1810 N N . VAL A 1 244 ? -8.503 -0.509 8.597 1.00 97.38 244 VAL A N 1
ATOM 1811 C CA . VAL A 1 244 ? -7.231 -1.121 9.015 1.00 97.38 244 VAL A CA 1
ATOM 1812 C C . VAL A 1 244 ? -7.447 -2.559 9.483 1.00 97.38 244 VAL A C 1
ATOM 1814 O O . VAL A 1 244 ? -6.721 -3.454 9.047 1.00 97.38 244 VAL A O 1
ATOM 1817 N N . LEU A 1 245 ? -8.459 -2.808 10.322 1.00 96.81 245 LEU A N 1
ATOM 1818 C CA . LEU A 1 245 ? -8.759 -4.169 10.770 1.00 96.81 245 LEU A CA 1
ATOM 1819 C C . LEU A 1 245 ? -9.233 -5.051 9.615 1.00 96.81 245 LEU A C 1
ATOM 1821 O O . LEU A 1 245 ? -8.719 -6.151 9.441 1.00 96.81 245 LEU A O 1
ATOM 1825 N N . PHE A 1 246 ? -10.149 -4.563 8.782 1.00 93.50 246 PHE A N 1
ATOM 1826 C CA . PHE A 1 246 ? -10.661 -5.347 7.667 1.00 93.50 246 PHE A CA 1
ATOM 1827 C C . PHE A 1 246 ? -9.543 -5.736 6.694 1.00 93.50 246 PHE A C 1
ATOM 1829 O O . PHE A 1 246 ? -9.361 -6.917 6.410 1.00 93.50 246 PHE A O 1
ATOM 1836 N N . TYR A 1 247 ? -8.757 -4.780 6.197 1.00 94.25 247 TYR A N 1
ATOM 1837 C CA . TYR A 1 247 ? -7.754 -5.083 5.178 1.00 94.25 247 TYR A CA 1
ATOM 1838 C C . TYR A 1 247 ? -6.496 -5.724 5.767 1.00 94.25 247 TYR A C 1
ATOM 1840 O O . TYR A 1 247 ? -6.152 -6.824 5.347 1.00 94.25 247 TYR A O 1
ATOM 1848 N N . ILE A 1 248 ? -5.847 -5.123 6.770 1.00 96.50 248 ILE A N 1
ATOM 1849 C CA . ILE A 1 248 ? -4.555 -5.630 7.266 1.00 96.50 248 ILE A CA 1
ATOM 1850 C C . ILE A 1 248 ? -4.731 -6.832 8.204 1.00 96.50 248 ILE A C 1
ATOM 1852 O O . ILE A 1 248 ? -3.978 -7.801 8.105 1.00 96.50 248 ILE A O 1
ATOM 1856 N N . HIS A 1 249 ? -5.679 -6.782 9.146 1.00 96.00 249 HIS A N 1
ATOM 1857 C CA . HIS A 1 249 ? -5.825 -7.843 10.152 1.00 96.00 249 HIS A CA 1
ATOM 1858 C C . HIS A 1 249 ? -6.594 -9.057 9.615 1.00 96.00 249 HIS A C 1
ATOM 1860 O O . HIS A 1 249 ? -6.111 -10.184 9.721 1.00 96.00 249 HIS A O 1
ATOM 1866 N N . GLU A 1 250 ? -7.777 -8.826 9.046 1.00 91.06 250 GLU A N 1
ATOM 1867 C CA . GLU A 1 250 ? -8.728 -9.881 8.682 1.00 91.06 250 GLU A CA 1
ATOM 1868 C C . GLU A 1 250 ? -8.437 -10.463 7.292 1.00 91.06 250 GLU A C 1
ATOM 1870 O O . GLU A 1 250 ? -8.447 -11.682 7.131 1.00 91.06 250 GLU A O 1
ATOM 1875 N N . ASN A 1 251 ? -8.133 -9.615 6.302 1.00 87.06 251 ASN A N 1
ATOM 1876 C CA . ASN A 1 251 ? -7.887 -10.043 4.918 1.00 87.06 251 ASN A CA 1
ATOM 1877 C C . ASN A 1 251 ? -6.402 -10.125 4.540 1.00 87.06 251 ASN A C 1
ATOM 1879 O O . ASN A 1 251 ? -6.084 -10.604 3.457 1.00 87.06 251 ASN A O 1
ATOM 1883 N N . ARG A 1 252 ? -5.498 -9.692 5.426 1.00 94.44 252 ARG A N 1
ATOM 1884 C CA . ARG A 1 252 ? -4.039 -9.718 5.224 1.00 94.44 252 ARG A CA 1
ATOM 1885 C C . ARG A 1 252 ? -3.580 -8.998 3.948 1.00 94.44 252 ARG A C 1
ATOM 1887 O O . ARG A 1 252 ? -2.627 -9.414 3.293 1.00 94.44 252 ARG A O 1
ATOM 1894 N N . LEU A 1 253 ? -4.228 -7.885 3.624 1.00 93.12 253 LEU A N 1
ATOM 1895 C CA . LEU A 1 253 ? -3.941 -7.034 2.473 1.00 93.12 253 LEU A CA 1
ATOM 1896 C C . LEU A 1 253 ? -3.291 -5.715 2.917 1.00 93.12 253 LEU A C 1
ATOM 1898 O O . LEU A 1 253 ? -3.703 -5.147 3.935 1.00 93.12 253 LEU A O 1
ATOM 1902 N N . PRO A 1 254 ? -2.294 -5.208 2.171 1.00 96.31 254 PRO A N 1
ATOM 1903 C CA . PRO A 1 254 ? -1.737 -3.888 2.422 1.00 96.31 254 PRO A CA 1
ATOM 1904 C C . PRO A 1 254 ? -2.756 -2.797 2.072 1.00 96.31 254 PRO A C 1
ATOM 1906 O O . PRO A 1 254 ? -3.703 -3.004 1.310 1.00 96.31 254 PRO A O 1
ATOM 1909 N N . ILE A 1 255 ? -2.547 -1.609 2.625 1.00 96.81 255 ILE A N 1
ATOM 1910 C CA . ILE A 1 255 ? -3.346 -0.416 2.334 1.00 96.81 255 ILE A CA 1
ATOM 1911 C C . ILE A 1 255 ? -2.420 0.738 1.966 1.00 96.81 255 ILE A C 1
ATOM 1913 O O . ILE A 1 255 ? -1.232 0.710 2.262 1.00 96.81 255 ILE A O 1
ATOM 1917 N N . VAL A 1 256 ? -2.965 1.780 1.363 1.00 96.81 256 VAL A N 1
ATOM 1918 C CA . VAL A 1 256 ? -2.287 3.049 1.121 1.00 96.81 256 VAL A CA 1
ATOM 1919 C C . VAL A 1 256 ? -2.949 4.116 1.976 1.00 96.81 256 VAL A C 1
ATOM 1921 O O . VAL A 1 256 ? -4.176 4.183 2.069 1.00 96.81 256 VAL A O 1
ATOM 1924 N N . VAL A 1 257 ? -2.129 4.942 2.617 1.00 96.31 257 VAL A N 1
ATOM 1925 C CA . VAL A 1 257 ? -2.558 5.978 3.554 1.00 96.31 257 VAL A CA 1
ATOM 1926 C C . VAL A 1 257 ? -2.033 7.319 3.078 1.00 96.31 257 VAL A C 1
ATOM 1928 O O . VAL A 1 257 ? -0.829 7.466 2.879 1.00 96.31 257 VAL A O 1
ATOM 1931 N N . ASN A 1 258 ? -2.920 8.305 2.940 1.00 95.00 258 ASN A N 1
ATOM 1932 C CA . ASN A 1 258 ? -2.494 9.690 2.804 1.00 95.00 258 ASN A CA 1
ATOM 1933 C C . ASN A 1 258 ? -2.240 10.291 4.188 1.00 95.00 258 ASN A C 1
ATOM 1935 O O . ASN A 1 258 ? -3.180 10.507 4.959 1.00 95.00 258 ASN A O 1
ATOM 1939 N N . THR A 1 259 ? -0.972 10.546 4.503 1.00 92.06 259 THR A N 1
ATOM 1940 C CA . THR A 1 259 ? -0.538 10.953 5.847 1.00 92.06 259 THR A CA 1
ATOM 1941 C C . THR A 1 259 ? -0.750 12.436 6.139 1.00 92.06 259 THR A C 1
ATOM 1943 O O . THR A 1 259 ? -0.686 12.817 7.307 1.00 92.06 259 THR A O 1
ATOM 1946 N N . LYS A 1 260 ? -1.042 13.265 5.124 1.00 82.38 260 LYS A N 1
ATOM 1947 C CA . LYS A 1 260 ? -1.219 14.722 5.250 1.00 82.38 260 LYS A CA 1
ATOM 1948 C C . LYS A 1 260 ? -2.539 15.206 4.639 1.00 82.38 260 LYS A C 1
ATOM 1950 O O . LYS A 1 260 ? -3.134 14.544 3.795 1.00 82.38 260 LYS A O 1
ATOM 1955 N N . LYS A 1 261 ? -3.038 16.360 5.098 1.00 73.06 261 LYS A N 1
ATOM 1956 C CA . LYS A 1 261 ? -4.311 16.948 4.620 1.00 73.06 261 LYS A CA 1
ATOM 1957 C C . LYS A 1 261 ? -4.125 18.049 3.581 1.00 73.06 261 LYS A C 1
ATOM 1959 O O . LYS A 1 261 ? -4.985 18.234 2.730 1.00 73.06 261 LYS A O 1
ATOM 1964 N N . ASP A 1 262 ? -3.055 18.814 3.720 1.00 77.75 262 ASP A N 1
ATOM 1965 C CA . ASP A 1 262 ? -2.719 20.005 2.938 1.00 77.75 262 ASP A CA 1
ATOM 1966 C C . ASP A 1 262 ? -1.989 19.667 1.635 1.00 77.75 262 ASP A C 1
ATOM 1968 O O . ASP A 1 262 ? -2.112 20.381 0.643 1.00 77.75 262 ASP A O 1
ATOM 1972 N N . VAL A 1 263 ? -1.270 18.550 1.636 1.00 85.62 263 VAL A N 1
ATOM 1973 C CA . VAL A 1 263 ? -0.578 17.981 0.483 1.00 85.62 263 VAL A CA 1
ATOM 1974 C C . VAL A 1 263 ? -0.856 16.488 0.405 1.00 85.62 263 VAL A C 1
ATOM 1976 O O . VAL A 1 263 ? -1.167 15.841 1.406 1.00 85.62 263 VAL A O 1
ATOM 1979 N N . VAL A 1 264 ? -0.746 15.938 -0.798 1.00 88.62 264 VAL A N 1
ATOM 1980 C CA . VAL A 1 264 ? -1.021 14.526 -1.042 1.00 88.62 264 VAL A CA 1
ATOM 1981 C C . VAL A 1 264 ? 0.260 13.724 -0.888 1.00 88.62 264 VAL A C 1
ATOM 1983 O O . VAL A 1 264 ? 1.154 13.827 -1.720 1.00 88.62 264 VAL A O 1
ATOM 1986 N N . TRP A 1 265 ? 0.326 12.904 0.159 1.00 93.62 265 TRP A N 1
ATOM 1987 C CA . TRP A 1 265 ? 1.434 11.985 0.395 1.00 93.62 265 TRP A CA 1
ATOM 1988 C C . TRP A 1 265 ? 0.913 10.589 0.666 1.00 93.62 265 TRP A C 1
ATOM 1990 O O . TRP A 1 265 ? 0.549 10.254 1.792 1.00 93.62 265 TRP A O 1
ATOM 2000 N N . ASN A 1 266 ? 0.872 9.782 -0.386 1.00 95.44 266 ASN A N 1
ATOM 2001 C CA . ASN A 1 266 ? 0.473 8.391 -0.286 1.00 95.44 266 ASN A CA 1
ATOM 2002 C C . ASN A 1 266 ? 1.664 7.552 0.174 1.00 95.44 266 ASN A C 1
ATOM 2004 O O . ASN A 1 266 ? 2.749 7.653 -0.396 1.00 95.44 266 ASN A O 1
ATOM 2008 N N . TYR A 1 267 ? 1.427 6.717 1.181 1.00 97.75 267 TYR A N 1
ATOM 2009 C CA . TYR A 1 267 ? 2.392 5.751 1.680 1.00 97.75 267 TYR A CA 1
ATOM 2010 C C . TYR A 1 267 ? 1.752 4.368 1.797 1.00 97.75 267 TYR A C 1
ATOM 2012 O O . TYR A 1 267 ? 0.653 4.253 2.355 1.00 97.75 267 TYR A O 1
ATOM 2020 N N . PRO A 1 268 ? 2.417 3.304 1.322 1.00 98.12 268 PRO A N 1
ATOM 2021 C CA . PRO A 1 268 ? 1.915 1.951 1.475 1.00 98.12 268 PRO A CA 1
ATOM 2022 C C . PRO A 1 268 ? 2.200 1.445 2.899 1.00 98.12 268 PRO A C 1
ATOM 2024 O O . PRO A 1 268 ? 3.290 1.630 3.442 1.00 98.12 268 PRO A O 1
ATOM 2027 N N . ALA A 1 269 ? 1.209 0.800 3.505 1.00 98.50 269 ALA A N 1
ATOM 2028 C CA . ALA A 1 269 ? 1.218 0.247 4.852 1.00 98.50 269 ALA A CA 1
ATOM 2029 C C . ALA A 1 269 ? 0.923 -1.252 4.794 1.00 98.50 269 ALA A C 1
ATOM 2031 O O . ALA A 1 269 ? -0.064 -1.668 4.187 1.00 98.50 269 ALA A O 1
ATOM 2032 N N . ASP A 1 270 ? 1.731 -2.064 5.470 1.00 98.25 270 ASP A N 1
ATOM 2033 C CA . ASP A 1 270 ? 1.525 -3.516 5.540 1.00 98.25 270 ASP A CA 1
ATOM 2034 C C . ASP A 1 270 ? 1.322 -4.037 6.963 1.00 98.25 270 ASP A C 1
ATOM 2036 O O . ASP A 1 270 ? 1.056 -5.223 7.129 1.00 98.25 270 ASP A O 1
ATOM 2040 N N . SER A 1 271 ? 1.448 -3.210 8.001 1.00 98.56 271 SER A N 1
ATOM 2041 C CA . SER A 1 271 ? 1.221 -3.658 9.373 1.00 98.56 271 SER A CA 1
ATOM 2042 C C . SER A 1 271 ? 0.790 -2.551 10.316 1.00 98.56 271 SER A C 1
ATOM 2044 O O . SER A 1 271 ? 0.943 -1.359 10.039 1.00 98.56 271 SER A O 1
ATOM 2046 N N . PHE A 1 272 ? 0.237 -2.967 11.453 1.00 98.75 272 PHE A N 1
ATOM 2047 C CA . PHE A 1 272 ? -0.107 -2.072 12.545 1.00 98.75 272 PHE A CA 1
ATOM 2048 C C . PHE A 1 272 ? 0.102 -2.723 13.911 1.00 98.75 272 PHE A C 1
ATOM 2050 O O . PHE A 1 272 ? 0.060 -3.948 14.064 1.00 98.75 272 PHE A O 1
ATOM 2057 N N . GLN A 1 273 ? 0.255 -1.868 14.916 1.00 98.62 273 GLN A N 1
ATOM 2058 C CA . GLN A 1 273 ? 0.115 -2.199 16.328 1.00 98.62 273 GLN A CA 1
ATOM 2059 C C . GLN A 1 273 ? -0.937 -1.280 16.942 1.00 98.62 273 GLN A C 1
ATOM 2061 O O . GLN A 1 273 ? -0.998 -0.094 16.622 1.00 98.62 273 GLN A O 1
ATOM 2066 N N . MET A 1 274 ? -1.784 -1.824 17.807 1.00 98.62 274 MET A N 1
ATOM 2067 C CA . MET A 1 274 ? -2.881 -1.104 18.435 1.00 98.62 274 MET A CA 1
ATOM 2068 C C . MET A 1 274 ? -2.995 -1.486 19.906 1.00 98.62 274 MET A C 1
ATOM 2070 O O . MET A 1 274 ? -2.971 -2.668 20.246 1.00 98.62 274 MET A O 1
ATOM 2074 N N . THR A 1 275 ? -3.216 -0.485 20.750 1.00 98.62 275 THR A N 1
ATOM 2075 C CA . THR A 1 275 ? -3.628 -0.659 22.143 1.00 98.62 275 THR A CA 1
ATOM 2076 C C . THR A 1 275 ? -4.943 0.079 22.365 1.00 98.62 275 THR A C 1
ATOM 2078 O O . THR A 1 275 ? -5.045 1.268 22.067 1.00 98.62 275 THR A O 1
ATOM 2081 N N . ALA A 1 276 ? -5.948 -0.609 22.900 1.00 98.44 276 ALA A N 1
ATOM 2082 C CA . ALA A 1 276 ? -7.226 -0.038 23.301 1.00 98.44 276 ALA A CA 1
ATOM 2083 C C . ALA A 1 276 ? -7.360 -0.107 24.828 1.00 98.44 276 ALA A C 1
ATOM 2085 O O . ALA A 1 276 ? -7.507 -1.183 25.406 1.00 98.44 276 ALA A O 1
ATOM 2086 N N . THR A 1 277 ? -7.311 1.049 25.484 1.00 98.44 277 THR A N 1
ATOM 2087 C CA . THR A 1 277 ? -7.429 1.182 26.940 1.00 98.44 277 THR A CA 1
ATOM 2088 C C . THR A 1 277 ? -8.873 1.519 27.307 1.00 98.44 277 THR A C 1
ATOM 2090 O O . THR A 1 277 ? -9.420 2.476 26.760 1.00 98.44 277 THR A O 1
ATOM 2093 N N . PRO A 1 278 ? -9.520 0.788 28.223 1.00 97.88 278 PRO A N 1
ATOM 2094 C CA . PRO A 1 278 ? -10.913 1.044 28.569 1.00 97.88 278 PRO A CA 1
ATOM 2095 C C . PRO A 1 278 ? -11.081 2.381 29.297 1.00 97.88 278 PRO A C 1
ATOM 2097 O O . PRO A 1 278 ? -10.330 2.707 30.214 1.00 97.88 278 PRO A O 1
ATOM 2100 N N . THR A 1 279 ? -12.098 3.144 28.901 1.00 97.56 279 THR A N 1
ATOM 2101 C CA . THR A 1 279 ? -12.467 4.441 29.503 1.00 97.56 279 THR A CA 1
ATOM 2102 C C . THR A 1 279 ? -13.888 4.450 30.068 1.00 97.56 279 THR A C 1
ATOM 2104 O O . THR A 1 279 ? -14.309 5.427 30.683 1.00 97.56 279 THR A O 1
ATOM 2107 N N . GLY A 1 280 ? -14.637 3.360 29.893 1.00 93.94 280 GLY A N 1
ATOM 2108 C CA . GLY A 1 280 ? -15.982 3.186 30.427 1.00 93.94 280 GLY A CA 1
ATOM 2109 C C . GLY A 1 280 ? -16.619 1.887 29.942 1.00 93.94 280 GLY A C 1
ATOM 2110 O O . GLY A 1 280 ? -15.980 1.073 29.275 1.00 93.94 280 GLY A O 1
ATOM 2111 N N . ALA A 1 281 ? -17.902 1.697 30.254 1.00 90.44 281 ALA A N 1
ATOM 2112 C CA . ALA A 1 281 ? -18.663 0.571 29.724 1.00 90.44 281 ALA A CA 1
ATOM 2113 C C . ALA A 1 281 ? -18.722 0.666 28.190 1.00 90.44 281 ALA A C 1
ATOM 2115 O O . ALA A 1 281 ? -19.295 1.615 27.654 1.00 90.44 281 ALA A O 1
ATOM 2116 N N . ASN A 1 282 ? -18.113 -0.304 27.500 1.00 93.44 282 ASN A N 1
ATOM 2117 C CA . ASN A 1 282 ? -18.038 -0.366 26.036 1.00 93.44 282 ASN A CA 1
ATOM 2118 C C . ASN A 1 282 ? -17.331 0.838 25.376 1.00 93.44 282 ASN A C 1
ATOM 2120 O O . ASN A 1 282 ? -17.577 1.120 24.205 1.00 93.44 282 ASN A O 1
ATOM 2124 N N . ARG A 1 283 ? -16.482 1.565 26.119 1.00 97.50 283 ARG A N 1
ATOM 2125 C CA . ARG A 1 283 ? -15.722 2.719 25.620 1.00 97.50 283 ARG A CA 1
ATOM 2126 C C . ARG A 1 283 ? -14.228 2.505 25.777 1.00 97.50 283 ARG A C 1
ATOM 2128 O O . ARG A 1 283 ? -13.767 2.039 26.821 1.00 97.50 283 ARG A O 1
ATOM 2135 N N . TRP A 1 284 ? -13.489 2.904 24.753 1.00 98.44 284 TRP A N 1
ATOM 2136 C CA . TRP A 1 284 ? -12.063 2.660 24.625 1.00 98.44 284 TRP A CA 1
ATOM 2137 C C . TRP A 1 284 ? -11.352 3.909 24.141 1.00 98.44 284 TRP A C 1
ATOM 2139 O O . TRP A 1 284 ? -11.853 4.616 23.274 1.00 98.44 284 TRP A O 1
ATOM 2149 N N . ARG A 1 285 ? -10.153 4.136 24.660 1.00 98.62 285 ARG A N 1
ATOM 2150 C CA . ARG A 1 285 ? -9.160 5.011 24.059 1.00 98.62 285 ARG A CA 1
ATOM 2151 C C . ARG A 1 285 ? -8.194 4.160 23.261 1.00 98.62 285 ARG A C 1
ATOM 2153 O O . ARG A 1 285 ? -7.486 3.337 23.837 1.00 98.62 285 ARG A O 1
ATOM 2160 N N . VAL A 1 286 ? -8.176 4.354 21.954 1.00 98.62 286 VAL A N 1
ATOM 2161 C CA . VAL A 1 286 ? -7.344 3.597 21.025 1.00 98.62 286 VAL A CA 1
ATOM 2162 C C . VAL A 1 286 ? -6.125 4.425 20.643 1.00 98.62 286 VAL A C 1
ATOM 2164 O O . VAL A 1 286 ? -6.253 5.575 20.231 1.00 98.62 286 VAL A O 1
ATOM 2167 N N . ALA A 1 287 ? -4.948 3.819 20.757 1.00 98.56 287 ALA A N 1
ATOM 2168 C CA . ALA A 1 287 ? -3.709 4.280 20.148 1.00 98.56 287 ALA A CA 1
ATOM 2169 C C . ALA A 1 287 ?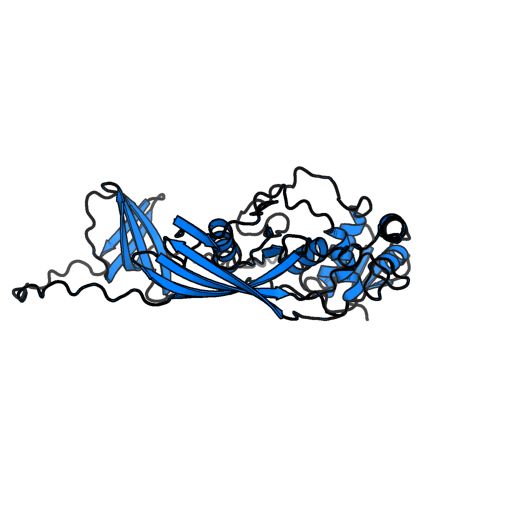 -3.291 3.250 19.096 1.00 98.56 287 ALA A C 1
ATOM 2171 O O . ALA A 1 287 ? -3.165 2.065 19.412 1.00 98.56 287 ALA A O 1
ATOM 2172 N N . MET A 1 288 ? -3.107 3.684 17.852 1.00 98.69 288 MET A N 1
ATOM 2173 C CA . MET A 1 288 ? -2.749 2.813 16.735 1.00 98.69 288 MET A CA 1
ATOM 2174 C C . MET A 1 288 ? -1.561 3.391 15.976 1.00 98.69 288 MET A C 1
ATOM 2176 O O . MET A 1 288 ? -1.559 4.571 15.636 1.00 98.69 288 MET A O 1
ATOM 2180 N N . THR A 1 289 ? -0.590 2.540 15.665 1.00 98.62 289 THR A N 1
ATOM 2181 C CA . THR A 1 289 ? 0.575 2.882 14.852 1.00 98.62 289 THR A CA 1
ATOM 2182 C C . THR A 1 289 ? 0.619 1.977 13.632 1.00 98.62 289 THR A C 1
ATOM 2184 O O . THR A 1 289 ? 0.687 0.756 13.772 1.00 98.62 289 THR A O 1
ATOM 2187 N N . LEU A 1 290 ? 0.593 2.571 12.441 1.00 98.62 290 LEU A N 1
ATOM 2188 C CA . LEU A 1 290 ? 0.847 1.884 11.178 1.00 98.62 290 LEU A CA 1
ATOM 2189 C C . LEU A 1 290 ? 2.348 1.889 10.880 1.00 98.62 290 LEU A C 1
ATOM 2191 O O . LEU A 1 290 ? 3.014 2.901 11.095 1.00 98.62 290 LEU A O 1
ATOM 2195 N N . THR A 1 291 ? 2.865 0.789 10.338 1.00 98.62 291 THR A N 1
ATOM 2196 C CA . THR A 1 291 ? 4.203 0.746 9.738 1.00 98.62 291 THR A CA 1
ATOM 2197 C C . THR A 1 291 ? 4.077 0.876 8.223 1.00 98.62 291 THR A C 1
ATOM 2199 O O . THR A 1 291 ? 3.491 0.025 7.553 1.00 98.62 291 THR A O 1
ATOM 2202 N N . LEU A 1 292 ? 4.638 1.962 7.703 1.00 98.62 292 LEU A N 1
ATOM 2203 C CA . LEU A 1 292 ? 4.629 2.377 6.306 1.00 98.62 292 LEU A CA 1
ATOM 2204 C C . LEU A 1 292 ? 5.983 2.072 5.643 1.00 98.62 292 LEU A C 1
ATOM 2206 O O . LEU A 1 292 ? 6.993 1.944 6.343 1.00 98.62 292 LEU A O 1
ATOM 2210 N N . ALA A 1 293 ? 6.025 1.980 4.312 1.00 98.50 293 ALA A N 1
ATOM 2211 C CA . ALA A 1 293 ? 7.284 2.024 3.566 1.00 98.50 293 ALA A CA 1
ATOM 2212 C C . ALA A 1 293 ? 7.689 3.477 3.305 1.00 98.50 293 ALA A C 1
ATOM 2214 O O . ALA A 1 293 ? 6.928 4.227 2.699 1.00 98.50 293 ALA A O 1
ATOM 2215 N N . ASP A 1 294 ? 8.880 3.854 3.756 1.00 97.88 294 ASP A N 1
ATOM 2216 C CA . ASP A 1 294 ? 9.459 5.180 3.547 1.00 97.88 294 ASP A CA 1
ATOM 2217 C C . ASP A 1 294 ? 9.830 5.396 2.072 1.00 97.88 294 ASP A C 1
ATOM 2219 O O . ASP A 1 294 ? 10.249 4.455 1.383 1.00 97.88 294 ASP A O 1
ATOM 2223 N N . ASP A 1 295 ? 9.683 6.634 1.614 1.00 96.75 295 ASP A N 1
ATOM 2224 C CA . ASP A 1 295 ? 10.038 7.105 0.281 1.00 96.75 295 ASP A CA 1
ATOM 2225 C C . ASP A 1 295 ? 11.374 7.865 0.239 1.00 96.75 295 ASP A C 1
ATOM 2227 O O . ASP A 1 295 ? 11.892 8.165 -0.837 1.00 96.75 295 ASP A O 1
ATOM 2231 N N . GLY A 1 296 ? 11.984 8.125 1.397 1.00 96.12 296 GLY A N 1
ATOM 2232 C CA . GLY A 1 296 ? 13.304 8.740 1.551 1.00 96.12 296 GLY A CA 1
ATOM 2233 C C . GLY A 1 296 ? 14.488 7.809 1.262 1.00 96.12 296 GLY A C 1
ATOM 2234 O O . GLY A 1 296 ? 15.521 7.922 1.921 1.00 96.12 296 GLY A O 1
ATOM 2235 N N . VAL A 1 297 ? 14.354 6.873 0.317 1.00 97.44 297 VAL A N 1
ATOM 2236 C CA . VAL A 1 297 ? 15.391 5.882 -0.028 1.00 97.44 297 VAL A CA 1
ATOM 2237 C C . VAL A 1 297 ? 15.885 6.028 -1.469 1.00 97.44 297 VAL A C 1
ATOM 2239 O O . VAL A 1 297 ? 15.201 6.577 -2.333 1.00 97.44 297 VAL A O 1
ATOM 2242 N N . ASP A 1 298 ? 17.067 5.477 -1.753 1.00 97.19 298 ASP A N 1
ATOM 2243 C CA . ASP A 1 298 ? 17.585 5.385 -3.119 1.00 97.19 298 ASP A CA 1
ATOM 2244 C C . ASP A 1 298 ? 16.668 4.546 -4.023 1.00 97.19 298 ASP A C 1
ATOM 2246 O O . ASP A 1 298 ? 16.070 3.559 -3.593 1.00 97.19 298 ASP A O 1
ATOM 2250 N N . ALA A 1 299 ? 16.638 4.867 -5.321 1.00 97.25 299 ALA A N 1
ATOM 2251 C CA . ALA A 1 299 ? 15.855 4.129 -6.319 1.00 97.25 299 ALA A CA 1
ATOM 2252 C C . ALA A 1 299 ? 16.137 2.614 -6.319 1.00 97.25 299 ALA A C 1
ATOM 2254 O O . ALA A 1 299 ? 15.231 1.810 -6.527 1.00 97.25 299 ALA A O 1
ATOM 2255 N N . ALA A 1 300 ? 17.388 2.222 -6.065 1.00 96.56 300 ALA A N 1
ATOM 2256 C CA . ALA A 1 300 ? 17.820 0.827 -6.035 1.00 96.56 300 ALA A CA 1
ATOM 2257 C C . ALA A 1 300 ? 17.739 0.169 -4.643 1.00 96.56 300 ALA A C 1
ATOM 2259 O O . ALA A 1 300 ? 18.132 -0.993 -4.516 1.00 96.56 300 ALA A O 1
ATOM 2260 N N . PHE A 1 301 ? 17.261 0.878 -3.610 1.00 98.31 301 PHE A N 1
ATOM 2261 C CA . PHE A 1 301 ? 17.091 0.318 -2.268 1.00 98.31 301 PHE A CA 1
ATOM 2262 C C . PHE A 1 301 ? 16.232 -0.947 -2.325 1.00 98.31 301 PHE A C 1
ATOM 2264 O O . PHE A 1 301 ? 15.236 -0.983 -3.048 1.00 98.31 301 PHE A O 1
ATOM 2271 N N . GLN A 1 302 ? 16.612 -1.978 -1.571 1.00 98.38 302 GLN A N 1
ATOM 2272 C CA . GLN A 1 302 ? 15.865 -3.230 -1.478 1.00 98.38 302 GLN A CA 1
ATOM 2273 C C . GLN A 1 302 ? 15.377 -3.461 -0.050 1.00 98.38 302 GLN A C 1
ATOM 2275 O O . GLN A 1 302 ? 16.130 -3.306 0.911 1.00 98.38 302 GLN A O 1
ATOM 2280 N N . GLY A 1 303 ? 14.130 -3.886 0.082 1.00 98.19 303 GLY A N 1
ATOM 2281 C CA . GLY A 1 303 ? 13.415 -4.086 1.325 1.00 98.19 303 GLY A CA 1
ATOM 2282 C C . GLY A 1 303 ? 12.503 -2.915 1.676 1.00 98.19 303 GLY A C 1
ATOM 2283 O O . GLY A 1 303 ? 12.069 -2.126 0.836 1.00 98.19 303 GLY A O 1
ATOM 2284 N N . LYS A 1 304 ? 12.198 -2.815 2.968 1.00 98.31 304 LYS A N 1
ATOM 2285 C CA . LYS A 1 304 ? 11.347 -1.774 3.544 1.00 98.31 304 LYS A CA 1
ATOM 2286 C C . LYS A 1 304 ? 12.151 -0.979 4.561 1.00 98.31 304 LYS A C 1
ATOM 2288 O O . LYS A 1 304 ? 12.593 -1.551 5.556 1.00 98.31 304 LYS A O 1
ATOM 2293 N N . GLN A 1 305 ? 12.290 0.320 4.330 1.00 98.44 305 GLN A N 1
ATOM 2294 C CA . GLN A 1 305 ? 12.694 1.287 5.342 1.00 98.44 305 GLN A CA 1
ATOM 2295 C C . GLN A 1 305 ? 11.416 1.696 6.095 1.00 98.44 305 GLN A C 1
ATOM 2297 O O . GLN A 1 305 ? 10.523 2.283 5.487 1.00 98.44 305 GLN A O 1
ATOM 2302 N N . PRO A 1 306 ? 11.239 1.312 7.371 1.00 98.06 306 PRO A N 1
ATOM 2303 C CA . PRO A 1 306 ? 9.970 1.517 8.055 1.00 98.06 306 PRO A CA 1
ATOM 2304 C C . PRO A 1 306 ? 9.798 2.973 8.499 1.00 98.06 306 PRO A C 1
ATOM 2306 O O . PRO A 1 306 ? 10.635 3.507 9.224 1.00 98.06 306 PRO A O 1
ATOM 2309 N N . MET A 1 307 ? 8.655 3.567 8.163 1.00 97.62 307 MET A N 1
ATOM 2310 C CA . MET A 1 307 ? 8.168 4.821 8.743 1.00 97.62 307 MET A CA 1
ATOM 2311 C C . MET A 1 307 ? 6.948 4.531 9.628 1.00 97.62 307 MET A C 1
ATOM 2313 O O . MET A 1 307 ? 6.123 3.685 9.294 1.00 97.62 307 MET A O 1
ATOM 2317 N N . GLN A 1 308 ? 6.824 5.203 10.774 1.00 97.94 308 GLN A N 1
ATOM 2318 C CA . GLN A 1 308 ? 5.698 5.002 11.694 1.00 97.94 308 GLN A CA 1
ATOM 2319 C C . GLN A 1 308 ? 4.669 6.126 11.545 1.00 97.94 308 GLN A C 1
ATOM 2321 O O . GLN A 1 308 ? 5.033 7.300 11.557 1.00 97.94 308 GLN A O 1
ATOM 2326 N N . TYR A 1 309 ? 3.386 5.772 11.461 1.00 97.69 309 TYR A N 1
ATOM 2327 C CA . TYR A 1 309 ? 2.272 6.722 11.459 1.00 97.69 309 TYR A CA 1
ATOM 2328 C C . TYR A 1 309 ? 1.318 6.412 12.609 1.00 97.69 309 TYR A C 1
ATOM 2330 O O . TYR A 1 309 ? 0.593 5.417 12.576 1.00 97.69 309 TYR A O 1
ATOM 2338 N N . ALA A 1 310 ? 1.363 7.246 13.647 1.00 97.69 310 ALA A N 1
ATOM 2339 C CA . ALA A 1 310 ? 0.613 7.053 14.880 1.00 97.69 310 ALA A CA 1
ATOM 2340 C C . ALA A 1 310 ? -0.620 7.960 14.936 1.00 97.69 310 ALA A C 1
ATOM 2342 O O . ALA A 1 310 ? -0.538 9.156 14.659 1.00 97.69 310 ALA A O 1
ATOM 2343 N N . VAL A 1 311 ? -1.752 7.396 15.348 1.00 97.75 311 VAL A N 1
ATOM 2344 C CA . VAL A 1 311 ? -3.021 8.106 15.536 1.00 97.75 311 VAL A CA 1
ATOM 2345 C C . VAL A 1 311 ? -3.719 7.656 16.816 1.00 97.75 311 VAL A C 1
ATOM 2347 O O . VAL A 1 311 ? -3.469 6.560 17.330 1.00 97.75 311 VAL A O 1
ATOM 2350 N N . ALA A 1 312 ? -4.622 8.495 17.324 1.00 98.38 312 ALA A N 1
ATOM 2351 C CA . ALA A 1 312 ? -5.416 8.188 18.507 1.00 98.38 312 ALA A CA 1
ATOM 2352 C C . ALA A 1 312 ? -6.879 8.618 18.344 1.00 98.38 312 ALA A C 1
ATOM 2354 O O . ALA A 1 312 ? -7.184 9.636 17.716 1.00 98.38 312 ALA A O 1
ATOM 2355 N N . TYR A 1 313 ? -7.792 7.828 18.904 1.00 98.56 313 TYR A N 1
ATOM 2356 C CA . TYR A 1 313 ? -9.232 8.085 18.869 1.00 98.56 313 TYR A CA 1
ATOM 2357 C C . TYR A 1 313 ? -9.946 7.407 20.035 1.00 98.56 313 TYR A C 1
ATOM 2359 O O . TYR A 1 313 ? -9.477 6.404 20.573 1.00 98.56 313 TYR A O 1
ATOM 2367 N N . ASP A 1 314 ? -11.092 7.954 20.422 1.00 98.56 314 ASP A N 1
ATOM 2368 C CA . ASP A 1 314 ? -12.006 7.302 21.353 1.00 98.56 314 ASP A CA 1
ATOM 2369 C C . ASP A 1 314 ? -13.029 6.480 20.546 1.00 98.56 314 ASP A C 1
ATOM 2371 O O . ASP A 1 314 ? -13.473 6.897 19.477 1.00 98.56 314 ASP A O 1
ATOM 2375 N N . LEU A 1 315 ? -13.373 5.284 21.021 1.00 98.44 315 LEU A N 1
ATOM 2376 C CA . LEU A 1 315 ? -14.197 4.293 20.324 1.00 98.44 315 LEU A CA 1
ATOM 2377 C C . LEU A 1 315 ? -15.284 3.751 21.253 1.00 98.44 315 LEU A C 1
ATOM 2379 O O . LEU A 1 315 ? -15.014 3.444 22.414 1.00 98.44 315 LEU A O 1
ATOM 2383 N N . THR A 1 316 ? -16.499 3.571 20.731 1.00 98.25 316 THR A N 1
ATOM 2384 C CA . THR A 1 316 ? -17.564 2.789 21.381 1.00 98.25 316 THR A CA 1
ATOM 2385 C C . THR A 1 316 ? -17.810 1.497 20.600 1.00 98.25 316 THR A C 1
ATOM 2387 O O . THR A 1 316 ? -17.969 1.539 19.378 1.00 98.25 316 THR A O 1
ATOM 2390 N N . GLY A 1 317 ? -17.849 0.353 21.287 1.00 96.19 317 GLY A N 1
ATOM 2391 C CA . GLY A 1 317 ? -17.982 -0.975 20.672 1.00 96.19 317 GLY A CA 1
ATOM 2392 C C . GLY A 1 317 ? -16.837 -1.931 21.013 1.00 96.19 317 GLY A C 1
ATOM 2393 O O . GLY A 1 317 ? -16.109 -1.730 21.985 1.00 96.19 317 GLY A O 1
ATOM 2394 N N . ASP A 1 318 ? -16.685 -2.977 20.201 1.00 96.25 318 ASP A N 1
ATOM 2395 C CA . ASP A 1 318 ? -15.592 -3.952 20.292 1.00 96.25 318 ASP A CA 1
ATOM 2396 C C . ASP A 1 318 ? -14.418 -3.501 19.394 1.00 96.25 318 ASP A C 1
ATOM 2398 O O . ASP A 1 318 ? -14.536 -3.586 18.169 1.00 96.25 318 ASP A O 1
ATOM 2402 N N . PRO A 1 319 ? -13.290 -3.030 19.966 1.00 97.06 319 PRO A N 1
ATOM 2403 C CA . PRO A 1 319 ? -12.147 -2.519 19.207 1.00 97.06 319 PRO A CA 1
ATOM 2404 C C . PRO A 1 319 ? -11.315 -3.632 18.557 1.00 97.06 319 PRO A C 1
ATOM 2406 O O . PRO A 1 319 ? -10.297 -3.341 17.938 1.00 97.06 319 PRO A O 1
ATOM 2409 N N . SER A 1 320 ? -11.664 -4.907 18.754 1.00 96.31 320 SER A N 1
ATOM 2410 C CA . SER A 1 320 ? -10.884 -6.036 18.239 1.00 96.31 320 SER A CA 1
ATOM 2411 C C . SER A 1 320 ? -11.338 -6.532 16.865 1.00 96.31 320 SER A C 1
ATOM 2413 O O . SER A 1 320 ? -10.700 -7.422 16.308 1.00 96.31 320 SER A O 1
ATOM 2415 N N . THR A 1 321 ? -12.422 -5.981 16.306 1.00 93.06 321 THR A N 1
ATOM 2416 C CA . THR A 1 321 ? -12.998 -6.451 15.035 1.00 93.06 321 THR A CA 1
ATOM 2417 C C . THR A 1 321 ? -13.501 -5.299 14.171 1.00 93.06 321 THR A C 1
ATOM 2419 O O . THR A 1 321 ? -14.036 -4.312 14.681 1.00 93.06 321 THR A O 1
ATOM 2422 N N . SER A 1 322 ? -13.414 -5.439 12.847 1.00 91.69 322 SER A N 1
ATOM 2423 C CA . SER A 1 322 ? -13.900 -4.421 11.904 1.00 91.69 322 SER A CA 1
ATOM 2424 C C . SER A 1 322 ? -15.425 -4.219 11.945 1.00 91.69 322 SER A C 1
ATOM 2426 O O . SER A 1 322 ? -15.929 -3.162 11.561 1.00 91.69 322 SER A O 1
ATOM 2428 N N . GLY A 1 323 ? -16.184 -5.218 12.405 1.00 89.12 323 GLY A N 1
ATOM 2429 C CA . GLY A 1 323 ? -17.647 -5.170 12.528 1.00 89.12 323 GLY A CA 1
ATOM 2430 C C . GLY A 1 323 ? -18.166 -4.768 13.912 1.00 89.12 323 GLY A C 1
ATOM 2431 O O . GLY A 1 323 ? -19.358 -4.508 14.057 1.00 89.12 323 GLY A O 1
ATOM 2432 N N . GLY A 1 324 ? -17.298 -4.729 14.925 1.00 89.31 324 GLY A N 1
ATOM 2433 C CA . GLY A 1 324 ? -17.672 -4.492 16.321 1.00 89.31 324 GLY A CA 1
ATOM 2434 C C . GLY A 1 324 ? -17.792 -3.021 16.719 1.00 89.31 324 GLY A C 1
ATOM 2435 O O . GLY A 1 324 ? -18.307 -2.711 17.796 1.00 89.31 324 GLY A O 1
ATOM 2436 N N . VAL A 1 325 ? -17.326 -2.112 15.862 1.00 94.31 325 VAL A N 1
ATOM 2437 C CA . VAL A 1 325 ? -17.308 -0.669 16.120 1.00 94.31 325 VAL A CA 1
ATOM 2438 C C . VAL A 1 325 ? -18.695 -0.065 15.920 1.00 94.31 325 VAL A C 1
ATOM 2440 O O . VAL A 1 325 ? -19.330 -0.272 14.886 1.00 94.31 325 VAL A O 1
ATOM 2443 N N . GLN A 1 326 ? -19.139 0.743 16.882 1.00 94.38 326 GLN A N 1
ATOM 2444 C CA . GLN A 1 326 ? -20.390 1.504 16.806 1.00 94.38 326 GLN A CA 1
ATOM 2445 C C . GLN A 1 326 ? -20.122 2.963 16.442 1.00 94.38 326 GLN A C 1
ATOM 2447 O O . GLN A 1 326 ? -20.733 3.492 15.519 1.00 94.38 326 GLN A O 1
ATOM 2452 N N . THR A 1 327 ? -19.179 3.598 17.139 1.00 97.19 327 THR A N 1
ATOM 2453 C CA . THR A 1 327 ? -18.713 4.963 16.862 1.00 97.19 327 THR A CA 1
ATOM 2454 C C . THR A 1 327 ? -17.219 5.067 17.140 1.00 97.19 327 THR A C 1
ATOM 2456 O O . THR A 1 327 ? -16.684 4.317 17.959 1.00 97.19 327 THR A O 1
ATOM 2459 N N . ALA A 1 328 ? -16.543 6.002 16.476 1.00 97.81 328 ALA A N 1
ATOM 2460 C CA . ALA A 1 328 ? -15.204 6.417 16.865 1.00 97.81 328 ALA A CA 1
ATOM 2461 C C . ALA A 1 328 ? -14.952 7.878 16.476 1.00 97.81 328 ALA A C 1
ATOM 2463 O O . ALA A 1 328 ? -15.416 8.338 15.430 1.00 97.81 328 ALA A O 1
ATOM 2464 N N . GLU A 1 329 ? -14.191 8.586 17.304 1.00 98.06 329 GLU A N 1
ATOM 2465 C CA . GLU A 1 329 ? -13.896 10.012 17.166 1.00 98.06 329 GLU A CA 1
ATOM 2466 C C . GLU A 1 329 ? -12.406 10.277 17.374 1.00 98.06 329 GLU A C 1
ATOM 2468 O O . GLU A 1 329 ? -11.812 9.834 18.357 1.00 98.06 329 GLU A O 1
ATOM 2473 N N . TRP A 1 330 ? -11.794 11.009 16.441 1.00 97.75 330 TRP A N 1
ATOM 2474 C CA . TRP A 1 330 ? -10.380 11.375 16.519 1.00 97.75 330 TRP A CA 1
ATOM 2475 C C . TRP A 1 330 ? -10.077 12.175 17.785 1.00 97.75 330 TRP A C 1
ATOM 2477 O O . TRP A 1 330 ? -10.743 13.167 18.068 1.00 97.75 330 TRP A O 1
ATOM 2487 N N . THR A 1 331 ? -9.022 11.779 18.496 1.00 97.81 331 THR A N 1
ATOM 2488 C CA . THR A 1 331 ? -8.442 12.551 19.604 1.00 97.81 331 THR A CA 1
ATOM 2489 C C . THR A 1 331 ? -7.063 13.105 19.249 1.00 97.81 331 THR A C 1
ATOM 2491 O O . THR A 1 331 ? -6.625 14.081 19.854 1.00 97.81 331 THR A O 1
ATOM 2494 N N . SER A 1 332 ? -6.389 12.541 18.239 1.00 94.19 332 SER A N 1
ATOM 2495 C CA . SER A 1 332 ? -5.189 13.126 17.640 1.00 94.19 332 SER A CA 1
ATOM 2496 C C . SER A 1 332 ? -5.524 14.281 16.688 1.00 94.19 332 SER A C 1
ATOM 2498 O O . SER A 1 332 ? -6.535 14.262 15.983 1.00 94.19 332 SER A O 1
ATOM 2500 N N . ALA A 1 333 ? -4.646 15.289 16.644 1.00 91.69 333 ALA A N 1
ATOM 2501 C CA . ALA A 1 333 ? -4.729 16.375 15.662 1.00 91.69 333 ALA A CA 1
ATOM 2502 C C . ALA A 1 333 ? -4.423 15.868 14.240 1.00 91.69 333 ALA A C 1
ATOM 2504 O O . ALA A 1 333 ? -5.131 16.197 13.279 1.00 91.69 333 ALA A O 1
ATOM 2505 N N . GLU A 1 334 ? -3.399 15.016 14.141 1.00 90.56 334 GLU A N 1
ATOM 2506 C CA . GLU A 1 334 ? -3.049 14.286 12.929 1.00 90.56 334 GLU A CA 1
ATOM 2507 C C . GLU A 1 334 ? -4.066 13.178 12.661 1.00 90.56 334 GLU A C 1
ATOM 2509 O O . GLU A 1 334 ? -4.431 12.407 13.556 1.00 90.56 334 GLU A O 1
ATOM 2514 N N . ARG A 1 335 ? -4.539 13.117 11.417 1.00 92.56 335 ARG A N 1
ATOM 2515 C CA . ARG A 1 335 ? -5.427 12.066 10.913 1.00 92.56 335 ARG A CA 1
ATOM 2516 C C . ARG A 1 335 ? -5.276 11.949 9.397 1.00 92.56 335 ARG A C 1
ATOM 2518 O O . ARG A 1 335 ? -5.021 12.977 8.759 1.00 92.56 335 ARG A O 1
ATOM 2525 N N . PRO A 1 336 ? -5.500 10.761 8.813 1.00 94.00 336 PRO A N 1
ATOM 2526 C CA . PRO A 1 336 ? -5.292 10.582 7.388 1.00 94.00 336 PRO A CA 1
ATOM 2527 C C . PRO A 1 336 ? -6.277 11.417 6.563 1.00 94.00 336 PRO A C 1
ATOM 2529 O O . PRO A 1 336 ? -7.439 11.609 6.945 1.00 94.00 336 PRO A O 1
ATOM 2532 N N . GLY A 1 337 ? -5.826 11.903 5.408 1.00 92.12 337 GLY A N 1
ATOM 2533 C CA . GLY A 1 337 ? -6.712 12.538 4.428 1.00 92.12 337 GLY A CA 1
ATOM 2534 C C . GLY A 1 337 ? -7.659 11.510 3.802 1.00 92.12 337 GLY A C 1
ATOM 2535 O O . GLY A 1 337 ? -8.874 11.697 3.741 1.00 92.12 337 GLY A O 1
ATOM 2536 N N . TRP A 1 338 ? -7.094 10.375 3.407 1.00 92.00 338 TRP A N 1
ATOM 2537 C CA . TRP A 1 338 ? -7.813 9.217 2.895 1.00 92.00 338 TRP A CA 1
ATOM 2538 C C . TRP A 1 338 ? -6.982 7.954 3.075 1.00 92.00 338 TRP A C 1
ATOM 2540 O O . TRP A 1 338 ? -5.780 8.003 3.346 1.00 92.00 338 TRP A O 1
ATOM 2550 N N . ILE A 1 339 ? -7.648 6.823 2.903 1.00 94.44 339 ILE A N 1
ATOM 2551 C CA . ILE A 1 339 ? -7.048 5.495 2.865 1.00 94.44 339 ILE A CA 1
ATOM 2552 C C . ILE A 1 339 ? -7.693 4.699 1.740 1.00 94.44 339 ILE A C 1
ATOM 2554 O O . ILE A 1 339 ? -8.878 4.888 1.464 1.00 94.44 339 ILE A O 1
ATOM 2558 N N . PHE A 1 340 ? -6.941 3.807 1.107 1.00 93.62 340 PHE A N 1
ATOM 2559 C CA . PHE A 1 340 ? -7.497 2.856 0.149 1.00 93.62 340 PHE A CA 1
ATOM 2560 C C . PHE A 1 340 ? -6.708 1.546 0.123 1.00 93.62 340 PHE A C 1
ATOM 2562 O O . PHE A 1 340 ? -5.602 1.472 0.643 1.00 93.62 340 PHE A O 1
ATOM 2569 N N . CYS A 1 341 ? -7.271 0.493 -0.465 1.00 92.38 341 CYS A N 1
ATOM 2570 C CA . CYS A 1 341 ? -6.592 -0.792 -0.637 1.00 92.38 341 CYS A CA 1
ATOM 2571 C C . CYS A 1 341 ? -6.433 -1.086 -2.138 1.00 92.38 341 CYS A C 1
ATOM 2573 O O . CYS A 1 341 ? -7.447 -1.294 -2.820 1.00 92.38 341 CYS A O 1
ATOM 2575 N N . PRO A 1 342 ? -5.200 -1.064 -2.677 1.00 88.50 342 PRO A N 1
ATOM 2576 C CA . PRO A 1 342 ? -4.951 -1.434 -4.061 1.00 88.50 342 PRO A CA 1
ATOM 2577 C C . PRO A 1 342 ? -5.033 -2.955 -4.205 1.00 88.50 342 PRO A C 1
ATOM 2579 O O . PRO A 1 342 ? -4.494 -3.700 -3.394 1.00 88.50 342 PRO A O 1
ATOM 2582 N N . LEU A 1 343 ? -5.725 -3.415 -5.241 1.00 77.00 343 LEU A N 1
ATOM 2583 C CA . LEU A 1 343 ? -5.933 -4.834 -5.521 1.00 77.00 343 LEU A CA 1
ATOM 2584 C C . LEU A 1 343 ? -5.776 -5.053 -7.022 1.00 77.00 343 LEU A C 1
ATOM 2586 O O . LEU A 1 343 ? -6.293 -4.259 -7.816 1.00 77.00 343 LEU A O 1
ATOM 2590 N N . LEU A 1 344 ? -5.081 -6.121 -7.411 1.00 67.75 344 LEU A N 1
ATOM 2591 C CA . LEU A 1 344 ? -4.981 -6.506 -8.816 1.00 67.75 344 LEU A CA 1
ATOM 2592 C C . LEU A 1 344 ? -6.288 -7.184 -9.246 1.00 67.75 344 LEU A C 1
ATOM 2594 O O . LEU A 1 344 ? -7.089 -7.661 -8.439 1.00 67.75 344 LEU A O 1
ATOM 2598 N N . GLY A 1 345 ? -6.575 -7.155 -10.547 1.00 53.59 345 GLY A N 1
ATOM 2599 C CA . GLY A 1 345 ? -7.789 -7.752 -11.096 1.00 53.59 345 GLY A CA 1
ATOM 2600 C C . GLY A 1 345 ? -7.970 -9.205 -10.634 1.00 53.59 345 GLY A C 1
ATOM 2601 O O . GLY A 1 345 ? -7.180 -10.068 -10.996 1.00 53.59 345 GLY A O 1
ATOM 2602 N N . LYS A 1 346 ? -9.060 -9.446 -9.886 1.00 43.12 346 LYS A N 1
ATOM 2603 C CA . LYS A 1 346 ? -9.465 -10.709 -9.233 1.00 43.12 346 LYS A CA 1
ATOM 2604 C C . LYS A 1 346 ? -8.455 -11.266 -8.219 1.00 43.12 346 LYS A C 1
ATOM 2606 O O . LYS A 1 346 ? -7.836 -12.299 -8.456 1.00 43.12 346 LYS A O 1
ATOM 2611 N N . ASP A 1 347 ? -8.450 -10.696 -7.022 1.00 45.66 347 ASP A N 1
ATOM 2612 C CA . ASP A 1 347 ? -7.848 -11.373 -5.873 1.00 45.66 347 ASP A CA 1
ATOM 2613 C C . ASP A 1 347 ? -8.752 -12.503 -5.343 1.00 45.66 347 ASP A C 1
ATOM 2615 O O . ASP A 1 347 ? -9.988 -12.450 -5.411 1.00 45.66 347 ASP A O 1
ATOM 2619 N N . ALA A 1 348 ? -8.109 -13.549 -4.817 1.00 39.94 348 ALA A N 1
ATOM 2620 C CA . ALA A 1 348 ? -8.648 -14.871 -4.477 1.00 39.94 348 ALA A CA 1
ATOM 2621 C C . ALA A 1 348 ? -9.821 -14.905 -3.470 1.00 39.94 348 ALA A C 1
ATOM 2623 O O . ALA A 1 348 ? -10.433 -15.954 -3.278 1.00 39.94 348 ALA A O 1
ATOM 2624 N N . ALA A 1 349 ? -10.172 -13.776 -2.851 1.00 46.16 349 ALA A N 1
ATOM 2625 C CA . ALA A 1 349 ? -11.236 -13.672 -1.851 1.00 46.16 349 ALA A CA 1
ATOM 2626 C C . ALA A 1 349 ? -12.638 -13.408 -2.439 1.00 46.16 349 ALA A C 1
ATOM 2628 O O . ALA A 1 349 ? -13.590 -13.183 -1.695 1.00 46.16 349 ALA A O 1
ATOM 2629 N N . GLY A 1 350 ? -12.793 -13.360 -3.768 1.00 46.66 350 GLY A N 1
ATOM 2630 C CA . GLY A 1 350 ? -14.079 -13.008 -4.389 1.00 46.66 350 GLY A CA 1
ATOM 2631 C C . GLY A 1 350 ? -14.486 -11.542 -4.179 1.00 46.66 350 GLY A C 1
ATOM 2632 O O . GLY A 1 350 ? -15.578 -11.140 -4.584 1.00 46.66 350 GLY A O 1
ATOM 2633 N N . LEU A 1 351 ? -13.598 -10.724 -3.602 1.00 48.62 351 LEU A N 1
ATOM 2634 C CA . LEU A 1 351 ? -13.724 -9.274 -3.541 1.00 48.62 351 LEU A CA 1
ATOM 2635 C C . LEU A 1 351 ? -13.554 -8.733 -4.964 1.00 48.62 351 LEU A C 1
ATOM 2637 O O . LEU A 1 351 ? -12.444 -8.450 -5.415 1.00 48.62 351 LEU A O 1
ATOM 2641 N N . GLN A 1 352 ? -14.660 -8.620 -5.704 1.00 37.03 352 GLN A N 1
ATOM 2642 C CA . GLN A 1 352 ? -14.635 -8.096 -7.067 1.00 37.03 352 GLN A CA 1
ATOM 2643 C C . GLN A 1 352 ? -13.998 -6.711 -7.070 1.00 37.03 352 GLN A C 1
ATOM 2645 O O . GLN A 1 352 ? -14.524 -5.774 -6.464 1.00 37.03 352 GLN A O 1
ATOM 2650 N N . ALA A 1 353 ? -12.856 -6.581 -7.749 1.00 41.03 353 ALA A N 1
ATOM 2651 C CA . ALA A 1 353 ? -12.414 -5.281 -8.215 1.00 41.03 353 ALA A CA 1
ATOM 2652 C C . ALA A 1 353 ? -13.540 -4.769 -9.111 1.00 41.03 353 ALA A C 1
ATOM 2654 O O . ALA A 1 353 ? -13.840 -5.391 -10.132 1.00 41.03 353 ALA A O 1
ATOM 2655 N N . ARG A 1 354 ? -14.218 -3.687 -8.711 1.00 34.72 354 ARG A N 1
ATOM 2656 C CA . ARG A 1 354 ? -14.986 -2.941 -9.701 1.00 34.72 354 ARG A CA 1
ATOM 2657 C C . ARG A 1 354 ? -13.947 -2.468 -10.718 1.00 34.72 354 ARG A C 1
ATOM 2659 O O . ARG A 1 354 ? -13.003 -1.805 -10.286 1.00 34.72 354 ARG A O 1
ATOM 2666 N N . PRO A 1 355 ? -14.060 -2.816 -12.011 1.00 36.59 355 PRO A N 1
ATOM 2667 C CA . PRO A 1 355 ? -13.289 -2.100 -13.013 1.00 36.59 355 PRO A CA 1
ATOM 2668 C C . PRO A 1 355 ? -13.593 -0.620 -12.788 1.00 36.59 355 PRO A C 1
ATOM 2670 O O . PRO A 1 355 ? -14.768 -0.256 -12.653 1.00 36.59 355 PRO A O 1
ATOM 2673 N N . SER A 1 356 ? -12.563 0.214 -12.638 1.00 39.31 356 SER A N 1
ATOM 2674 C CA . SER A 1 356 ? -12.788 1.652 -12.648 1.00 39.31 356 SER A CA 1
ATOM 2675 C C . SER A 1 356 ? -13.588 1.948 -13.917 1.00 39.31 356 SER A C 1
ATOM 2677 O O . SER A 1 356 ? -13.215 1.537 -15.016 1.00 39.31 356 SER A O 1
ATOM 2679 N N . ALA A 1 357 ? -14.746 2.597 -13.777 1.00 36.09 357 ALA A N 1
ATOM 2680 C CA . ALA A 1 357 ? -15.499 3.058 -14.946 1.00 36.09 357 ALA A CA 1
ATOM 2681 C C . ALA A 1 357 ? -14.665 4.072 -15.759 1.00 36.09 357 ALA A C 1
ATOM 2683 O O . ALA A 1 357 ? -14.893 4.268 -16.949 1.00 36.09 357 ALA A O 1
ATOM 2684 N N . ALA A 1 358 ? -13.655 4.660 -15.115 1.00 41.62 358 ALA A N 1
ATOM 2685 C CA . ALA A 1 358 ? -12.532 5.328 -15.733 1.00 41.62 358 ALA A CA 1
ATOM 2686 C C . ALA A 1 358 ? -11.615 4.307 -16.436 1.00 41.62 358 ALA A C 1
ATOM 2688 O O . ALA A 1 358 ? -10.681 3.768 -15.847 1.00 41.62 358 ALA A O 1
ATOM 2689 N N . THR A 1 359 ? -11.850 4.080 -17.730 1.00 40.34 359 THR A N 1
ATOM 2690 C CA . THR A 1 359 ? -10.828 3.579 -18.670 1.00 40.34 359 THR A CA 1
ATOM 2691 C C . THR A 1 359 ? -9.769 4.641 -18.988 1.00 40.34 359 THR A C 1
ATOM 2693 O O . THR A 1 359 ? -8.915 4.431 -19.850 1.00 40.34 359 THR A O 1
ATOM 2696 N N . THR A 1 360 ? -9.844 5.814 -18.356 1.00 44.56 360 THR A N 1
ATOM 2697 C CA . THR A 1 360 ? -8.882 6.899 -18.518 1.00 44.56 360 THR A CA 1
ATOM 2698 C C . THR A 1 360 ? -7.573 6.499 -17.863 1.00 44.56 360 THR A C 1
ATOM 2700 O O . THR A 1 360 ? -7.372 6.676 -16.669 1.00 44.56 360 THR A O 1
ATOM 2703 N N . ARG A 1 361 ? -6.686 5.939 -18.686 1.00 52.66 361 ARG A N 1
ATOM 2704 C CA . ARG A 1 361 ? -5.246 5.888 -18.429 1.00 52.66 361 ARG A CA 1
ATOM 2705 C C . ARG A 1 361 ? -4.807 7.291 -18.021 1.00 52.66 361 ARG A C 1
ATOM 2707 O O . ARG A 1 361 ? -5.047 8.238 -18.769 1.00 52.66 361 ARG A O 1
ATOM 2714 N N . HIS A 1 362 ? -4.248 7.427 -16.827 1.00 63.94 362 HIS A N 1
ATOM 2715 C CA . HIS A 1 362 ? -3.978 8.746 -16.262 1.00 63.94 362 HIS A CA 1
ATOM 2716 C C . HIS A 1 362 ? -2.724 9.378 -16.859 1.00 63.94 362 HIS A C 1
ATOM 2718 O O . HIS A 1 362 ? -2.751 10.553 -17.218 1.00 63.94 362 HIS A O 1
ATOM 2724 N N . HIS A 1 363 ? -1.689 8.575 -17.109 1.00 76.81 363 HIS A N 1
ATOM 2725 C CA . HIS A 1 363 ? -0.663 8.949 -18.070 1.00 76.81 363 HIS A CA 1
ATOM 2726 C C . HIS A 1 363 ? -1.111 8.536 -19.476 1.00 76.81 363 HIS A C 1
ATOM 2728 O O . HIS A 1 363 ? -1.316 7.345 -19.732 1.00 76.81 363 HIS A O 1
ATOM 2734 N N . PRO A 1 364 ? -1.240 9.479 -20.427 1.00 81.19 364 PRO A N 1
ATOM 2735 C CA . PRO A 1 364 ? -1.698 9.168 -21.782 1.00 81.19 364 PRO A CA 1
ATOM 2736 C C . PRO A 1 364 ? -0.721 8.257 -22.539 1.00 81.19 364 PRO A C 1
ATOM 2738 O O . PRO A 1 364 ? -1.097 7.662 -23.546 1.00 81.19 364 PRO A O 1
ATOM 2741 N N . TYR A 1 365 ? 0.516 8.133 -22.046 1.00 84.56 365 TYR A N 1
ATOM 2742 C CA . TYR A 1 365 ? 1.555 7.276 -22.605 1.00 84.56 365 TYR A CA 1
ATOM 2743 C C . TYR A 1 365 ? 1.623 5.874 -21.969 1.00 84.56 365 TYR A C 1
ATOM 2745 O O . TYR A 1 365 ? 2.292 5.008 -22.529 1.00 84.56 365 TYR A O 1
ATOM 2753 N N . ALA A 1 366 ? 0.972 5.631 -20.821 1.00 86.62 366 ALA A N 1
ATOM 2754 C CA . ALA A 1 366 ? 0.976 4.331 -20.138 1.00 86.62 366 ALA A CA 1
ATOM 2755 C C . ALA A 1 366 ? 0.009 3.368 -20.844 1.00 86.62 366 ALA A C 1
ATOM 2757 O O . ALA A 1 366 ? -1.082 3.044 -20.368 1.00 86.62 366 ALA A O 1
ATOM 2758 N N . ASP A 1 367 ? 0.373 2.995 -22.066 1.00 88.12 367 ASP A N 1
ATOM 2759 C CA . ASP A 1 367 ? -0.425 2.126 -22.904 1.00 88.12 367 ASP A CA 1
ATOM 2760 C C . ASP A 1 367 ? -0.281 0.641 -22.529 1.00 88.12 367 ASP A C 1
ATOM 2762 O O . ASP A 1 367 ? 0.373 0.261 -21.558 1.00 88.12 367 ASP A O 1
ATOM 2766 N N . THR A 1 368 ? -0.922 -0.232 -23.308 1.00 88.50 368 THR A N 1
ATOM 2767 C CA . THR A 1 368 ? -0.871 -1.679 -23.065 1.00 88.50 368 THR A CA 1
ATOM 2768 C C . THR A 1 368 ? 0.549 -2.243 -23.185 1.00 88.50 368 THR A C 1
ATOM 2770 O O . THR A 1 368 ? 0.866 -3.212 -22.501 1.00 88.50 368 THR A O 1
ATOM 2773 N N . THR A 1 369 ? 1.406 -1.653 -24.022 1.00 90.19 369 THR A N 1
ATOM 2774 C CA . THR A 1 369 ? 2.807 -2.068 -24.175 1.00 90.19 369 THR A CA 1
ATOM 2775 C C . THR A 1 369 ? 3.625 -1.656 -22.959 1.00 90.19 369 THR A C 1
ATOM 2777 O O . THR A 1 369 ? 4.357 -2.485 -22.415 1.00 90.19 369 THR A O 1
ATOM 2780 N N . PHE A 1 370 ? 3.465 -0.410 -22.504 1.00 93.19 370 PHE A N 1
ATOM 2781 C CA . PHE A 1 370 ? 4.124 0.111 -21.309 1.00 93.19 370 PHE A CA 1
ATOM 2782 C C . PHE A 1 370 ? 3.795 -0.745 -20.086 1.00 93.19 370 PHE A C 1
ATOM 2784 O O . PHE A 1 370 ? 4.699 -1.242 -19.411 1.00 93.19 370 PHE A O 1
ATOM 2791 N N . GLN A 1 371 ? 2.502 -0.990 -19.862 1.00 91.31 371 GLN A N 1
ATOM 2792 C CA . GLN A 1 371 ? 2.024 -1.811 -18.756 1.00 91.31 371 GLN A CA 1
ATOM 2793 C C . GLN A 1 371 ? 2.572 -3.238 -18.835 1.00 91.31 371 GLN A C 1
ATOM 2795 O O . GLN A 1 371 ? 3.147 -3.732 -17.865 1.00 91.31 371 GLN A O 1
ATOM 2800 N N . ALA A 1 372 ? 2.418 -3.899 -19.988 1.00 91.69 372 ALA A N 1
ATOM 2801 C CA . ALA A 1 372 ? 2.859 -5.279 -20.155 1.00 91.69 372 ALA A CA 1
ATOM 2802 C C . ALA A 1 372 ? 4.358 -5.421 -19.861 1.00 91.69 372 ALA A C 1
ATOM 2804 O O . ALA A 1 372 ? 4.753 -6.346 -19.151 1.00 91.69 372 ALA A O 1
ATOM 2805 N N . LEU A 1 373 ? 5.187 -4.487 -20.344 1.00 93.12 373 LEU A N 1
ATOM 2806 C CA . LEU A 1 373 ? 6.609 -4.489 -20.023 1.00 93.12 373 LEU A CA 1
ATOM 2807 C C . LEU A 1 373 ? 6.852 -4.285 -18.526 1.00 93.12 373 LEU A C 1
ATOM 2809 O O . LEU A 1 373 ? 7.579 -5.083 -17.940 1.00 93.12 373 LEU A O 1
ATOM 2813 N N . ALA A 1 374 ? 6.305 -3.228 -17.919 1.00 95.94 374 ALA A N 1
ATOM 2814 C CA . ALA A 1 374 ? 6.573 -2.902 -16.517 1.00 95.94 374 ALA A CA 1
ATOM 2815 C C . ALA A 1 374 ? 6.231 -4.090 -15.598 1.00 95.94 374 ALA A C 1
ATOM 2817 O O . ALA A 1 374 ? 7.033 -4.470 -14.741 1.00 95.94 374 ALA A O 1
ATOM 2818 N N . GLU A 1 375 ? 5.100 -4.753 -15.851 1.00 95.31 375 GLU A N 1
ATOM 2819 C CA . GLU A 1 375 ? 4.689 -5.970 -15.147 1.00 95.31 375 GLU A CA 1
ATOM 2820 C C . GLU A 1 375 ? 5.615 -7.162 -15.438 1.00 95.31 375 GLU A C 1
ATOM 2822 O O . GLU A 1 375 ? 6.009 -7.879 -14.517 1.00 95.31 375 GLU A O 1
ATOM 2827 N N . GLY A 1 376 ? 5.999 -7.381 -16.699 1.00 96.50 376 GLY A N 1
ATOM 2828 C CA . GLY A 1 376 ? 6.924 -8.447 -17.090 1.00 96.50 376 GLY A CA 1
ATOM 2829 C C . GLY A 1 376 ? 8.306 -8.308 -16.443 1.00 96.50 376 GLY A C 1
ATOM 2830 O O . GLY A 1 376 ? 8.844 -9.279 -15.906 1.00 96.50 376 GLY A O 1
ATOM 2831 N N . LEU A 1 377 ? 8.854 -7.088 -16.430 1.00 97.75 377 LEU A N 1
ATOM 2832 C CA . LEU A 1 377 ? 10.100 -6.740 -15.741 1.00 97.75 377 LEU A CA 1
ATOM 2833 C C . LEU A 1 377 ? 9.999 -7.033 -14.244 1.00 97.75 377 LEU A C 1
ATOM 2835 O O . LEU A 1 377 ? 10.887 -7.683 -13.687 1.00 97.75 377 LEU A O 1
ATOM 2839 N N . ALA A 1 378 ? 8.911 -6.597 -13.605 1.00 97.75 378 ALA A N 1
ATOM 2840 C CA . ALA A 1 378 ? 8.679 -6.798 -12.180 1.00 97.75 378 ALA A CA 1
ATOM 2841 C C . ALA A 1 378 ? 8.640 -8.284 -11.813 1.00 97.75 378 ALA A C 1
ATOM 2843 O O . ALA A 1 378 ? 9.356 -8.701 -10.905 1.00 97.75 378 ALA A O 1
ATOM 2844 N N . LYS A 1 379 ? 7.889 -9.101 -12.563 1.00 97.25 379 LYS A N 1
ATOM 2845 C CA . LYS A 1 379 ? 7.764 -10.547 -12.318 1.00 97.25 379 LYS A CA 1
ATOM 2846 C C . LYS A 1 379 ? 9.093 -11.289 -12.440 1.00 97.25 379 LYS A C 1
ATOM 2848 O O . LYS A 1 379 ? 9.400 -12.158 -11.626 1.00 97.25 379 LYS A O 1
ATOM 2853 N N . VAL A 1 380 ? 9.910 -10.952 -13.440 1.00 98.31 380 VAL A N 1
ATOM 2854 C CA . VAL A 1 380 ? 11.229 -11.584 -13.615 1.00 98.31 380 VAL A CA 1
ATOM 2855 C C . VAL A 1 380 ? 12.224 -11.098 -12.553 1.00 98.31 380 VAL A C 1
ATOM 2857 O O . VAL A 1 380 ? 13.008 -11.890 -12.014 1.00 98.31 380 VAL A O 1
ATOM 2860 N N . SER A 1 381 ? 12.193 -9.805 -12.219 1.00 98.38 381 SER A N 1
ATOM 2861 C CA . SER A 1 381 ? 13.096 -9.191 -11.237 1.00 98.38 381 SER A CA 1
ATOM 2862 C C . SER A 1 381 ? 12.797 -9.617 -9.799 1.00 98.38 381 SER A C 1
ATOM 2864 O O . SER A 1 381 ? 13.727 -9.811 -9.017 1.00 98.38 381 SER A O 1
ATOM 2866 N N . SER A 1 382 ? 11.527 -9.816 -9.445 1.00 97.75 382 SER A N 1
ATOM 2867 C CA . SER A 1 382 ? 11.117 -10.313 -8.125 1.00 97.75 382 SER A CA 1
ATOM 2868 C C . SER A 1 382 ? 11.365 -11.815 -7.952 1.00 97.75 382 SER A C 1
ATOM 2870 O O . SER A 1 382 ? 11.445 -12.306 -6.826 1.00 97.75 382 SER A O 1
ATOM 2872 N N . GLY A 1 383 ? 11.521 -12.542 -9.063 1.00 97.44 383 GLY A N 1
ATOM 2873 C CA . GLY A 1 383 ? 11.657 -13.997 -9.080 1.00 97.44 383 GLY A CA 1
ATOM 2874 C C . GLY A 1 383 ? 10.324 -14.745 -9.110 1.00 97.44 383 GLY A C 1
ATOM 2875 O O . GLY A 1 383 ? 10.334 -15.963 -8.961 1.00 97.44 383 GLY A O 1
ATOM 2876 N N . GLU A 1 384 ? 9.201 -14.053 -9.330 1.00 96.31 384 GLU A N 1
ATOM 2877 C CA . GLU A 1 384 ? 7.889 -14.679 -9.555 1.00 96.31 384 GLU A CA 1
ATOM 2878 C C . GLU A 1 384 ? 7.915 -15.606 -10.779 1.00 96.31 384 GLU A C 1
ATOM 2880 O O . GLU A 1 384 ? 7.337 -16.691 -10.757 1.00 96.31 384 GLU A O 1
ATOM 2885 N N . VAL A 1 385 ? 8.636 -15.207 -11.831 1.00 97.62 385 VAL A N 1
ATOM 2886 C CA . VAL A 1 385 ? 8.892 -16.037 -13.015 1.00 97.62 385 VAL A CA 1
ATOM 2887 C C . VAL A 1 385 ? 10.370 -15.989 -13.405 1.00 97.62 385 VAL A C 1
ATOM 2889 O O . VAL A 1 385 ? 11.081 -15.023 -13.129 1.00 97.62 385 VAL A O 1
ATOM 2892 N N . SER A 1 386 ? 10.862 -17.039 -14.064 1.00 97.44 386 SER A N 1
ATOM 2893 C CA . SER A 1 386 ? 12.239 -17.082 -14.580 1.00 97.44 386 SER A CA 1
ATOM 2894 C C . SER A 1 386 ? 12.402 -16.363 -15.920 1.00 97.44 386 SER A C 1
ATOM 2896 O O . SER A 1 386 ? 13.510 -15.980 -16.278 1.00 97.44 386 SER A O 1
ATOM 2898 N N . GLU A 1 387 ? 11.312 -16.213 -16.668 1.00 97.38 387 GLU A N 1
ATOM 2899 C CA . GLU A 1 387 ? 11.259 -15.582 -17.983 1.00 97.38 387 GLU A CA 1
ATOM 2900 C C . GLU A 1 387 ? 9.843 -15.055 -18.227 1.00 97.38 387 GLU A C 1
ATOM 2902 O O . GLU A 1 387 ? 8.867 -15.631 -17.742 1.00 97.38 387 GLU A O 1
ATOM 2907 N N . TRP A 1 388 ? 9.731 -13.976 -18.998 1.00 97.62 388 TRP A N 1
ATOM 2908 C CA . TRP A 1 388 ? 8.454 -13.439 -19.451 1.00 97.62 388 TRP A CA 1
ATOM 2909 C C . TRP A 1 388 ? 8.516 -13.076 -20.934 1.00 97.62 388 TRP A C 1
ATOM 2911 O O . TRP A 1 388 ? 9.522 -12.542 -21.402 1.00 97.62 388 TRP A O 1
ATOM 2921 N N . THR A 1 389 ? 7.442 -13.347 -21.678 1.00 95.62 389 THR A N 1
ATOM 2922 C CA . THR A 1 389 ? 7.347 -13.035 -23.110 1.00 95.62 389 THR A CA 1
ATOM 2923 C C . THR A 1 389 ? 5.993 -12.444 -23.473 1.00 95.62 389 THR A C 1
ATOM 2925 O O . THR A 1 389 ? 4.964 -12.934 -23.008 1.00 95.62 389 THR A O 1
ATOM 2928 N N . TRP A 1 390 ? 5.976 -11.463 -24.372 1.00 93.50 390 TRP A N 1
ATOM 2929 C CA . TRP A 1 390 ? 4.754 -10.836 -24.888 1.00 93.50 390 TRP A CA 1
ATOM 2930 C C . TRP A 1 390 ? 5.048 -10.172 -26.231 1.00 93.50 390 TRP A C 1
ATOM 2932 O O . TRP A 1 390 ? 6.088 -9.550 -26.348 1.00 93.50 390 TRP A O 1
ATOM 2942 N N . ASN A 1 391 ? 4.195 -10.301 -27.252 1.00 90.88 391 ASN A N 1
ATOM 2943 C CA . ASN A 1 391 ? 4.328 -9.606 -28.552 1.00 90.88 391 ASN A CA 1
ATOM 2944 C C . ASN A 1 391 ? 5.757 -9.518 -29.148 1.00 90.88 391 ASN A C 1
ATOM 2946 O O . ASN A 1 391 ? 6.174 -8.476 -29.647 1.00 90.88 391 ASN A O 1
ATOM 2950 N N . GLY A 1 392 ? 6.526 -10.614 -29.108 1.00 88.56 392 GLY A N 1
ATOM 2951 C CA . GLY A 1 392 ? 7.897 -10.646 -29.649 1.00 88.56 392 GLY A CA 1
ATOM 2952 C C . GLY A 1 392 ? 8.959 -9.999 -28.748 1.00 88.56 392 GLY A C 1
ATOM 2953 O O . GLY A 1 392 ? 10.098 -9.795 -29.179 1.00 88.56 392 GLY A O 1
ATOM 2954 N N . TYR A 1 393 ? 8.604 -9.701 -27.505 1.00 90.06 393 TYR A N 1
ATOM 2955 C CA . TYR A 1 393 ? 9.490 -9.272 -26.437 1.00 90.06 393 TYR A CA 1
ATOM 2956 C C . TYR A 1 393 ? 9.777 -10.423 -25.478 1.00 90.06 393 TYR A C 1
ATOM 2958 O O . TYR A 1 393 ? 8.908 -11.261 -25.228 1.00 90.06 393 TYR A O 1
ATOM 2966 N N . LYS A 1 394 ? 10.988 -10.435 -24.924 1.00 95.50 394 LYS A N 1
ATOM 2967 C CA . LYS A 1 394 ? 11.445 -11.394 -23.920 1.00 95.50 394 LYS A CA 1
ATOM 2968 C C . LYS A 1 394 ? 12.179 -10.668 -22.798 1.00 95.50 394 LYS A C 1
ATOM 2970 O O . LYS A 1 394 ? 13.033 -9.831 -23.070 1.00 95.50 394 LYS A O 1
ATOM 2975 N N . VAL A 1 395 ? 11.867 -11.011 -21.556 1.00 97.38 395 VAL A N 1
ATOM 2976 C CA . VAL A 1 395 ? 12.548 -10.526 -20.354 1.00 97.38 395 VAL A CA 1
ATOM 2977 C C . VAL A 1 395 ? 13.149 -11.717 -19.620 1.00 97.38 395 VAL A C 1
ATOM 2979 O O . VAL A 1 395 ? 12.453 -12.692 -19.336 1.00 97.38 395 VAL A O 1
ATOM 2982 N N . THR A 1 396 ? 14.434 -11.628 -19.294 1.00 97.44 396 THR A N 1
ATOM 2983 C CA . THR A 1 396 ? 15.176 -12.626 -18.512 1.00 97.44 396 THR A CA 1
ATOM 2984 C C . THR A 1 396 ? 16.000 -11.940 -17.425 1.00 97.44 396 THR A C 1
ATOM 2986 O O . THR A 1 396 ? 16.263 -10.741 -17.529 1.00 97.44 396 THR A O 1
ATOM 2989 N N . PRO A 1 397 ? 16.452 -12.661 -16.385 1.00 97.06 397 PRO A N 1
ATOM 2990 C CA . PRO A 1 397 ? 17.473 -12.141 -15.484 1.00 97.06 397 PRO A CA 1
ATOM 2991 C C . PRO A 1 397 ? 18.678 -11.636 -16.285 1.00 97.06 397 PRO A C 1
ATOM 2993 O O . PRO A 1 397 ? 19.052 -12.250 -17.290 1.00 97.06 397 PRO A O 1
ATOM 2996 N N . ALA A 1 398 ? 19.245 -10.500 -15.879 1.00 91.81 398 ALA A N 1
ATOM 2997 C CA . ALA A 1 398 ? 20.506 -10.047 -16.450 1.00 91.81 398 ALA A CA 1
ATOM 2998 C C . ALA A 1 398 ? 21.626 -11.031 -16.044 1.00 91.81 398 ALA A C 1
ATOM 3000 O O . ALA A 1 398 ? 21.535 -11.603 -14.951 1.00 91.81 398 ALA A O 1
ATOM 3001 N N . PRO A 1 399 ? 22.615 -11.272 -16.925 1.00 83.88 399 PRO A N 1
ATOM 3002 C CA . PRO A 1 399 ? 23.737 -12.166 -16.643 1.00 83.88 399 PRO A CA 1
ATOM 3003 C C . PRO A 1 399 ? 24.610 -11.698 -15.476 1.00 83.88 399 PRO A C 1
ATOM 3005 O O . PRO A 1 399 ? 24.634 -10.476 -15.195 1.00 83.88 399 PRO A O 1
#

Sequence (399 aa):
MARLSSSLLVFALAAMLCLAQAGDVFSVQSITKISDGRYDVKLQNPKTKYVHSVTLVVVELLFKVGDMVRETRTGGKVVLTPANGGGSSSSTPPSAPKAPQPPPPPQPITLSGQADHRVWSGPWWPEKPSSTQLYGASGPLEAYGRWTGDGNPLQWERLNHSTPPAANAAWTGHCDGFSVSSSVYGEPRRAVAATRTGGASVSFSPGDIKGLLAANWAGFDWQGSQRAAGGPAGVSAYDFHRFVLFYIHENRLPIVVNTKKDVVWNYPADSFQMTATPTGANRWRVAMTLTLADDGVDAAFQGKQPMQYAVAYDLTGDPSTSGGVQTAEWTSAERPGWIFCPLLGKDAAGLQARPSAATTRHHPYADTTFQALAEGLAKVSSGEVSEWTWNGYKVTPAP

Radius of gyration: 27.08 Å; chains: 1; bounding box: 61×72×83 Å

pLDDT: mean 84.68, std 19.33, range [22.8, 98.75]

Secondary structure (DSSP, 8-state):
---------------------TT-EEEEEEEEEEETTEEEEEEE-TTT--EEEEEEE-SS-S--TT-EEEEEEETTEEEEEESS-------PPPP----PPPPPPPPPEEEEEE-SSPP------BSSSSTT-TTSTTSHHHHHHHHHS--HHHHHHHHHHSS--SSSGGG-B-HHHHHHHHHHSPPP-S-EEEEETTS-EEEE-HHHHHHHHHHHHTT---TTSTTEEE-TT---HHHHHHHHIIIIIIS---EEEE--SSS--EEEEEEEEEEEEEEETTEEEEEEEEEEEPS-S-TT--S--EEEEEEEEEEEE-TTSTTSEEEEEE-SS---SEEE----SS-TT----PPPS----SSTT--HHHHHHHHHHHHHHHTS-S-EEETTEEEEE--

Foldseek 3Di:
DDDDDDDDDDDPPPPPPVPPPQFQKWAFADWADPDQQWIWTWTARPVPRDIDIDIGRGNDDPDDHGFIWGWHDDPNDIDTDGPPPDDPDDDDDDDDPDDDDDPPPDAKDKDKFFAPQAFAEAALAALEDDPQHQQDPPHLLVLVCLAPVDNPLNVVSCVVRHDDPPDPRPPDGLLQLLQLLRQEFQQQQAWKWKDFQVDDIGIDASLSLSSLSSLLCGPPPPVLWPFKAADLVAGFPLCVLLSCCVAGPVVSGWKWFQFDNVDGHIWIFGMKIKIWGDPDDQKTKMKMKTWTADNPDYSNDTGGDTDIRIFIWMFGFDSNHSPGTDHIGGPDPTGTNMMGTRDDQDDPPPPHGPPRPPPPRPPPPSDPVSVQVSNQSRCQSSVVDQWDDDPRMIMHGDD